Protein AF-0000000078754217 (afdb_homodimer)

Solvent-accessible surface area (backbone atoms only — not comparable to full-atom values): 27088 Å² total; per-residue (Å²): 75,75,27,37,52,60,50,45,14,41,52,68,60,45,55,40,67,54,54,50,45,40,29,70,75,58,61,50,43,74,56,43,72,44,98,85,67,47,57,22,30,33,54,64,35,50,27,27,50,48,17,50,51,53,42,44,72,71,65,48,54,65,72,64,57,58,67,56,36,43,68,52,25,46,69,63,8,65,89,66,87,63,50,48,66,53,42,54,50,50,52,45,51,67,67,41,61,58,49,62,55,52,50,51,52,53,57,49,50,74,81,43,50,70,63,52,44,42,64,70,45,50,49,54,49,51,50,49,47,49,50,34,32,74,66,56,55,39,46,69,44,47,44,38,26,54,51,50,48,52,51,11,52,44,54,55,55,27,50,76,39,63,65,52,94,71,70,38,29,38,30,22,12,30,61,86,35,83,56,34,64,64,20,49,55,52,42,31,50,32,10,71,72,26,57,33,55,36,57,35,36,55,40,50,63,70,52,48,52,50,40,57,63,38,44,78,49,37,31,39,40,32,18,22,63,62,77,40,52,48,64,58,51,49,52,51,51,48,53,46,35,71,76,38,70,79,40,45,79,45,76,38,51,69,3,47,48,66,35,59,75,113,78,75,27,36,52,62,51,47,14,44,53,69,55,45,55,39,68,55,54,51,45,41,28,71,75,61,61,50,42,75,55,44,72,44,96,84,66,49,56,22,29,34,52,63,39,49,28,27,50,48,18,50,50,53,41,43,74,72,66,48,55,67,72,63,56,57,68,56,37,44,70,52,25,47,67,63,8,64,92,66,87,62,51,47,66,52,45,55,51,50,50,45,50,67,67,40,59,56,48,63,54,52,50,52,52,55,58,49,51,73,82,43,51,69,61,53,44,41,64,71,45,50,49,55,50,52,50,48,47,50,49,34,32,76,62,58,56,38,45,68,44,45,44,39,24,52,51,52,48,51,51,10,50,44,54,54,56,28,50,75,38,63,66,51,93,72,69,38,28,37,30,22,12,30,61,86,36,81,56,34,63,63,22,50,55,51,42,29,51,32,8,71,71,26,58,34,55,36,58,34,37,55,38,52,63,69,51,48,51,50,40,57,66,38,44,77,48,38,32,40,39,31,18,23,65,64,75,40,52,50,64,58,51,50,50,50,52,49,53,47,35,71,78,36,70,80,40,44,79,45,77,38,51,70,3,46,48,67,36,60,76,115

Sequence (524 aa):
MRLTAKKLSELTGVPAANIRKWRERYSILDPQRGDNGYLYYTSEDYRVVLGINRLLADGKKLAGIMHLGRGKLLEIAPQVNYTTEQMQFLEKVIEGNFSVFSQQYDEYLQTHSVESLVQKKVHPQTVLVGQAWESGFITVATEHAFTRWVMGYLSQLALRFTRKKGGDRLFVAFPGDAHELGAMMHFVLMSAEGLGGKFCGALPFDRLFEELNHGDYEEVHVSATIPKSREEIDKFVSAVHKKFPHIKVKIGGSGAKTAGSKMRLTAKKLSELTGVPAANIRKWRERYSILDPQRGDNGYLYYTSEDYRVVLGINRLLADGKKLAGIMHLGRGKLLEIAPQVNYTTEQMQFLEKVIEGNFSVFSQQYDEYLQTHSVESLVQKKVHPQTVLVGQAWESGFITVATEHAFTRWVMGYLSQLALRFTRKKGGDRLFVAFPGDAHELGAMMHFVLMSAEGLGGKFCGALPFDRLFEELNHGDYEEVHVSATIPKSREEIDKFVSAVHKKFPHIKVKIGGSGAKTAGSK

Secondary structure (DSSP, 8-state):
--B-HHHHHHHHS--HHHHHHIIIII----PEEPTTS-EEB-HHHHHHHHHHHHHHHTT--HHHHHHHHHHHHHHHS------HHHHHHHHHHHHT-THHHHHHHHHHHTTS-HHHHIIIIIHHHHHHHHHHHHTTSS-HHHHHHHHHHHHHHHHHHHTTSPPPSS-EEEEEEPTT----HHHHHHHHHHHHTT---EEEEE--HHHHHHHHHHS-EEEEEEE--S---HHHHHHHHHHHHHH-TT-EEEEESHHHHHHH--/--B-HHHHHHHHS--HHHHHHIIIII-----EE-TTS-EEB-HHHHHHHHHHHHHHHTT--HHHHHHHHHHHHHHHS------HHHHHHHHHHHHT-THHHHHHHHHHHTTS-HHHHIIIIIHHHHHHHHHHHHTTSS-HHHHHHHHHHHHHHHHHHHTTSPPPSS-EEEEEEPTT----HHHHHHHHHHHHTT---EEEEE--HHHHHHHHHHS-EEEEEEE--S---HHHHHHHHHHHHHH-TT-EEEEESHHHHTTT--

Nearest PDB structures (foldseek):
  5c8e-assembly2_F  TM=6.226E-01  e=1.445E-11  Thermus thermophilus HB27
  5c8d-assembly2_G  TM=6.371E-01  e=6.208E-11  Thermus thermophilus HB27
  5c8d-assembly1_C  TM=7.495E-01  e=3.373E-08  Thermus thermophilus HB27
  8c34-assembly1_A  TM=8.417E-01  e=2.676E-06  Thermus thermophilus HB27
  5c8d-assembly1_A  TM=7.591E-01  e=5.228E-07  Thermus thermophilus HB27

Organism: Turneriella parva (strain ATCC BAA-1111 / DSM 21527 / NCTC 11395 / H) (NCBI:txid869212)

InterPro domains:
  IPR000551 MerR-type HTH domain [PF13411] (4-68)
  IPR000551 MerR-type HTH domain [PS50937] (1-71)
  IPR000551 MerR-type HTH domain [SM00422] (3-72)
  IPR003759 Cobalamin (vitamin B12)-binding module, cap domain [PF02607] (88-156)
  IPR009061 Putative DNA-binding domain superfamily [SSF46955] (4-94)
  IPR036594 Methionine synthase domain [G3DSA:1.10.1240.10] (86-158)
  IPR036724 Cobalamin-binding domain superfamily [SSF52242] (165-255)

Radius of gyration: 26.74 Å; Cα contacts (8 Å, |Δi|>4): 838; chains: 2; bounding box: 61×87×65 Å

Foldseek 3Di:
DFAALVRLCVQLVPHSVVLVCLCVVLVLFDFDQDPVRGTGGDVLNSQLSQLLVVVVVVVDDNVVSSVCGNVVSNVSGDPDDDDPVLVVLVSVLQVLPCVVVLVVLVVCVVPDPLVCCCVPPVVVNLVSLVVCCVSVRDDVVSNVSVLVVSLVSLVVLLVVAAADPDFAEEFEEDAVDQDFSQSSSVQSVCSSVNNHHDYDYYDHPVVVVVVVVVDRGQEYEYEYAAADALVRVVVSQVVCCVVPVRYHYHYYYPNVVVRPPD/DFAALVRLCVQLVPHSVVLVCLCVPLVLFDFDQDPVRGTGGDVLNSQLSQLLVVVVVVVDDNVVSSVCGNVVSSVSGDPDDADPVLVVLVSVLQVLPCVVVLVVLVVCVVVDPLVCCCVPPVVVNLVSLVVCCVSVRDDVVSNVSVLVVSLVSLVVLLVVAAADPDFAEEFEEDAVDQDFSQSSSVQSVCSSVNNHHDYDYYDHPVVVVVVVVVDRGQEYEYEYAAADAPVRVVVSQVVCCVVPVRYHYHYYYPNDVVHPPD

pLDDT: mean 87.47, std 10.37, range [26.06, 98.62]

Structure (mmCIF, N/CA/C/O backbone):
data_AF-0000000078754217-model_v1
#
loop_
_entity.id
_entity.type
_entity.pdbx_description
1 polymer 'Regulatory protein MerR'
#
loop_
_atom_site.group_PDB
_atom_site.id
_atom_site.type_symbol
_atom_site.label_atom_id
_atom_site.label_alt_id
_atom_site.label_comp_id
_atom_site.label_asym_id
_atom_site.label_entity_id
_atom_site.label_seq_id
_atom_site.pdbx_PDB_ins_code
_atom_site.Cartn_x
_atom_site.Cartn_y
_atom_site.Cartn_z
_atom_site.occupancy
_atom_site.B_iso_or_equiv
_atom_site.auth_seq_id
_atom_site.auth_comp_id
_atom_site.auth_asym_id
_atom_site.auth_atom_id
_atom_site.pdbx_PDB_model_num
ATOM 1 N N . MET A 1 1 ? 3.139 31.578 5.258 1 47.12 1 MET A N 1
ATOM 2 C CA . MET A 1 1 ? 2.066 30.594 5.375 1 47.12 1 MET A CA 1
ATOM 3 C C . MET A 1 1 ? 0.897 31.156 6.176 1 47.12 1 MET A C 1
ATOM 5 O O . MET A 1 1 ? 1.101 31.844 7.184 1 47.12 1 MET A O 1
ATOM 9 N N . ARG A 1 2 ? -0.179 31.5 5.543 1 62.72 2 ARG A N 1
ATOM 10 C CA . ARG A 1 2 ? -1.294 32.188 6.195 1 62.72 2 ARG A CA 1
ATOM 11 C C . ARG A 1 2 ? -2.377 31.188 6.605 1 62.72 2 ARG A C 1
ATOM 13 O O . ARG A 1 2 ? -3 30.562 5.754 1 62.72 2 ARG A O 1
ATOM 20 N N . LEU A 1 3 ? -2.223 30.75 7.891 1 75.31 3 LEU A N 1
ATOM 21 C CA . LEU A 1 3 ? -3.23 29.859 8.461 1 75.31 3 LEU A CA 1
ATOM 22 C C . LEU A 1 3 ? -4.312 30.656 9.18 1 75.31 3 LEU A C 1
ATOM 24 O O . LEU A 1 3 ? -4.008 31.578 9.938 1 75.31 3 LEU A O 1
ATOM 28 N N . THR A 1 4 ? -5.504 30.359 8.828 1 79.75 4 THR A N 1
ATOM 29 C CA . THR A 1 4 ? -6.562 30.906 9.672 1 79.75 4 THR A CA 1
ATOM 30 C C . THR A 1 4 ? -6.57 30.234 11.039 1 79.75 4 THR A C 1
ATOM 32 O O . THR A 1 4 ? -5.879 29.234 11.25 1 79.75 4 THR A O 1
ATOM 35 N N . ALA A 1 5 ? -7.234 30.953 11.914 1 83.25 5 ALA A N 1
ATOM 36 C CA . ALA A 1 5 ? -7.371 30.344 13.242 1 83.25 5 ALA A CA 1
ATOM 37 C C . ALA A 1 5 ? -7.973 28.953 13.141 1 83.25 5 ALA A C 1
ATOM 39 O O . ALA A 1 5 ? -7.559 28.031 13.859 1 83.25 5 ALA A O 1
ATOM 40 N N . LYS A 1 6 ? -8.828 28.844 12.211 1 79.5 6 LYS A N 1
ATOM 41 C CA . LYS A 1 6 ? -9.469 27.547 12 1 79.5 6 LYS A CA 1
ATOM 42 C C . LYS A 1 6 ? -8.461 26.516 11.523 1 79.5 6 LYS A C 1
ATOM 44 O O . LYS A 1 6 ? -8.422 25.391 12.047 1 79.5 6 LYS A O 1
ATOM 49 N N . LYS A 1 7 ? -7.742 26.953 10.617 1 76.69 7 LYS A N 1
ATOM 50 C CA . LYS A 1 7 ? -6.758 26.016 10.078 1 76.69 7 LYS A CA 1
ATOM 51 C C . LYS A 1 7 ? -5.684 25.688 11.109 1 76.69 7 LYS A C 1
ATOM 53 O O . LYS A 1 7 ? -5.254 24.547 11.219 1 76.69 7 LYS A O 1
ATOM 58 N N . LEU A 1 8 ? -5.227 26.75 11.75 1 81.19 8 LEU A N 1
ATOM 59 C CA . LEU A 1 8 ? -4.254 26.516 12.812 1 81.19 8 LEU A CA 1
ATOM 60 C C . LEU A 1 8 ? -4.805 25.562 13.867 1 81.19 8 LEU A C 1
ATOM 62 O O . LEU A 1 8 ? -4.078 24.719 14.375 1 81.19 8 LEU A O 1
ATOM 66 N N . SER A 1 9 ? -6.078 25.75 14.133 1 82.38 9 SER A N 1
ATOM 67 C CA . SER A 1 9 ? -6.77 24.859 15.062 1 82.38 9 SER A CA 1
ATOM 68 C C . SER A 1 9 ? -6.754 23.422 14.562 1 82.38 9 SER A C 1
ATOM 70 O O . SER A 1 9 ? -6.41 22.5 15.312 1 82.38 9 SER A O 1
ATOM 72 N N . GLU A 1 10 ? -7.047 23.328 13.359 1 72.25 10 GLU A N 1
ATOM 73 C CA . GLU A 1 10 ? -7.098 22 12.75 1 72.25 10 GLU A CA 1
ATOM 74 C C . GLU A 1 10 ? -5.73 21.312 12.789 1 72.25 10 GLU A C 1
ATOM 76 O O . GLU A 1 10 ? -5.633 20.125 13.062 1 72.25 10 GLU A O 1
ATOM 81 N N . LEU A 1 11 ? -4.812 22.094 12.633 1 72.19 11 LEU A N 1
ATOM 82 C CA . LEU A 1 11 ? -3.461 21.562 12.516 1 72.19 11 LEU A CA 1
ATOM 83 C C . LEU A 1 11 ? -2.881 21.234 13.883 1 72.19 11 LEU A C 1
ATOM 85 O O . LEU A 1 11 ? -2.131 20.266 14.031 1 72.19 11 LEU A O 1
ATOM 89 N N . THR A 1 12 ? -3.238 21.938 14.883 1 76.12 12 THR A N 1
ATOM 90 C CA . THR A 1 12 ? -2.557 21.844 16.172 1 76.12 12 THR A CA 1
ATOM 91 C C . THR A 1 12 ? -3.418 21.094 17.172 1 76.12 12 THR A C 1
ATOM 93 O O . THR A 1 12 ? -2.93 20.672 18.234 1 76.12 12 THR A O 1
ATOM 96 N N . GLY A 1 13 ? -4.703 20.984 16.828 1 74.44 13 GLY A N 1
ATOM 97 C CA . GLY A 1 13 ? -5.637 20.406 17.766 1 74.44 13 GLY A CA 1
ATOM 98 C C . GLY A 1 13 ? -6.109 21.375 18.828 1 74.44 13 GLY A C 1
ATOM 99 O O . GLY A 1 13 ? -6.891 21.016 19.719 1 74.44 13 GLY A O 1
ATOM 100 N N . VAL A 1 14 ? -5.652 22.594 18.828 1 84.12 14 VAL A N 1
ATOM 101 C CA . VAL A 1 14 ? -6.074 23.625 19.766 1 84.12 14 VAL A CA 1
ATOM 102 C C . VAL A 1 14 ? -7.309 24.344 19.234 1 84.12 14 VAL A C 1
ATOM 104 O O . VAL A 1 14 ? -7.324 24.781 18.078 1 84.12 14 VAL A O 1
ATOM 107 N N . PRO A 1 15 ? -8.367 24.359 20.031 1 85.94 15 PRO A N 1
ATOM 108 C CA . PRO A 1 15 ? -9.562 25.062 19.562 1 85.94 15 PRO A CA 1
ATOM 109 C C . PRO A 1 15 ? -9.258 26.484 19.094 1 85.94 15 PRO A C 1
ATOM 111 O O . PRO A 1 15 ? -8.453 27.188 19.719 1 85.94 15 PRO A O 1
ATOM 114 N N . ALA A 1 16 ? -9.977 26.875 18.047 1 88.38 16 ALA A N 1
ATOM 115 C CA . ALA A 1 16 ? -9.773 28.203 17.469 1 88.38 16 ALA A CA 1
ATOM 116 C C . ALA A 1 16 ? -10 29.297 18.5 1 88.38 16 ALA A C 1
ATOM 118 O O . ALA A 1 16 ? -9.32 30.312 18.5 1 88.38 16 ALA A O 1
ATOM 119 N N . ALA A 1 17 ? -10.945 28.984 19.359 1 89.5 17 ALA A N 1
ATOM 120 C CA . ALA A 1 17 ? -11.25 29.953 20.406 1 89.5 17 ALA A CA 1
ATOM 121 C C . ALA A 1 17 ? -10.047 30.188 21.328 1 89.5 17 ALA A C 1
ATOM 123 O O . ALA A 1 17 ? -9.766 31.312 21.719 1 89.5 17 ALA A O 1
ATOM 124 N N . ASN A 1 18 ? -9.383 29.125 21.656 1 90.56 18 ASN A N 1
ATOM 125 C CA . ASN A 1 18 ? -8.188 29.234 22.484 1 90.56 18 ASN A CA 1
ATOM 126 C C . ASN A 1 18 ? -7.074 29.984 21.766 1 90.56 18 ASN A C 1
ATOM 128 O O . ASN A 1 18 ? -6.387 30.812 22.359 1 90.56 18 ASN A O 1
ATOM 132 N N . ILE A 1 19 ? -6.957 29.656 20.516 1 91 19 ILE A N 1
ATOM 133 C CA . ILE A 1 19 ? -5.945 30.328 19.703 1 91 19 ILE A CA 1
ATOM 134 C C . ILE A 1 19 ? -6.172 31.828 19.719 1 91 19 ILE A C 1
ATOM 136 O O . ILE A 1 19 ? -5.23 32.594 19.938 1 91 19 ILE A O 1
ATOM 140 N N . ARG A 1 20 ? -7.391 32.188 19.562 1 89.31 20 ARG A N 1
ATOM 141 C CA . ARG A 1 20 ? -7.738 33.625 19.578 1 89.31 20 ARG A CA 1
ATOM 142 C C . ARG A 1 20 ? -7.473 34.219 20.938 1 89.31 20 ARG A C 1
ATOM 144 O O . ARG A 1 20 ? -6.934 35.344 21.047 1 89.31 20 ARG A O 1
ATOM 151 N N . LYS A 1 21 ? -7.852 33.469 21.938 1 90.56 21 LYS A N 1
ATOM 152 C CA . LYS A 1 21 ? -7.641 33.938 23.297 1 90.56 21 LYS A CA 1
ATOM 153 C C . LYS A 1 21 ? -6.156 34.125 23.594 1 90.56 21 LYS A C 1
ATOM 155 O O . LYS A 1 21 ? -5.762 35.125 24.219 1 90.56 21 LYS A O 1
ATOM 160 N N . TRP A 1 22 ? -5.387 33.156 23.172 1 91.44 22 TRP A N 1
ATOM 161 C CA . TRP A 1 22 ? -3.949 33.219 23.406 1 91.44 22 TRP A CA 1
ATOM 162 C C . TRP A 1 22 ? -3.338 34.438 22.688 1 91.44 22 TRP A C 1
ATOM 164 O O . TRP A 1 22 ? -2.445 35.094 23.219 1 91.44 22 TRP A O 1
ATOM 174 N N . ARG A 1 23 ? -3.807 34.625 21.5 1 89.31 23 ARG A N 1
ATOM 175 C CA . ARG A 1 23 ? -3.355 35.781 20.734 1 89.31 23 ARG A CA 1
ATOM 176 C C . ARG A 1 23 ? -3.707 37.062 21.453 1 89.31 23 ARG A C 1
ATOM 178 O O . ARG A 1 23 ? -2.848 37.938 21.625 1 89.31 23 ARG A O 1
ATOM 185 N N . GLU A 1 24 ? -4.91 37.156 21.891 1 88.69 24 GLU A N 1
ATOM 186 C CA . GLU A 1 24 ? -5.43 38.406 22.469 1 88.69 24 GLU A CA 1
ATOM 187 C C . GLU A 1 24 ? -4.879 38.656 23.875 1 88.69 24 GLU A C 1
ATOM 189 O O . GLU A 1 24 ? -4.492 39.75 24.219 1 88.69 24 GLU A O 1
ATOM 194 N N . ARG A 1 25 ? -4.867 37.656 24.656 1 89.88 25 ARG A N 1
ATOM 195 C CA . ARG A 1 25 ? -4.574 37.781 26.078 1 89.88 25 ARG A CA 1
ATOM 196 C C . ARG A 1 25 ? -3.07 37.75 26.328 1 89.88 25 ARG A C 1
ATOM 198 O O . ARG A 1 25 ? -2.576 38.438 27.234 1 89.88 25 ARG A O 1
ATOM 205 N N . TYR A 1 26 ? -2.402 36.969 25.547 1 88.25 26 TYR A N 1
ATOM 206 C CA . TYR A 1 26 ? -1.006 36.75 25.891 1 88.25 26 TYR A CA 1
ATOM 207 C C . TYR A 1 26 ? -0.074 37.25 24.797 1 88.25 26 TYR A C 1
ATOM 209 O O . TYR A 1 26 ? 1.147 37.25 24.969 1 88.25 26 TYR A O 1
ATOM 217 N N . SER A 1 27 ? -0.554 37.656 23.75 1 86.62 27 SER A N 1
ATOM 218 C CA . SER A 1 27 ? 0.199 38.188 22.625 1 86.62 27 SER A CA 1
ATOM 219 C C . SER A 1 27 ? 1.35 37.281 22.219 1 86.62 27 SER A C 1
ATOM 221 O O . SER A 1 27 ? 2.453 37.75 21.938 1 86.62 27 SER A O 1
ATOM 223 N N . ILE A 1 28 ? 1.127 35.969 22.312 1 89.88 28 ILE A N 1
ATOM 224 C CA . ILE A 1 28 ? 2.178 35 22 1 89.88 28 ILE A CA 1
ATOM 225 C C . ILE A 1 28 ? 2.062 34.594 20.531 1 89.88 28 ILE A C 1
ATOM 227 O O . ILE A 1 28 ? 2.965 33.938 20 1 89.88 28 ILE A O 1
ATOM 231 N N . LEU A 1 29 ? 0.935 34.875 19.953 1 90.94 29 LEU A N 1
ATOM 232 C CA . LEU A 1 29 ? 0.722 34.656 18.531 1 90.94 29 LEU A CA 1
ATOM 233 C C . LEU A 1 29 ? 0.676 35.969 17.766 1 90.94 29 LEU A C 1
ATOM 235 O O . LEU A 1 29 ? 0.209 36.969 18.297 1 90.94 29 LEU A O 1
ATOM 239 N N . ASP A 1 30 ? 1.317 35.906 16.625 1 86.81 30 ASP A N 1
ATOM 240 C CA . ASP A 1 30 ? 1.448 37.156 15.867 1 86.81 30 ASP A CA 1
ATOM 241 C C . ASP A 1 30 ? 0.916 37 14.445 1 86.81 30 ASP A C 1
ATOM 243 O O . ASP A 1 30 ? 1.667 37.125 13.477 1 86.81 30 ASP A O 1
ATOM 247 N N . PRO A 1 31 ? -0.411 36.75 14.398 1 87.94 31 PRO A N 1
ATOM 248 C CA . PRO A 1 31 ? -0.972 36.625 13.047 1 87.94 31 PRO A CA 1
ATOM 249 C C . PRO A 1 31 ? -0.972 37.969 12.289 1 87.94 31 PRO A C 1
ATOM 251 O O . PRO A 1 31 ? -0.855 39.031 12.906 1 87.94 31 PRO A O 1
ATOM 254 N N . GLN A 1 32 ? -0.912 37.844 10.938 1 83.94 32 GLN A N 1
ATOM 255 C CA . GLN A 1 32 ? -0.958 39 10.078 1 83.94 32 GLN A CA 1
ATOM 256 C C . GLN A 1 32 ? -2.328 39.156 9.422 1 83.94 32 GLN A C 1
ATOM 258 O O . GLN A 1 32 ? -2.959 38.156 9.055 1 83.94 32 GLN A O 1
ATOM 263 N N . ARG A 1 33 ? -2.771 40.438 9.328 1 83.38 33 ARG A N 1
ATOM 264 C CA . ARG A 1 33 ? -4.059 40.656 8.688 1 83.38 33 ARG A CA 1
ATOM 265 C C . ARG A 1 33 ? -3.926 40.656 7.168 1 83.38 33 ARG A C 1
ATOM 267 O O . ARG A 1 33 ? -3.033 41.281 6.605 1 83.38 33 ARG A O 1
ATOM 274 N N . GLY A 1 34 ? -4.715 39.812 6.609 1 77.56 34 GLY A N 1
ATOM 275 C CA . GLY A 1 34 ? -4.738 39.719 5.156 1 77.56 34 GLY A CA 1
ATOM 276 C C . GLY A 1 34 ? -5.527 40.844 4.52 1 77.56 34 GLY A C 1
ATOM 277 O O . GLY A 1 34 ? -6.156 41.656 5.219 1 77.56 34 GLY A O 1
ATOM 278 N N . ASP A 1 35 ? -5.469 40.938 3.219 1 76.38 35 ASP A N 1
ATOM 279 C CA . ASP A 1 35 ? -6.184 41.938 2.449 1 76.38 35 ASP A CA 1
ATOM 280 C C . ASP A 1 35 ? -7.691 41.812 2.656 1 76.38 35 ASP A C 1
ATOM 282 O O . ASP A 1 35 ? -8.414 42.812 2.58 1 76.38 35 ASP A O 1
ATOM 286 N N . ASN A 1 36 ? -8.039 40.594 2.971 1 77.56 36 ASN A N 1
ATOM 287 C CA . ASN A 1 36 ? -9.461 40.344 3.158 1 77.56 36 ASN A CA 1
ATOM 288 C C . ASN A 1 36 ? -9.906 40.625 4.59 1 77.56 36 ASN A C 1
ATOM 290 O O . ASN A 1 36 ? -11.07 40.438 4.934 1 77.56 36 ASN A O 1
ATOM 294 N N . GLY A 1 37 ? -8.977 41.094 5.418 1 78.31 37 GLY A N 1
ATOM 295 C CA . GLY A 1 37 ? -9.305 41.469 6.781 1 78.31 37 GLY A CA 1
ATOM 296 C C . GLY A 1 37 ? -9.141 40.312 7.77 1 78.31 37 GLY A C 1
ATOM 297 O O . GLY A 1 37 ? -9.203 40.531 8.984 1 78.31 37 GLY A O 1
ATOM 298 N N . TYR A 1 38 ? -8.977 39.125 7.285 1 79.38 38 TYR A N 1
ATOM 299 C CA . TYR A 1 38 ? -8.852 37.969 8.18 1 79.38 38 TYR A CA 1
ATOM 300 C C . TYR A 1 38 ? -7.434 37.875 8.727 1 79.38 38 TYR A C 1
ATOM 302 O O . TYR A 1 38 ? -6.484 38.375 8.109 1 79.38 38 TYR A O 1
ATOM 310 N N . LEU A 1 39 ? -7.363 37.312 9.953 1 85.5 39 LEU A N 1
ATOM 311 C CA . LEU A 1 39 ? -6.055 37.094 10.555 1 85.5 39 LEU A CA 1
ATOM 312 C C . LEU A 1 39 ? -5.461 35.781 10.094 1 85.5 39 LEU A C 1
ATOM 314 O O . LEU A 1 39 ? -6.145 34.75 10.109 1 85.5 39 LEU A O 1
ATOM 318 N N . TYR A 1 40 ? -4.188 35.875 9.602 1 86.06 40 TYR A N 1
ATOM 319 C CA . TYR A 1 40 ? -3.488 34.688 9.156 1 86.06 40 TYR A CA 1
ATOM 320 C C . TYR A 1 40 ? -2.273 34.406 10.031 1 86.06 40 TYR A C 1
ATOM 322 O O . TYR A 1 40 ? -1.407 35.281 10.195 1 86.06 40 TYR A O 1
ATOM 330 N N . TYR A 1 41 ? -2.297 33.156 10.539 1 85.56 41 TYR A N 1
ATOM 331 C CA . TYR A 1 41 ? -1.195 32.719 11.383 1 85.56 41 TYR A CA 1
ATOM 332 C C . TYR A 1 41 ? -0.067 32.125 10.539 1 85.56 41 TYR A C 1
ATOM 334 O O . TYR A 1 41 ? -0.314 31.516 9.492 1 85.56 41 TYR A O 1
ATOM 342 N N . THR A 1 42 ? 1.191 32.438 11 1 75.81 42 THR A N 1
ATOM 343 C CA . THR A 1 42 ? 2.377 32 10.266 1 75.81 42 THR A CA 1
ATOM 344 C C . THR A 1 42 ? 2.855 30.641 10.766 1 75.81 42 THR A C 1
ATOM 346 O O . THR A 1 42 ? 2.291 30.094 11.711 1 75.81 42 THR A O 1
ATOM 349 N N . SER A 1 43 ? 3.912 30.094 10.055 1 72.88 43 SER A N 1
ATOM 350 C CA . SER A 1 43 ? 4.543 28.859 10.484 1 72.88 43 SER A CA 1
ATOM 351 C C . SER A 1 43 ? 5.137 29 11.883 1 72.88 43 SER A C 1
ATOM 353 O O . SER A 1 43 ? 5.141 28.031 12.656 1 72.88 43 SER A O 1
ATOM 355 N N . GLU A 1 44 ? 5.547 30.156 12.109 1 77.62 44 GLU A N 1
ATOM 356 C CA . GLU A 1 44 ? 6.074 30.391 13.453 1 77.62 44 GLU A CA 1
ATOM 357 C C . GLU A 1 44 ? 4.969 30.297 14.5 1 77.62 44 GLU A C 1
ATOM 359 O O . GLU A 1 44 ? 5.18 29.766 15.594 1 77.62 44 GLU A O 1
ATOM 364 N N . ASP A 1 45 ? 3.787 30.906 14.109 1 84 45 ASP A N 1
ATOM 365 C CA . ASP A 1 45 ? 2.652 30.766 15.016 1 84 45 ASP A CA 1
ATOM 366 C C . ASP A 1 45 ? 2.324 29.297 15.273 1 84 45 ASP A C 1
ATOM 368 O O . ASP A 1 45 ? 2.047 28.906 16.406 1 84 45 ASP A O 1
ATOM 372 N N . TYR A 1 46 ? 2.42 28.688 14.219 1 81.31 46 TYR A N 1
ATOM 373 C CA . TYR A 1 46 ? 2.189 27.25 14.32 1 81.31 46 TYR A CA 1
ATOM 374 C C . TYR A 1 46 ? 3.17 26.609 15.297 1 81.31 46 TYR A C 1
ATOM 376 O O . TYR A 1 46 ? 2.773 25.828 16.156 1 81.31 46 TYR A O 1
ATOM 384 N N . ARG A 1 47 ? 4.375 26.906 15.156 1 79.81 47 ARG A N 1
ATOM 385 C CA . ARG A 1 47 ? 5.41 26.359 16.031 1 79.81 47 ARG A CA 1
ATOM 386 C C . ARG A 1 47 ? 5.176 26.766 17.484 1 79.81 47 ARG A C 1
ATOM 388 O O . ARG A 1 47 ? 5.395 25.984 18.391 1 79.81 47 ARG A O 1
ATOM 395 N N . VAL A 1 48 ? 4.773 27.969 17.641 1 85.75 48 VAL A N 1
ATOM 396 C CA . VAL A 1 48 ? 4.48 28.438 18.984 1 85.75 48 VAL A CA 1
ATOM 397 C C . VAL A 1 48 ? 3.395 27.578 19.609 1 85.75 48 VAL A C 1
ATOM 399 O O . VAL A 1 48 ? 3.527 27.141 20.766 1 85.75 48 VAL A O 1
ATOM 402 N N . VAL A 1 49 ? 2.422 27.359 18.781 1 86.88 49 VAL A N 1
ATOM 403 C CA . VAL A 1 49 ? 1.312 26.562 19.297 1 86.88 49 VAL A CA 1
ATOM 404 C C . VAL A 1 49 ? 1.788 25.141 19.594 1 86.88 49 VAL A C 1
ATOM 406 O O . VAL A 1 49 ? 1.399 24.562 20.609 1 86.88 49 VAL A O 1
ATOM 409 N N . LEU A 1 50 ? 2.625 24.656 18.766 1 81.62 50 LEU A N 1
ATOM 410 C CA . LEU A 1 50 ? 3.182 23.344 19.016 1 81.62 50 LEU A CA 1
ATOM 411 C C . LEU A 1 50 ? 3.998 23.312 20.297 1 81.62 50 LEU A C 1
ATOM 413 O O . LEU A 1 50 ? 3.959 22.344 21.047 1 81.62 50 LEU A O 1
ATOM 417 N N . GLY A 1 51 ? 4.758 24.344 20.5 1 82.5 51 GLY A N 1
ATOM 418 C CA . GLY A 1 51 ? 5.492 24.484 21.75 1 82.5 51 GLY A CA 1
ATOM 419 C C . GLY A 1 51 ? 4.594 24.469 22.984 1 82.5 51 GLY A C 1
ATOM 420 O O . GLY A 1 51 ? 4.898 23.812 23.984 1 82.5 51 GLY A O 1
ATOM 421 N N . ILE A 1 52 ? 3.512 25.188 22.812 1 88.94 52 ILE A N 1
ATOM 422 C CA . ILE A 1 52 ? 2.537 25.234 23.891 1 88.94 52 ILE A CA 1
ATOM 423 C C . ILE A 1 52 ? 2.006 23.828 24.172 1 88.94 52 ILE A C 1
ATOM 425 O O . ILE A 1 52 ? 1.993 23.391 25.328 1 88.94 52 ILE A O 1
ATOM 429 N N . ASN A 1 53 ? 1.651 23.156 23.109 1 83.44 53 ASN A N 1
ATOM 430 C CA . ASN A 1 53 ? 1.114 21.812 23.234 1 83.44 53 ASN A CA 1
ATOM 431 C C . ASN A 1 53 ? 2.109 20.875 23.906 1 83.44 53 ASN A C 1
ATOM 433 O O . ASN A 1 53 ? 1.726 20.031 24.719 1 83.44 53 ASN A O 1
ATOM 437 N N . ARG A 1 54 ? 3.295 20.938 23.5 1 81 54 ARG A N 1
ATOM 438 C CA . ARG A 1 54 ? 4.336 20.094 24.078 1 81 54 ARG A CA 1
ATOM 439 C C . ARG A 1 54 ? 4.465 20.312 25.578 1 81 54 ARG A C 1
ATOM 441 O O . ARG A 1 54 ? 4.555 19.359 26.359 1 81 54 ARG A O 1
ATOM 448 N N . LEU A 1 55 ? 4.484 21.5 25.969 1 86.69 55 LEU A N 1
ATOM 449 C CA . LEU A 1 55 ? 4.637 21.844 27.375 1 86.69 55 LEU A CA 1
ATOM 450 C C . LEU A 1 55 ? 3.396 21.438 28.172 1 86.69 55 LEU A C 1
ATOM 452 O O . LEU A 1 55 ? 3.502 21 29.312 1 86.69 55 LEU A O 1
ATOM 456 N N . LEU A 1 56 ? 2.264 21.562 27.594 1 86.5 56 LEU A N 1
ATOM 457 C CA . LEU A 1 56 ? 1.034 21.109 28.234 1 86.5 56 LEU A CA 1
ATOM 458 C C . LEU A 1 56 ? 1.074 19.594 28.453 1 86.5 56 LEU A C 1
ATOM 460 O O . LEU A 1 56 ? 0.691 19.109 29.516 1 86.5 56 LEU A O 1
ATOM 464 N N . ALA A 1 57 ? 1.59 18.938 27.406 1 79.75 57 ALA A N 1
ATOM 465 C CA . ALA A 1 57 ? 1.707 17.484 27.484 1 79.75 57 ALA A CA 1
ATOM 466 C C . ALA A 1 57 ? 2.68 17.078 28.578 1 79.75 57 ALA A C 1
ATOM 468 O O . ALA A 1 57 ? 2.523 16.016 29.188 1 79.75 57 ALA A O 1
ATOM 469 N N . ASP A 1 58 ? 3.58 17.922 28.812 1 82.31 58 ASP A N 1
ATOM 470 C CA . ASP A 1 58 ? 4.57 17.688 29.859 1 82.31 58 ASP A CA 1
ATOM 471 C C . ASP A 1 58 ? 4.008 18.031 31.234 1 82.31 58 ASP A C 1
ATOM 473 O O . ASP A 1 58 ? 4.719 17.969 32.25 1 82.31 58 ASP A O 1
ATOM 477 N N . GLY A 1 59 ? 2.783 18.453 31.188 1 87.62 59 GLY A N 1
ATOM 478 C CA . GLY A 1 59 ? 2.115 18.688 32.469 1 87.62 59 GLY A CA 1
ATOM 479 C C . GLY A 1 59 ? 2.242 20.109 32.969 1 87.62 59 GLY A C 1
ATOM 480 O O . GLY A 1 59 ? 1.872 20.422 34.094 1 87.62 59 GLY A O 1
ATOM 481 N N . LYS A 1 60 ? 2.777 20.969 32.25 1 89.94 60 LYS A N 1
ATOM 482 C CA . LYS A 1 60 ? 2.908 22.359 32.656 1 89.94 60 LYS A CA 1
ATOM 483 C C . LYS A 1 60 ? 1.566 23.094 32.594 1 89.94 60 LYS A C 1
ATOM 485 O O . LYS A 1 60 ? 0.719 22.75 31.766 1 89.94 60 LYS A O 1
ATOM 490 N N . LYS A 1 61 ? 1.363 24 33.469 1 91.81 61 LYS A N 1
ATOM 491 C CA . LYS A 1 61 ? 0.126 24.781 33.5 1 91.81 61 LYS A CA 1
ATOM 492 C C . LYS A 1 61 ? 0.14 25.859 32.406 1 91.81 61 LYS A C 1
ATOM 494 O O . LYS A 1 61 ? 1.178 26.484 32.156 1 91.81 61 LYS A O 1
ATOM 499 N N . LEU A 1 62 ? -1.025 26.125 31.875 1 90.94 62 LEU A N 1
ATOM 500 C CA . LEU A 1 62 ? -1.174 27.047 30.75 1 90.94 62 LEU A CA 1
ATOM 501 C C . LEU A 1 62 ? -0.629 28.422 31.094 1 90.94 62 LEU A C 1
ATOM 503 O O . LEU A 1 62 ? 0.102 29.031 30.312 1 90.94 62 LEU A O 1
ATOM 507 N N . ALA A 1 63 ? -1.01 28.875 32.312 1 87.94 63 ALA A N 1
ATOM 508 C CA . ALA A 1 63 ? -0.574 30.203 32.719 1 87.94 63 ALA A CA 1
ATOM 509 C C . ALA A 1 63 ? 0.949 30.297 32.75 1 87.94 63 ALA A C 1
ATOM 511 O O . ALA A 1 63 ? 1.521 31.297 32.312 1 87.94 63 ALA A O 1
ATOM 512 N N . GLY A 1 64 ? 1.551 29.312 33.25 1 91.19 64 GLY A N 1
ATOM 513 C CA . GLY A 1 64 ? 3.004 29.266 33.281 1 91.19 64 GLY A CA 1
ATOM 514 C C . GLY A 1 64 ? 3.621 29.203 31.891 1 91.19 64 GLY A C 1
ATOM 515 O O . GLY A 1 64 ? 4.66 29.828 31.656 1 91.19 64 GLY A O 1
ATOM 516 N N . ILE A 1 65 ? 3.029 28.5 30.969 1 93.12 65 ILE A N 1
ATOM 517 C CA . ILE A 1 65 ? 3.514 28.359 29.594 1 93.12 65 ILE A CA 1
ATOM 518 C C . ILE A 1 65 ? 3.445 29.719 28.891 1 93.12 65 ILE A C 1
ATOM 520 O O . ILE A 1 65 ? 4.398 30.125 28.219 1 93.12 65 ILE A O 1
ATOM 524 N N . MET A 1 66 ? 2.326 30.391 29.141 1 90.44 66 MET A N 1
ATOM 525 C CA . MET A 1 66 ? 2.121 31.672 28.453 1 90.44 66 MET A CA 1
ATOM 526 C C . MET A 1 66 ? 3.146 32.688 28.906 1 90.44 66 MET A C 1
ATOM 528 O O . MET A 1 66 ? 3.566 33.562 28.125 1 90.44 66 MET A O 1
ATOM 532 N N . HIS A 1 67 ? 3.594 32.5 30.125 1 89.81 67 HIS A N 1
ATOM 533 C CA . HIS A 1 67 ? 4.535 33.469 30.688 1 89.81 67 HIS A CA 1
ATOM 534 C C . HIS A 1 67 ? 5.934 33.281 30.109 1 89.81 67 HIS A C 1
ATOM 536 O O . HIS A 1 67 ? 6.773 34.188 30.188 1 89.81 67 HIS A O 1
ATOM 542 N N . LEU A 1 68 ? 6.168 32.156 29.516 1 90.69 68 LEU A N 1
ATOM 543 C CA . LEU A 1 68 ? 7.465 31.922 28.891 1 90.69 68 LEU A CA 1
ATOM 544 C C . LEU A 1 68 ? 7.691 32.875 27.719 1 90.69 68 LEU A C 1
ATOM 546 O O . LEU A 1 68 ? 8.828 33.219 27.406 1 90.69 68 LEU A O 1
ATOM 550 N N . GLY A 1 69 ? 6.613 33.281 27.141 1 89.19 69 GLY A N 1
ATOM 551 C CA . GLY A 1 69 ? 6.695 34.188 26 1 89.19 69 GLY A CA 1
ATOM 552 C C . GLY A 1 69 ? 6.918 33.469 24.688 1 89.19 69 GLY A C 1
ATOM 553 O O . GLY A 1 69 ? 7.301 32.281 24.672 1 89.19 69 GLY A O 1
ATOM 554 N N . ARG A 1 70 ? 6.719 34.188 23.578 1 89.81 70 ARG A N 1
ATOM 555 C CA . ARG A 1 70 ? 6.797 33.656 22.219 1 89.81 70 ARG A CA 1
ATOM 556 C C . ARG A 1 70 ? 8.188 33.094 21.922 1 89.81 70 ARG A C 1
ATOM 558 O O . ARG A 1 70 ? 8.32 32 21.359 1 89.81 70 ARG A O 1
ATOM 565 N N . GLY A 1 71 ? 9.227 33.812 22.266 1 86.88 71 GLY A N 1
ATOM 566 C CA . GLY A 1 71 ? 10.594 33.406 21.984 1 86.88 71 GLY A CA 1
ATOM 567 C C . GLY A 1 71 ? 10.953 32.062 22.578 1 86.88 71 GLY A C 1
ATOM 568 O O . GLY A 1 71 ? 11.492 31.203 21.875 1 86.88 71 GLY A O 1
ATOM 569 N N . LYS A 1 72 ? 10.648 31.891 23.812 1 88.38 72 LYS A N 1
ATOM 570 C CA . LYS A 1 72 ? 10.961 30.625 24.5 1 88.38 72 LYS A CA 1
ATOM 571 C C . LYS A 1 72 ? 10.133 29.484 23.922 1 88.38 72 LYS A C 1
ATOM 573 O O . LYS A 1 72 ? 10.625 28.359 23.797 1 88.38 72 LYS A O 1
ATOM 578 N N . LEU A 1 73 ? 8.945 29.812 23.594 1 88.81 73 LEU A N 1
ATOM 579 C CA . LEU A 1 73 ? 8.078 28.797 23.031 1 88.81 73 LEU A CA 1
ATOM 580 C C . LEU A 1 73 ? 8.586 28.328 21.672 1 88.81 73 LEU A C 1
ATOM 582 O O . LEU A 1 73 ? 8.5 27.141 21.344 1 88.81 73 LEU A O 1
ATOM 586 N N . LEU A 1 74 ? 9.109 29.25 20.938 1 82.81 74 LEU A N 1
ATOM 587 C CA . LEU A 1 74 ? 9.688 28.906 19.641 1 82.81 74 LEU A CA 1
ATOM 588 C C . LEU A 1 74 ? 10.93 28.047 19.812 1 82.81 74 LEU A C 1
ATOM 590 O O . LEU A 1 74 ? 11.203 27.188 18.984 1 82.81 74 LEU A O 1
ATOM 594 N N . GLU A 1 75 ? 11.664 28.312 20.875 1 80.38 75 GLU A N 1
ATOM 595 C CA . GLU A 1 75 ? 12.844 27.5 21.188 1 80.38 75 GLU A CA 1
ATOM 596 C C . GLU A 1 75 ? 12.453 26.078 21.531 1 80.38 75 GLU A C 1
ATOM 598 O O . GLU A 1 75 ? 13.164 25.125 21.188 1 80.38 75 GLU A O 1
ATOM 603 N N . ILE A 1 76 ? 11.344 26.031 22.156 1 77.81 76 ILE A N 1
ATOM 604 C CA . ILE A 1 76 ? 10.883 24.734 22.641 1 77.81 76 ILE A CA 1
ATOM 605 C C . ILE A 1 76 ? 10.18 23.984 21.516 1 77.81 76 ILE A C 1
ATOM 607 O O . ILE A 1 76 ? 10.172 22.75 21.484 1 77.81 76 ILE A O 1
ATOM 611 N N . ALA A 1 77 ? 9.648 24.828 20.641 1 74.75 77 ALA A N 1
ATOM 612 C CA . ALA A 1 77 ? 8.898 24.234 19.531 1 74.75 77 ALA A CA 1
ATOM 613 C C . ALA A 1 77 ? 9.781 23.312 18.703 1 74.75 77 ALA A C 1
ATOM 615 O O . ALA A 1 77 ? 10.992 23.547 18.578 1 74.75 77 ALA A O 1
ATOM 616 N N . PRO A 1 78 ? 9.188 22.188 18.266 1 65.06 78 PRO A N 1
ATOM 617 C CA . PRO A 1 78 ? 9.977 21.391 17.328 1 65.06 78 PRO A CA 1
ATOM 618 C C . PRO A 1 78 ? 10.516 22.219 16.156 1 65.06 78 PRO A C 1
ATOM 620 O O . PRO A 1 78 ? 9.859 23.156 15.703 1 65.06 78 PRO A O 1
ATOM 623 N N . GLN A 1 79 ? 11.812 22.234 15.953 1 61.09 79 GLN A N 1
ATOM 624 C CA . GLN A 1 79 ? 12.5 22.984 14.914 1 61.09 79 GLN A CA 1
ATOM 625 C C . GLN A 1 79 ? 11.922 22.672 13.531 1 61.09 79 GLN A C 1
ATOM 627 O O . GLN A 1 79 ? 12.438 21.797 12.82 1 61.09 79 GLN A O 1
ATOM 632 N N . VAL A 1 80 ? 10.68 22.953 13.375 1 62.44 80 VAL A N 1
ATOM 633 C CA . VAL A 1 80 ? 10.203 22.75 12.008 1 62.44 80 VAL A CA 1
ATOM 634 C C . VAL A 1 80 ? 10.078 24.094 11.289 1 62.44 80 VAL A C 1
ATOM 636 O O . VAL A 1 80 ? 9.32 24.969 11.727 1 62.44 80 VAL A O 1
ATOM 639 N N . ASN A 1 81 ? 11.102 24.531 10.531 1 67.94 81 ASN A N 1
ATOM 640 C CA . ASN A 1 81 ? 11.078 25.75 9.727 1 67.94 81 ASN A CA 1
ATOM 641 C C . ASN A 1 81 ? 10.586 25.469 8.312 1 67.94 81 ASN A C 1
ATOM 643 O O . ASN A 1 81 ? 11.391 25.312 7.391 1 67.94 81 ASN A O 1
ATOM 647 N N . TYR A 1 82 ? 9.211 25.422 8.195 1 75.94 82 TYR A N 1
ATOM 648 C CA . TYR A 1 82 ? 8.664 25.188 6.863 1 75.94 82 TYR A CA 1
ATOM 649 C C . TYR A 1 82 ? 8.547 26.5 6.082 1 75.94 82 TYR A C 1
ATOM 651 O O . TYR A 1 82 ? 8.125 27.516 6.629 1 75.94 82 TYR A O 1
ATOM 659 N N . THR A 1 83 ? 9 26.5 4.871 1 77.81 83 THR A N 1
ATOM 660 C CA . THR A 1 83 ? 8.758 27.625 3.973 1 77.81 83 THR A CA 1
ATOM 661 C C . THR A 1 83 ? 7.266 27.75 3.668 1 77.81 83 THR A C 1
ATOM 663 O O . THR A 1 83 ? 6.48 26.859 3.99 1 77.81 83 THR A O 1
ATOM 666 N N . THR A 1 84 ? 6.863 28.859 3.025 1 75.69 84 THR A N 1
ATOM 667 C CA . THR A 1 84 ? 5.477 29.078 2.633 1 75.69 84 THR A CA 1
ATOM 668 C C . THR A 1 84 ? 5.012 27.984 1.666 1 75.69 84 THR A C 1
ATOM 670 O O . THR A 1 84 ? 3.906 27.453 1.8 1 75.69 84 THR A O 1
ATOM 673 N N . GLU A 1 85 ? 5.859 27.656 0.818 1 83.81 85 GLU A N 1
ATOM 674 C CA . GLU A 1 85 ? 5.539 26.609 -0.162 1 83.81 85 GLU A CA 1
ATOM 675 C C . GLU A 1 85 ? 5.344 25.266 0.511 1 83.81 85 GLU A C 1
ATOM 677 O O . GLU A 1 85 ? 4.426 24.516 0.159 1 83.81 85 GLU A O 1
ATOM 682 N N . GLN A 1 86 ? 6.191 24.969 1.396 1 86.62 86 GLN A N 1
ATOM 683 C CA . GLN A 1 86 ? 6.09 23.719 2.131 1 86.62 86 GLN A CA 1
ATOM 684 C C . GLN A 1 86 ? 4.805 23.656 2.953 1 86.62 86 GLN A C 1
ATOM 686 O O . GLN A 1 86 ? 4.141 22.625 3.012 1 86.62 86 GLN A O 1
ATOM 691 N N . MET A 1 87 ? 4.449 24.703 3.479 1 81.38 87 MET A N 1
ATOM 692 C CA . MET A 1 87 ? 3.227 24.781 4.27 1 81.38 87 MET A CA 1
ATOM 693 C C . MET A 1 87 ? 1.996 24.594 3.391 1 81.38 87 MET A C 1
ATOM 695 O O . MET A 1 87 ? 1.05 23.906 3.777 1 81.38 87 MET A O 1
ATOM 699 N N . GLN A 1 88 ? 2.031 25.281 2.307 1 82.88 88 GLN A N 1
ATOM 700 C CA . GLN A 1 88 ? 0.926 25.125 1.367 1 82.88 88 GLN A CA 1
ATOM 701 C C . GLN A 1 88 ? 0.785 23.672 0.92 1 82.88 88 GLN A C 1
ATOM 703 O O . GLN A 1 88 ? -0.33 23.156 0.805 1 82.88 88 GLN A O 1
ATOM 708 N N . PHE A 1 89 ? 1.895 23.094 0.687 1 91.75 89 PHE A N 1
ATOM 709 C CA . PHE A 1 89 ? 1.914 21.672 0.323 1 91.75 89 PHE A CA 1
ATOM 710 C C . PHE A 1 89 ? 1.323 20.812 1.438 1 91.75 89 PHE A C 1
ATOM 712 O O . PHE A 1 89 ? 0.454 19.984 1.189 1 91.75 89 PHE A O 1
ATOM 719 N N . LEU A 1 90 ? 1.745 21.031 2.635 1 88.5 90 LEU A N 1
ATOM 720 C CA . LEU A 1 90 ? 1.299 20.234 3.773 1 88.5 90 LEU A CA 1
ATOM 721 C C . LEU A 1 90 ? -0.191 20.438 4.027 1 88.5 90 LEU A C 1
ATOM 723 O O . LEU A 1 90 ? -0.887 19.5 4.445 1 88.5 90 LEU A O 1
ATOM 727 N N . GLU A 1 91 ? -0.64 21.625 3.771 1 83.06 91 GLU A N 1
ATOM 728 C CA . GLU A 1 91 ? -2.068 21.891 3.9 1 83.06 91 GLU A CA 1
ATOM 729 C C . GLU A 1 91 ? -2.883 21.031 2.943 1 83.06 91 GLU A C 1
ATOM 731 O O . GLU A 1 91 ? -3.932 20.5 3.314 1 83.06 91 GLU A O 1
ATOM 736 N N . LYS A 1 92 ? -2.383 20.922 1.783 1 88.06 92 LYS A N 1
ATOM 737 C CA . LYS A 1 92 ? -3.061 20.094 0.791 1 88.06 92 LYS A CA 1
ATOM 738 C C . LYS A 1 92 ? -3.008 18.625 1.179 1 88.06 92 LYS A C 1
ATOM 740 O O . LYS A 1 92 ? -3.961 17.875 0.938 1 88.06 92 LYS A O 1
ATOM 745 N N . VAL A 1 93 ? -1.908 18.219 1.756 1 92 93 VAL A N 1
ATOM 746 C CA . VAL A 1 93 ? -1.764 16.844 2.23 1 92 93 VAL A CA 1
ATOM 747 C C . VAL A 1 93 ? -2.793 16.562 3.324 1 92 93 VAL A C 1
ATOM 749 O O . VAL A 1 93 ? -3.436 15.516 3.326 1 92 93 VAL A O 1
ATOM 752 N N . ILE A 1 94 ? -2.967 17.484 4.16 1 85 94 ILE A N 1
ATOM 753 C CA . ILE A 1 94 ? -3.9 17.344 5.27 1 85 94 ILE A CA 1
ATOM 754 C C . ILE A 1 94 ? -5.328 17.234 4.738 1 85 94 ILE A C 1
ATOM 756 O O . ILE A 1 94 ? -6.129 16.453 5.25 1 85 94 ILE A O 1
ATOM 760 N N . GLU A 1 95 ? -5.598 17.922 3.701 1 81.06 95 GLU A N 1
ATOM 761 C CA . GLU A 1 95 ? -6.934 17.906 3.107 1 81.06 95 GLU A CA 1
ATOM 762 C C . GLU A 1 95 ? -7.23 16.562 2.449 1 81.06 95 GLU A C 1
ATOM 764 O O . GLU A 1 95 ? -8.391 16.188 2.293 1 81.06 95 GLU A O 1
ATOM 769 N N . GLY A 1 96 ? -6.254 15.859 2.016 1 83.94 96 GLY A N 1
ATOM 770 C CA . GLY A 1 96 ? -6.418 14.516 1.471 1 83.94 96 GLY A CA 1
ATOM 771 C C . GLY A 1 96 ? -6.895 14.516 0.03 1 83.94 96 GLY A C 1
ATOM 772 O O . GLY A 1 96 ? -7.332 13.477 -0.481 1 83.94 96 GLY A O 1
ATOM 773 N N . ASN A 1 97 ? -7.027 15.578 -0.564 1 80.75 97 ASN A N 1
ATOM 774 C CA . ASN A 1 97 ? -7.375 15.648 -1.979 1 80.75 97 ASN A CA 1
ATOM 775 C C . ASN A 1 97 ? -6.141 15.539 -2.865 1 80.75 97 ASN A C 1
ATOM 777 O O . ASN A 1 97 ? -5.59 16.562 -3.299 1 80.75 97 ASN A O 1
ATOM 781 N N . PHE A 1 98 ? -5.848 14.367 -3.221 1 91.5 98 PHE A N 1
ATOM 782 C CA . PHE A 1 98 ? -4.559 14.109 -3.848 1 91.5 98 PHE A CA 1
ATOM 783 C C . PHE A 1 98 ? -4.66 14.219 -5.363 1 91.5 98 PHE A C 1
ATOM 785 O O . PHE A 1 98 ? -3.658 14.086 -6.07 1 91.5 98 PHE A O 1
ATOM 792 N N . SER A 1 99 ? -5.859 14.516 -5.914 1 91.06 99 SER A N 1
ATOM 793 C CA . SER A 1 99 ? -6.027 14.688 -7.355 1 91.06 99 SER A CA 1
ATOM 794 C C . SER A 1 99 ? -5.168 15.844 -7.871 1 91.06 99 SER A C 1
ATOM 796 O O . SER A 1 99 ? -4.633 15.773 -8.977 1 91.06 99 SER A O 1
ATOM 798 N N . VAL A 1 100 ? -5.031 16.844 -7.062 1 90.25 100 VAL A N 1
ATOM 799 C CA . VAL A 1 100 ? -4.23 18.016 -7.449 1 90.25 100 VAL A CA 1
ATOM 800 C C . VAL A 1 100 ? -2.77 17.594 -7.602 1 90.25 100 VAL A C 1
ATOM 802 O O . VAL A 1 100 ? -2.086 18.047 -8.523 1 90.25 100 VAL A O 1
ATOM 805 N N . PHE A 1 101 ? -2.312 16.75 -6.738 1 94.56 101 PHE A N 1
ATOM 806 C CA . PHE A 1 101 ? -0.93 16.297 -6.801 1 94.56 101 PHE A CA 1
ATOM 807 C C . PHE A 1 101 ? -0.709 15.398 -8.016 1 94.56 101 PHE A C 1
ATOM 809 O O . PHE A 1 101 ? 0.322 15.5 -8.688 1 94.56 101 PHE A O 1
ATOM 816 N N . SER A 1 102 ? -1.65 14.523 -8.258 1 95.5 102 SER A N 1
ATOM 817 C CA . SER A 1 102 ? -1.553 13.68 -9.445 1 95.5 102 SER A CA 1
ATOM 818 C C . SER A 1 102 ? -1.435 14.523 -10.711 1 95.5 102 SER A C 1
ATOM 820 O O . SER A 1 102 ? -0.613 14.234 -11.586 1 95.5 102 SER A O 1
ATOM 822 N N . GLN A 1 103 ? -2.262 15.547 -10.781 1 94.81 103 GLN A N 1
ATOM 823 C CA . GLN A 1 103 ? -2.23 16.438 -11.938 1 94.81 103 GLN A CA 1
ATOM 824 C C . GLN A 1 103 ? -0.882 17.141 -12.055 1 94.81 103 GLN A C 1
ATOM 826 O O . GLN A 1 103 ? -0.33 17.266 -13.148 1 94.81 103 GLN A O 1
ATOM 831 N N . GLN A 1 104 ? -0.408 17.609 -10.961 1 96.19 104 GLN A N 1
ATOM 832 C CA . GLN A 1 104 ? 0.889 18.281 -10.945 1 96.19 104 GLN A CA 1
ATOM 833 C C . GLN A 1 104 ? 1.997 17.344 -11.422 1 96.19 104 GLN A C 1
ATOM 835 O O . GLN A 1 104 ? 2.869 17.734 -12.188 1 96.19 104 GLN A O 1
ATOM 840 N N . TYR A 1 105 ? 1.981 16.094 -10.953 1 97.88 105 TYR A N 1
ATOM 841 C CA . TYR A 1 105 ? 2.977 15.102 -11.359 1 97.88 105 TYR A CA 1
ATOM 842 C C . TYR A 1 105 ? 2.867 14.797 -12.852 1 97.88 105 TYR A C 1
ATOM 844 O O . TYR A 1 105 ? 3.877 14.734 -13.555 1 97.88 105 TYR A O 1
ATOM 852 N N . ASP A 1 106 ? 1.649 14.664 -13.297 1 97.06 106 ASP A N 1
ATOM 853 C CA . ASP A 1 106 ? 1.435 14.391 -14.711 1 97.06 106 ASP A CA 1
ATOM 854 C C . ASP A 1 106 ? 1.946 15.539 -15.586 1 97.06 106 ASP A C 1
ATOM 856 O O . ASP A 1 106 ? 2.574 15.305 -16.625 1 97.06 106 ASP A O 1
ATOM 860 N N . GLU A 1 107 ? 1.617 16.719 -15.203 1 97.5 107 GLU A N 1
ATOM 861 C CA . GLU A 1 107 ? 2.09 17.891 -15.938 1 97.5 107 GLU A CA 1
ATOM 862 C C . GLU A 1 107 ? 3.615 17.953 -15.945 1 97.5 107 GLU A C 1
ATOM 864 O O . GLU A 1 107 ? 4.223 18.266 -16.969 1 97.5 107 GLU A O 1
ATOM 869 N N . TYR A 1 108 ? 4.207 17.688 -14.82 1 97.75 108 TYR A N 1
ATOM 870 C CA . TYR A 1 108 ? 5.664 17.672 -14.703 1 97.75 108 TYR A CA 1
ATOM 871 C C . TYR A 1 108 ? 6.277 16.672 -15.664 1 97.75 108 TYR A C 1
ATOM 873 O O . TYR A 1 108 ? 7.301 16.938 -16.297 1 97.75 108 TYR A O 1
ATOM 881 N N . LEU A 1 109 ? 5.684 15.57 -15.836 1 97.81 109 LEU A N 1
ATOM 882 C CA . LEU A 1 109 ? 6.199 14.477 -16.656 1 97.81 109 LEU A CA 1
ATOM 883 C C . LEU A 1 109 ? 6.09 14.805 -18.141 1 97.81 109 LEU A C 1
ATOM 885 O O . LEU A 1 109 ? 6.688 14.117 -18.969 1 97.81 109 LEU A O 1
ATOM 889 N N . GLN A 1 110 ? 5.324 15.844 -18.484 1 97.38 110 GLN A N 1
ATOM 890 C CA . GLN A 1 110 ? 5.219 16.25 -19.875 1 97.38 110 GLN A CA 1
ATOM 891 C C . GLN A 1 110 ? 6.535 16.828 -20.391 1 97.38 110 GLN A C 1
ATOM 893 O O . GLN A 1 110 ? 6.824 16.781 -21.578 1 97.38 110 GLN A O 1
ATOM 898 N N . THR A 1 111 ? 7.312 17.391 -19.484 1 97.56 111 THR A N 1
ATOM 899 C CA . THR A 1 111 ? 8.516 18.078 -19.922 1 97.56 111 THR A CA 1
ATOM 900 C C . THR A 1 111 ? 9.742 17.562 -19.188 1 97.56 111 THR A C 1
ATOM 902 O O . THR A 1 111 ? 10.859 18.031 -19.422 1 97.56 111 THR A O 1
ATOM 905 N N . HIS A 1 112 ? 9.586 16.703 -18.25 1 98 112 HIS A N 1
ATOM 906 C CA . HIS A 1 112 ? 10.703 16.172 -17.469 1 98 112 HIS A CA 1
ATOM 907 C C . HIS A 1 112 ? 10.68 14.641 -17.438 1 98 112 HIS A C 1
ATOM 909 O O . HIS A 1 112 ? 9.664 14.031 -17.766 1 98 112 HIS A O 1
ATOM 915 N N . SER A 1 113 ? 11.75 14.086 -17 1 97.56 113 SER A N 1
ATOM 916 C CA . SER A 1 113 ? 11.883 12.633 -16.922 1 97.56 113 SER A CA 1
ATOM 917 C C . SER A 1 113 ? 11.281 12.094 -15.633 1 97.56 113 SER A C 1
ATOM 919 O O . SER A 1 113 ? 11.039 12.844 -14.695 1 97.56 113 SER A O 1
ATOM 921 N N . VAL A 1 114 ? 11.07 10.773 -15.586 1 98.19 114 VAL A N 1
ATOM 922 C CA . VAL A 1 114 ? 10.609 10.094 -14.375 1 98.19 114 VAL A CA 1
ATOM 923 C C . VAL A 1 114 ? 11.641 10.266 -13.266 1 98.19 114 VAL A C 1
ATOM 925 O O . VAL A 1 114 ? 11.281 10.5 -12.109 1 98.19 114 VAL A O 1
ATOM 928 N N . GLU A 1 115 ? 12.906 10.172 -13.617 1 97.75 115 GLU A N 1
ATOM 929 C CA . GLU A 1 115 ? 13.984 10.367 -12.648 1 97.75 115 GLU A CA 1
ATOM 930 C C . GLU A 1 115 ? 13.891 11.742 -11.992 1 97.75 115 GLU A C 1
ATOM 932 O O . GLU A 1 115 ? 14.031 11.867 -10.773 1 97.75 115 GLU A O 1
ATOM 937 N N . SER A 1 116 ? 13.664 12.711 -12.805 1 98.25 116 SER A N 1
ATOM 938 C CA . SER A 1 116 ? 13.523 14.07 -12.289 1 98.25 116 SER A CA 1
ATOM 939 C C . SER A 1 116 ? 12.32 14.195 -11.367 1 98.25 116 SER A C 1
ATOM 941 O O . SER A 1 116 ? 12.398 14.82 -10.305 1 98.25 116 SER A O 1
ATOM 943 N N . LEU A 1 117 ? 11.211 13.609 -11.773 1 98.62 117 LEU A N 1
ATOM 944 C CA . LEU A 1 117 ? 10.023 13.633 -10.938 1 98.62 117 LEU A CA 1
ATOM 945 C C . LEU A 1 117 ? 10.312 13.023 -9.562 1 98.62 117 LEU A C 1
ATOM 947 O O . LEU A 1 117 ? 9.977 13.625 -8.539 1 98.62 117 LEU A O 1
ATOM 951 N N . VAL A 1 118 ? 10.961 11.867 -9.555 1 98.25 118 VAL A N 1
ATOM 952 C CA . VAL A 1 118 ? 11.219 11.141 -8.312 1 98.25 118 VAL A CA 1
ATOM 953 C C . VAL A 1 118 ? 12.195 11.93 -7.449 1 98.25 118 VAL A C 1
ATOM 955 O O . VAL A 1 118 ? 11.961 12.125 -6.254 1 98.25 118 VAL A O 1
ATOM 958 N N . GLN A 1 119 ? 13.188 12.484 -8.023 1 96.94 119 GLN A N 1
ATOM 959 C CA . GLN A 1 119 ? 14.266 13.125 -7.281 1 96.94 119 GLN A CA 1
ATOM 960 C C . GLN A 1 119 ? 13.859 14.523 -6.816 1 96.94 119 GLN A C 1
ATOM 962 O O . GLN A 1 119 ? 14.227 14.945 -5.715 1 96.94 119 GLN A O 1
ATOM 967 N N . LYS A 1 120 ? 13.078 15.188 -7.59 1 97.19 120 LYS A N 1
ATOM 968 C CA . LYS A 1 120 ? 12.867 16.609 -7.328 1 97.19 120 LYS A CA 1
ATOM 969 C C . LYS A 1 120 ? 11.492 16.859 -6.719 1 97.19 120 LYS A C 1
ATOM 971 O O . LYS A 1 120 ? 11.25 17.906 -6.121 1 97.19 120 LYS A O 1
ATOM 976 N N . LYS A 1 121 ? 10.594 15.914 -6.895 1 97.5 121 LYS A N 1
ATOM 977 C CA . LYS A 1 121 ? 9.25 16.141 -6.383 1 97.5 121 LYS A CA 1
ATOM 978 C C . LYS A 1 121 ? 8.867 15.062 -5.359 1 97.5 121 LYS A C 1
ATOM 980 O O . LYS A 1 121 ? 8.727 15.359 -4.172 1 97.5 121 LYS A O 1
ATOM 985 N N . VAL A 1 122 ? 8.922 13.828 -5.77 1 98.06 122 VAL A N 1
ATOM 986 C CA . VAL A 1 122 ? 8.375 12.75 -4.949 1 98.06 122 VAL A CA 1
ATOM 987 C C . VAL A 1 122 ? 9.219 12.586 -3.686 1 98.06 122 VAL A C 1
ATOM 989 O O . VAL A 1 122 ? 8.688 12.641 -2.57 1 98.06 122 VAL A O 1
ATOM 992 N N . HIS A 1 123 ? 10.5 12.445 -3.855 1 96.62 123 HIS A N 1
ATOM 993 C CA . HIS A 1 123 ? 11.383 12.164 -2.727 1 96.62 123 HIS A CA 1
ATOM 994 C C . HIS A 1 123 ? 11.375 13.312 -1.725 1 96.62 123 HIS A C 1
ATOM 996 O O . HIS A 1 123 ? 11.094 13.109 -0.541 1 96.62 123 HIS A O 1
ATOM 1002 N N . PRO A 1 124 ? 11.594 14.555 -2.119 1 95.5 124 PRO A N 1
ATOM 1003 C CA . PRO A 1 124 ? 11.578 15.648 -1.147 1 95.5 124 PRO A CA 1
ATOM 1004 C C . PRO A 1 124 ? 10.227 15.805 -0.455 1 95.5 124 PRO A C 1
ATOM 1006 O O . PRO A 1 124 ? 10.172 16.125 0.733 1 95.5 124 PRO A O 1
ATOM 1009 N N . GLN A 1 125 ? 9.172 15.586 -1.188 1 96.56 125 GLN A N 1
ATOM 1010 C CA . GLN A 1 125 ? 7.84 15.719 -0.611 1 96.56 125 GLN A CA 1
ATOM 1011 C C . GLN A 1 125 ? 7.57 14.617 0.416 1 96.56 125 GLN A C 1
ATOM 1013 O O . GLN A 1 125 ? 6.98 14.875 1.466 1 96.56 125 GLN A O 1
ATOM 1018 N N . THR A 1 126 ? 8 13.398 0.131 1 96.31 126 THR A N 1
ATOM 1019 C CA . THR A 1 126 ? 7.828 12.297 1.075 1 96.31 126 THR A CA 1
ATOM 1020 C C . THR A 1 126 ? 8.648 12.539 2.338 1 96.31 126 THR A C 1
ATOM 1022 O O . THR A 1 126 ? 8.195 12.25 3.447 1 96.31 126 THR A O 1
ATOM 1025 N N . VAL A 1 127 ? 9.805 13.047 2.193 1 92.88 127 VAL A N 1
ATOM 1026 C CA . VAL A 1 127 ? 10.656 13.391 3.332 1 92.88 127 VAL A CA 1
ATOM 1027 C C . VAL A 1 127 ? 9.984 14.477 4.168 1 92.88 127 VAL A C 1
ATOM 1029 O O . VAL A 1 127 ? 9.914 14.367 5.395 1 92.88 127 VAL A O 1
ATOM 1032 N N . LEU A 1 128 ? 9.492 15.445 3.484 1 92.81 128 LEU A N 1
ATOM 1033 C CA . LEU A 1 128 ? 8.82 16.547 4.172 1 92.81 128 LEU A CA 1
ATOM 1034 C C . LEU A 1 128 ? 7.629 16.031 4.973 1 92.81 128 LEU A C 1
ATOM 1036 O O . LEU A 1 128 ? 7.445 16.406 6.133 1 92.81 128 LEU A O 1
ATOM 1040 N N . VAL A 1 129 ? 6.816 15.203 4.375 1 94.81 129 VAL A N 1
ATOM 1041 C CA . VAL A 1 129 ? 5.645 14.648 5.047 1 94.81 129 VAL A CA 1
ATOM 1042 C C . VAL A 1 129 ? 6.082 13.797 6.234 1 94.81 129 VAL A C 1
ATOM 1044 O O . VAL A 1 129 ? 5.465 13.844 7.301 1 94.81 129 VAL A O 1
ATOM 1047 N N . GLY A 1 130 ? 7.133 13.039 6.012 1 92.38 130 GLY A N 1
ATOM 1048 C CA . GLY A 1 130 ? 7.695 12.273 7.113 1 92.38 130 GLY A CA 1
ATOM 1049 C C . GLY A 1 130 ? 8.148 13.141 8.273 1 92.38 130 GLY A C 1
ATOM 1050 O O . GLY A 1 130 ? 7.863 12.828 9.43 1 92.38 130 GLY A O 1
ATOM 1051 N N . GLN A 1 131 ? 8.812 14.18 7.969 1 87.88 131 GLN A N 1
ATOM 1052 C CA . GLN A 1 131 ? 9.273 15.117 8.992 1 87.88 131 GLN A CA 1
ATOM 1053 C C . GLN A 1 131 ? 8.094 15.766 9.711 1 87.88 131 GLN A C 1
ATOM 1055 O O . GLN A 1 131 ? 8.125 15.945 10.93 1 87.88 131 GLN A O 1
ATOM 1060 N N . ALA A 1 132 ? 7.141 16.125 8.93 1 87.06 132 ALA A N 1
ATOM 1061 C CA . ALA A 1 132 ? 5.945 16.75 9.508 1 87.06 132 ALA A CA 1
ATOM 1062 C C . ALA A 1 132 ? 5.246 15.797 10.477 1 87.06 132 ALA A C 1
ATOM 1064 O O . ALA A 1 132 ? 4.73 16.219 11.508 1 87.06 132 ALA A O 1
ATOM 1065 N N . TRP A 1 133 ? 5.215 14.539 10.141 1 88.81 133 TRP A N 1
ATOM 1066 C CA . TRP A 1 133 ? 4.633 13.539 11.031 1 88.81 133 TRP A CA 1
ATOM 1067 C C . TRP A 1 133 ? 5.473 13.375 12.289 1 88.81 133 TRP A C 1
ATOM 1069 O O . TRP A 1 133 ? 4.945 13.398 13.406 1 88.81 133 TRP A O 1
ATOM 1079 N N . GLU A 1 134 ? 6.801 13.25 12.125 1 83.5 134 GLU A N 1
ATOM 1080 C CA . GLU A 1 134 ? 7.707 13.055 13.25 1 83.5 134 GLU A CA 1
ATOM 1081 C C . GLU A 1 134 ? 7.625 14.227 14.234 1 83.5 134 GLU A C 1
ATOM 1083 O O . GLU A 1 134 ? 7.734 14.031 15.445 1 83.5 134 GLU A O 1
ATOM 1088 N N . SER A 1 135 ? 7.438 15.406 13.703 1 75.75 135 SER A N 1
ATOM 1089 C CA . SER A 1 135 ? 7.379 16.609 14.531 1 75.75 135 SER A CA 1
ATOM 1090 C C . SER A 1 135 ? 5.996 16.781 15.156 1 75.75 135 SER A C 1
ATOM 1092 O O . SER A 1 135 ? 5.785 17.672 15.969 1 75.75 135 SER A O 1
ATOM 1094 N N . GLY A 1 136 ? 5.039 15.93 14.664 1 75.69 136 GLY A N 1
ATOM 1095 C CA . GLY A 1 136 ? 3.691 16.016 15.211 1 75.69 136 GLY A CA 1
ATOM 1096 C C . GLY A 1 136 ? 2.807 16.984 14.469 1 75.69 136 GLY A C 1
ATOM 1097 O O . GLY A 1 136 ? 1.667 17.234 14.867 1 75.69 136 GLY A O 1
ATOM 1098 N N . PHE A 1 137 ? 3.346 17.5 13.406 1 76.5 137 PHE A N 1
ATOM 1099 C CA . PHE A 1 137 ? 2.592 18.469 12.625 1 76.5 137 PHE A CA 1
ATOM 1100 C C . PHE A 1 137 ? 1.403 17.812 11.938 1 76.5 137 PHE A C 1
ATOM 1102 O O . PHE A 1 137 ? 0.349 18.438 11.781 1 76.5 137 PHE A O 1
ATOM 1109 N N . ILE A 1 138 ? 1.562 16.719 11.539 1 83.62 138 ILE A N 1
ATOM 1110 C CA . ILE A 1 138 ? 0.452 15.961 10.961 1 83.62 138 ILE A CA 1
ATOM 1111 C C . ILE A 1 138 ? 0.314 14.617 11.68 1 83.62 138 ILE A C 1
ATOM 1113 O O . ILE A 1 138 ? 1.238 14.18 12.367 1 83.62 138 ILE A O 1
ATOM 1117 N N . THR A 1 139 ? -0.872 14.055 11.523 1 85.94 139 THR A N 1
ATOM 1118 C CA . THR A 1 139 ? -1.125 12.766 12.164 1 85.94 139 THR A CA 1
ATOM 1119 C C . THR A 1 139 ? -0.526 11.625 11.344 1 85.94 139 THR A C 1
ATOM 1121 O O . THR A 1 139 ? -0.2 11.805 10.164 1 85.94 139 THR A O 1
ATOM 1124 N N . VAL A 1 140 ? -0.397 10.5 11.992 1 91.25 140 VAL A N 1
ATOM 1125 C CA . VAL A 1 140 ? 0.104 9.32 11.289 1 91.25 140 VAL A CA 1
ATOM 1126 C C . VAL A 1 140 ? -0.874 8.93 10.18 1 91.25 140 VAL A C 1
ATOM 1128 O O . VAL A 1 140 ? -0.462 8.461 9.117 1 91.25 140 VAL A O 1
ATOM 1131 N N . ALA A 1 141 ? -2.158 9.109 10.43 1 92.06 141 ALA A N 1
ATOM 1132 C CA . ALA A 1 141 ? -3.178 8.812 9.422 1 92.06 141 ALA A CA 1
ATOM 1133 C C . ALA A 1 141 ? -2.969 9.648 8.164 1 92.06 141 ALA A C 1
ATOM 1135 O O . ALA A 1 141 ? -3.049 9.125 7.047 1 92.06 141 ALA A O 1
ATOM 1136 N N . THR A 1 142 ? -2.697 10.898 8.375 1 91.56 142 THR A N 1
ATOM 1137 C CA . THR A 1 142 ? -2.438 11.797 7.258 1 91.56 142 THR A CA 1
ATOM 1138 C C . THR A 1 142 ? -1.181 11.375 6.504 1 91.56 142 THR A C 1
ATOM 1140 O O . THR A 1 142 ? -1.16 11.375 5.273 1 91.56 142 THR A O 1
ATOM 1143 N N . GLU A 1 143 ? -0.178 11.031 7.254 1 93.62 143 GLU A N 1
ATOM 1144 C CA . GLU A 1 143 ? 1.038 10.516 6.633 1 93.62 143 GLU A CA 1
ATOM 1145 C C . GLU A 1 143 ? 0.754 9.25 5.824 1 93.62 143 GLU A C 1
ATOM 1147 O O . GLU A 1 143 ? 1.21 9.117 4.688 1 93.62 143 GLU A O 1
ATOM 1152 N N . HIS A 1 144 ? 0.037 8.344 6.352 1 94.19 144 HIS A N 1
ATOM 1153 C CA . HIS A 1 144 ? -0.332 7.113 5.664 1 94.19 144 HIS A CA 1
ATOM 1154 C C . HIS A 1 144 ? -1.097 7.402 4.379 1 94.19 144 HIS A C 1
ATOM 1156 O O . HIS A 1 144 ? -0.842 6.781 3.344 1 94.19 144 HIS A O 1
ATOM 1162 N N . ALA A 1 145 ? -2.039 8.289 4.504 1 94.88 145 ALA A N 1
ATOM 1163 C CA . ALA A 1 145 ? -2.848 8.625 3.336 1 94.88 145 ALA A CA 1
ATOM 1164 C C . ALA A 1 145 ? -1.971 9.102 2.18 1 94.88 145 ALA A C 1
ATOM 1166 O O . ALA A 1 145 ? -2.127 8.641 1.046 1 94.88 145 ALA A O 1
ATOM 1167 N N . PHE A 1 146 ? -1.092 10.039 2.475 1 96.69 146 PHE A N 1
ATOM 1168 C CA . PHE A 1 146 ? -0.196 10.57 1.452 1 96.69 146 PHE A CA 1
ATOM 1169 C C . PHE A 1 146 ? 0.686 9.461 0.884 1 96.69 146 PHE A C 1
ATOM 1171 O O . PHE A 1 146 ? 0.836 9.344 -0.334 1 96.69 146 PHE A O 1
ATOM 1178 N N . THR A 1 147 ? 1.284 8.648 1.753 1 95.38 147 THR A N 1
ATOM 1179 C CA . THR A 1 147 ? 2.191 7.578 1.345 1 95.38 147 THR A CA 1
ATOM 1180 C C . THR A 1 147 ? 1.47 6.559 0.469 1 95.38 147 THR A C 1
ATOM 1182 O O . THR A 1 147 ? 2.002 6.125 -0.553 1 95.38 147 THR A O 1
ATOM 1185 N N . ARG A 1 148 ? 0.289 6.191 0.853 1 93.81 148 ARG A N 1
ATOM 1186 C CA . ARG A 1 148 ? -0.489 5.242 0.065 1 93.81 148 ARG A CA 1
ATOM 1187 C C . ARG A 1 148 ? -0.815 5.812 -1.312 1 93.81 148 ARG A C 1
ATOM 1189 O O . ARG A 1 148 ? -0.778 5.09 -2.312 1 93.81 148 ARG A O 1
ATOM 1196 N N . TRP A 1 149 ? -1.163 7.035 -1.311 1 95.88 149 TRP A N 1
ATOM 1197 C CA . TRP A 1 149 ? -1.424 7.668 -2.6 1 95.88 149 TRP A CA 1
ATOM 1198 C C . TRP A 1 149 ? -0.181 7.633 -3.484 1 95.88 149 TRP A C 1
ATOM 1200 O O . TRP A 1 149 ? -0.261 7.285 -4.664 1 95.88 149 TRP A O 1
ATOM 1210 N N . VAL A 1 150 ? 0.957 8.086 -2.936 1 97.69 150 VAL A N 1
ATOM 1211 C CA . VAL A 1 150 ? 2.203 8.117 -3.693 1 97.69 150 VAL A CA 1
ATOM 1212 C C . VAL A 1 150 ? 2.51 6.727 -4.238 1 97.69 150 VAL A C 1
ATOM 1214 O O . VAL A 1 150 ? 2.881 6.578 -5.406 1 97.69 150 VAL A O 1
ATOM 1217 N N . MET A 1 151 ? 2.352 5.734 -3.373 1 96 151 MET A N 1
ATOM 1218 C CA . MET A 1 151 ? 2.582 4.352 -3.783 1 96 151 MET A CA 1
ATOM 1219 C C . MET A 1 151 ? 1.7 3.982 -4.973 1 96 151 MET A C 1
ATOM 1221 O O . MET A 1 151 ? 2.174 3.383 -5.938 1 96 151 MET A O 1
ATOM 1225 N N . GLY A 1 152 ? 0.456 4.324 -4.875 1 95.81 152 GLY A N 1
ATOM 1226 C CA . GLY A 1 152 ? -0.468 4.055 -5.965 1 95.81 152 GLY A CA 1
ATOM 1227 C C . GLY A 1 152 ? -0.091 4.754 -7.258 1 95.81 152 GLY A C 1
ATOM 1228 O O . GLY A 1 152 ? -0.119 4.145 -8.328 1 95.81 152 GLY A O 1
ATOM 1229 N N . TYR A 1 153 ? 0.23 6 -7.145 1 97.38 153 TYR A N 1
ATOM 1230 C CA . TYR A 1 153 ? 0.608 6.777 -8.32 1 97.38 153 TYR A CA 1
ATOM 1231 C C . TYR A 1 153 ? 1.822 6.168 -9.008 1 97.38 153 TYR A C 1
ATOM 1233 O O . TYR A 1 153 ? 1.817 5.965 -10.227 1 97.38 153 TYR A O 1
ATOM 1241 N N . LEU A 1 154 ? 2.848 5.867 -8.227 1 97.62 154 LEU A N 1
ATOM 1242 C CA . LEU A 1 154 ? 4.086 5.336 -8.789 1 97.62 154 LEU A CA 1
ATOM 1243 C C . LEU A 1 154 ? 3.861 3.945 -9.375 1 97.62 154 LEU A C 1
ATOM 1245 O O . LEU A 1 154 ? 4.449 3.602 -10.406 1 97.62 154 LEU A O 1
ATOM 1249 N N . SER A 1 155 ? 3.105 3.164 -8.68 1 95.5 155 SER A N 1
ATOM 1250 C CA . SER A 1 155 ? 2.789 1.835 -9.188 1 95.5 155 SER A CA 1
ATOM 1251 C C . SER A 1 155 ? 2.156 1.911 -10.578 1 95.5 155 SER A C 1
ATOM 1253 O O . SER A 1 155 ? 2.541 1.17 -11.484 1 95.5 155 SER A O 1
ATOM 1255 N N . GLN A 1 156 ? 1.21 2.789 -10.75 1 94.81 156 GLN A N 1
ATOM 1256 C CA . GLN A 1 156 ? 0.555 2.945 -12.039 1 94.81 156 GLN A CA 1
ATOM 1257 C C . GLN A 1 156 ? 1.507 3.547 -13.07 1 94.81 156 GLN A C 1
ATOM 1259 O O . GLN A 1 156 ? 1.469 3.182 -14.25 1 94.81 156 GLN A O 1
ATOM 1264 N N . LEU A 1 157 ? 2.311 4.484 -12.633 1 96.25 157 LEU A N 1
ATOM 1265 C CA . LEU A 1 157 ? 3.291 5.094 -13.523 1 96.25 157 LEU A CA 1
ATOM 1266 C C . LEU A 1 157 ? 4.227 4.035 -14.102 1 96.25 157 LEU A C 1
ATOM 1268 O O . LEU A 1 157 ? 4.531 4.055 -15.297 1 96.25 157 LEU A O 1
ATOM 1272 N N . ALA A 1 158 ? 4.66 3.09 -13.305 1 95.12 158 ALA A N 1
ATOM 1273 C CA . ALA A 1 158 ? 5.586 2.041 -13.727 1 95.12 158 ALA A CA 1
ATOM 1274 C C . ALA A 1 158 ? 4.996 1.214 -14.867 1 95.12 158 ALA A C 1
ATOM 1276 O O . ALA A 1 158 ? 5.727 0.715 -15.727 1 95.12 158 ALA A O 1
ATOM 1277 N N . LEU A 1 159 ? 3.684 1.092 -14.914 1 92.12 159 LEU A N 1
ATOM 1278 C CA . LEU A 1 159 ? 3.018 0.221 -15.875 1 92.12 159 LEU A CA 1
ATOM 1279 C C . LEU A 1 159 ? 2.977 0.87 -17.25 1 92.12 159 LEU A C 1
ATOM 1281 O O . LEU A 1 159 ? 2.646 0.213 -18.25 1 92.12 159 LEU A O 1
ATOM 1285 N N . ARG A 1 160 ? 3.283 2.107 -17.312 1 91.75 160 ARG A N 1
ATOM 1286 C CA . ARG A 1 160 ? 3.291 2.811 -18.594 1 91.75 160 ARG A CA 1
ATOM 1287 C C . ARG A 1 160 ? 4.496 2.406 -19.422 1 91.75 160 ARG A C 1
ATOM 1289 O O . ARG A 1 160 ? 4.559 2.713 -20.625 1 91.75 160 ARG A O 1
ATOM 1296 N N . PHE A 1 161 ? 5.41 1.748 -18.828 1 91.81 161 PHE A N 1
ATOM 1297 C CA . PHE A 1 161 ? 6.645 1.384 -19.516 1 91.81 161 PHE A CA 1
ATOM 1298 C C . PHE A 1 161 ? 6.676 -0.11 -19.812 1 91.81 161 PHE A C 1
ATOM 1300 O O . PHE A 1 161 ? 6.23 -0.923 -19 1 91.81 161 PHE A O 1
ATOM 1307 N N . THR A 1 162 ? 7.129 -0.424 -20.969 1 83.31 162 THR A N 1
ATOM 1308 C CA . THR A 1 162 ? 7.242 -1.812 -21.391 1 83.31 162 THR A CA 1
ATOM 1309 C C . THR A 1 162 ? 8.562 -2.418 -20.938 1 83.31 162 THR A C 1
ATOM 1311 O O . THR A 1 162 ? 9.609 -1.76 -20.984 1 83.31 162 THR A O 1
ATOM 1314 N N . ARG A 1 163 ? 8.375 -3.541 -20.469 1 83.5 163 ARG A N 1
ATOM 1315 C CA . ARG A 1 163 ? 9.57 -4.266 -20.031 1 83.5 163 ARG A CA 1
ATOM 1316 C C . ARG A 1 163 ? 10.352 -4.797 -21.234 1 83.5 163 ARG A C 1
ATOM 1318 O O . ARG A 1 163 ? 9.766 -5.375 -22.156 1 83.5 163 ARG A O 1
ATOM 1325 N N . LYS A 1 164 ? 11.656 -4.48 -21.203 1 77.5 164 LYS A N 1
ATOM 1326 C CA . LYS A 1 164 ? 12.531 -5.051 -22.219 1 77.5 164 LYS A CA 1
ATOM 1327 C C . LYS A 1 164 ? 12.727 -6.551 -22.016 1 77.5 164 LYS A C 1
ATOM 1329 O O . LYS A 1 164 ? 12.562 -7.047 -20.891 1 77.5 164 LYS A O 1
ATOM 1334 N N . LYS A 1 165 ? 12.953 -7.191 -23.266 1 66 165 LYS A N 1
ATOM 1335 C CA . LYS A 1 165 ? 13.25 -8.617 -23.203 1 66 165 LYS A CA 1
ATOM 1336 C C . LYS A 1 165 ? 14.453 -8.891 -22.297 1 66 165 LYS A C 1
ATOM 1338 O O . LYS A 1 165 ? 15.422 -8.133 -22.312 1 66 165 LYS A O 1
ATOM 1343 N N . GLY A 1 166 ? 14.414 -9.75 -21.297 1 59.62 166 GLY A N 1
ATOM 1344 C CA . GLY A 1 166 ? 15.5 -10.117 -20.422 1 59.62 166 GLY A CA 1
ATOM 1345 C C . GLY A 1 166 ? 15.031 -10.625 -19.062 1 59.62 166 GLY A C 1
ATOM 1346 O O . GLY A 1 166 ? 13.836 -10.875 -18.875 1 59.62 166 GLY A O 1
ATOM 1347 N N . GLY A 1 167 ? 16.047 -10.734 -18.141 1 63.22 167 GLY A N 1
ATOM 1348 C CA . GLY A 1 167 ? 15.938 -11.406 -16.844 1 63.22 167 GLY A CA 1
ATOM 1349 C C . GLY A 1 167 ? 14.93 -10.758 -15.922 1 63.22 167 GLY A C 1
ATOM 1350 O O . GLY A 1 167 ? 14.664 -9.562 -16.016 1 63.22 167 GLY A O 1
ATOM 1351 N N . ASP A 1 168 ? 14.141 -11.453 -15.234 1 81.44 168 ASP A N 1
ATOM 1352 C CA . ASP A 1 168 ? 13.133 -11.047 -14.258 1 81.44 168 ASP A CA 1
ATOM 1353 C C . ASP A 1 168 ? 13.789 -10.461 -13.008 1 81.44 168 ASP A C 1
ATOM 1355 O O . ASP A 1 168 ? 14.852 -10.914 -12.586 1 81.44 168 ASP A O 1
ATOM 1359 N N . ARG A 1 169 ? 13.406 -9.242 -12.68 1 93.38 169 ARG A N 1
ATOM 1360 C CA . ARG A 1 169 ? 13.891 -8.539 -11.492 1 93.38 169 ARG A CA 1
ATOM 1361 C C . ARG A 1 169 ? 12.82 -8.484 -10.406 1 93.38 169 ARG A C 1
ATOM 1363 O O . ARG A 1 169 ? 11.633 -8.383 -10.711 1 93.38 169 ARG A O 1
ATOM 1370 N N . LEU A 1 170 ? 13.352 -8.688 -9.227 1 94.69 170 LEU A N 1
ATOM 1371 C CA . LEU A 1 170 ? 12.477 -8.578 -8.062 1 94.69 170 LEU A CA 1
ATOM 1372 C C . LEU A 1 170 ? 12.828 -7.34 -7.238 1 94.69 170 LEU A C 1
ATOM 1374 O O . LEU A 1 170 ? 14 -7.074 -6.977 1 94.69 170 LEU A O 1
ATOM 1378 N N . PHE A 1 171 ? 11.844 -6.551 -6.918 1 96 171 PHE A N 1
ATOM 1379 C CA . PHE A 1 171 ? 12.031 -5.348 -6.117 1 96 171 PHE A CA 1
ATOM 1380 C C . PHE A 1 171 ? 11.375 -5.5 -4.746 1 96 171 PHE A C 1
ATOM 1382 O O . PHE A 1 171 ? 10.172 -5.738 -4.652 1 96 171 PHE A O 1
ATOM 1389 N N . VAL A 1 172 ? 12.172 -5.328 -3.648 1 96.69 172 VAL A N 1
ATOM 1390 C CA . VAL A 1 172 ? 11.664 -5.559 -2.299 1 96.69 172 VAL A CA 1
ATOM 1391 C C . VAL A 1 172 ? 12.328 -4.586 -1.326 1 96.69 172 VAL A C 1
ATOM 1393 O O . VAL A 1 172 ? 13.359 -3.99 -1.639 1 96.69 172 VAL A O 1
ATOM 1396 N N . ALA A 1 173 ? 11.648 -4.355 -0.198 1 96.12 173 ALA A N 1
ATOM 1397 C CA . ALA A 1 173 ? 12.312 -3.732 0.944 1 96.12 173 ALA A CA 1
ATOM 1398 C C . ALA A 1 173 ? 13.211 -4.73 1.669 1 96.12 173 ALA A C 1
ATOM 1400 O O . ALA A 1 173 ? 12.977 -5.941 1.609 1 96.12 173 ALA A O 1
ATOM 1401 N N . PHE A 1 174 ? 14.234 -4.219 2.34 1 94.25 174 PHE A N 1
ATOM 1402 C CA . PHE A 1 174 ? 15.102 -5.082 3.129 1 94.25 174 PHE A CA 1
ATOM 1403 C C . PHE A 1 174 ? 14.297 -5.859 4.164 1 94.25 174 PHE A C 1
ATOM 1405 O O . PHE A 1 174 ? 13.438 -5.293 4.84 1 94.25 174 PHE A O 1
ATOM 1412 N N . PRO A 1 175 ? 14.586 -7.145 4.223 1 92 175 PRO A N 1
ATOM 1413 C CA . PRO A 1 175 ? 13.82 -7.93 5.195 1 92 175 PRO A CA 1
ATOM 1414 C C . PRO A 1 175 ? 13.867 -7.336 6.602 1 92 175 PRO A C 1
ATOM 1416 O O . PRO A 1 175 ? 14.953 -7.023 7.109 1 92 175 PRO A O 1
ATOM 1419 N N . GLY A 1 176 ? 12.664 -7.18 7.207 1 86.75 176 GLY A N 1
ATOM 1420 C CA . GLY A 1 176 ? 12.578 -6.551 8.516 1 86.75 176 GLY A CA 1
ATOM 1421 C C . GLY A 1 176 ? 12.305 -5.059 8.445 1 86.75 176 GLY A C 1
ATOM 1422 O O . GLY A 1 176 ? 11.984 -4.434 9.461 1 86.75 176 GLY A O 1
ATOM 1423 N N . ASP A 1 177 ? 12.484 -4.469 7.301 1 89.5 177 ASP A N 1
ATOM 1424 C CA . ASP A 1 177 ? 12.164 -3.062 7.074 1 89.5 177 ASP A CA 1
ATOM 1425 C C . ASP A 1 177 ? 10.742 -2.904 6.539 1 89.5 177 ASP A C 1
ATOM 1427 O O . ASP A 1 177 ? 10.422 -3.396 5.457 1 89.5 177 ASP A O 1
ATOM 1431 N N . ALA A 1 178 ? 9.906 -2.182 7.227 1 84.75 178 ALA A N 1
ATOM 1432 C CA . ALA A 1 178 ? 8.508 -2.014 6.84 1 84.75 178 ALA A CA 1
ATOM 1433 C C . ALA A 1 178 ? 8.352 -0.89 5.82 1 84.75 178 ALA A C 1
ATOM 1435 O O . ALA A 1 178 ? 7.305 -0.761 5.184 1 84.75 178 ALA A O 1
ATOM 1436 N N . HIS A 1 179 ? 9.359 -0.16 5.582 1 89.31 179 HIS A N 1
ATOM 1437 C CA . HIS A 1 179 ? 9.289 0.975 4.668 1 89.31 179 HIS A CA 1
ATOM 1438 C C . HIS A 1 179 ? 9.414 0.521 3.215 1 89.31 179 HIS A C 1
ATOM 1440 O O . HIS A 1 179 ? 10.492 0.142 2.766 1 89.31 179 HIS A O 1
ATOM 1446 N N . GLU A 1 180 ? 8.32 0.716 2.469 1 94.69 180 GLU A N 1
ATOM 1447 C CA . GLU A 1 180 ? 8.266 0.164 1.118 1 94.69 180 GLU A CA 1
ATOM 1448 C C . GLU A 1 180 ? 8.477 1.25 0.068 1 94.69 180 GLU A C 1
ATOM 1450 O O . GLU A 1 180 ? 8.75 0.95 -1.096 1 94.69 180 GLU A O 1
ATOM 1455 N N . LEU A 1 181 ? 8.414 2.439 0.461 1 94.94 181 LEU A N 1
ATOM 1456 C CA . LEU A 1 181 ? 8.391 3.537 -0.5 1 94.94 181 LEU A CA 1
ATOM 1457 C C . LEU A 1 181 ? 9.711 3.621 -1.259 1 94.94 181 LEU A C 1
ATOM 1459 O O . LEU A 1 181 ? 9.727 3.906 -2.459 1 94.94 181 LEU A O 1
ATOM 1463 N N . GLY A 1 182 ? 10.859 3.449 -0.574 1 95 182 GLY A N 1
ATOM 1464 C CA . GLY A 1 182 ? 12.148 3.432 -1.256 1 95 182 GLY A CA 1
ATOM 1465 C C . GLY A 1 182 ? 12.219 2.404 -2.369 1 95 182 GLY A C 1
ATOM 1466 O O . GLY A 1 182 ? 12.688 2.703 -3.469 1 95 182 GLY A O 1
ATOM 1467 N N . ALA A 1 183 ? 11.781 1.236 -2.086 1 96.44 183 ALA A N 1
ATOM 1468 C CA . ALA A 1 183 ? 11.758 0.171 -3.084 1 96.44 183 ALA A CA 1
ATOM 1469 C C . ALA A 1 183 ? 10.852 0.532 -4.254 1 96.44 183 ALA A C 1
ATOM 1471 O O . ALA A 1 183 ? 11.172 0.26 -5.41 1 96.44 183 ALA A O 1
ATOM 1472 N N . MET A 1 184 ? 9.719 1.095 -3.969 1 97 184 MET A N 1
ATOM 1473 C CA . MET A 1 184 ? 8.781 1.518 -5.008 1 97 184 MET A CA 1
ATOM 1474 C C . MET A 1 184 ? 9.414 2.568 -5.914 1 97 184 MET A C 1
ATOM 1476 O O . MET A 1 184 ? 9.289 2.496 -7.137 1 97 184 MET A O 1
ATOM 1480 N N . MET A 1 185 ? 10.047 3.557 -5.355 1 97.06 185 MET A N 1
ATOM 1481 C CA . MET A 1 185 ? 10.719 4.582 -6.152 1 97.06 185 MET A CA 1
ATOM 1482 C C . MET A 1 185 ? 11.781 3.967 -7.055 1 97.06 185 MET A C 1
ATOM 1484 O O . MET A 1 185 ? 11.891 4.324 -8.227 1 97.06 185 MET A O 1
ATOM 1488 N N . HIS A 1 186 ? 12.531 3.061 -6.488 1 96.44 186 HIS A N 1
ATOM 1489 C CA . HIS A 1 186 ? 13.531 2.363 -7.293 1 96.44 186 HIS A CA 1
ATOM 1490 C C . HIS A 1 186 ? 12.875 1.561 -8.414 1 96.44 186 HIS A C 1
ATOM 1492 O O . HIS A 1 186 ? 13.367 1.554 -9.539 1 96.44 186 HIS A O 1
ATOM 1498 N N . PHE A 1 187 ? 11.836 0.909 -8.133 1 96.19 187 PHE A N 1
ATOM 1499 C CA . PHE A 1 187 ? 11.086 0.105 -9.094 1 96.19 187 PHE A CA 1
ATOM 1500 C C . PHE A 1 187 ? 10.641 0.954 -10.281 1 96.19 187 PHE A C 1
ATOM 1502 O O . PHE A 1 187 ? 10.836 0.573 -11.43 1 96.19 187 PHE A O 1
ATOM 1509 N N . VAL A 1 188 ? 10.023 2.078 -10.016 1 97.25 188 VAL A N 1
ATOM 1510 C CA . VAL A 1 188 ? 9.5 2.91 -11.094 1 97.25 188 VAL A CA 1
ATOM 1511 C C . VAL A 1 188 ? 10.656 3.463 -11.922 1 97.25 188 VAL A C 1
ATOM 1513 O O . VAL A 1 188 ? 10.547 3.596 -13.148 1 97.25 188 VAL A O 1
ATOM 1516 N N . LEU A 1 189 ? 11.766 3.838 -11.289 1 97.06 189 LEU A N 1
ATOM 1517 C CA . LEU A 1 189 ? 12.93 4.328 -12.008 1 97.06 189 LEU A CA 1
ATOM 1518 C C . LEU A 1 189 ? 13.469 3.26 -12.961 1 97.06 189 LEU A C 1
ATOM 1520 O O . LEU A 1 189 ? 13.766 3.547 -14.117 1 97.06 189 LEU A O 1
ATOM 1524 N N . MET A 1 190 ? 13.555 2.039 -12.477 1 95.12 190 MET A N 1
ATOM 1525 C CA . MET A 1 190 ? 14.023 0.937 -13.305 1 95.12 190 MET A CA 1
ATOM 1526 C C . MET A 1 190 ? 13.031 0.64 -14.43 1 95.12 190 MET A C 1
ATOM 1528 O O . MET A 1 190 ? 13.43 0.333 -15.555 1 95.12 190 MET A O 1
ATOM 1532 N N . SER A 1 191 ? 11.781 0.7 -14.102 1 94.75 191 SER A N 1
ATOM 1533 C CA . SER A 1 191 ? 10.75 0.48 -15.109 1 94.75 191 SER A CA 1
ATOM 1534 C C . SER A 1 191 ? 10.859 1.502 -16.234 1 94.75 191 SER A C 1
ATOM 1536 O O . SER A 1 191 ? 10.719 1.154 -17.406 1 94.75 191 SER A O 1
ATOM 1538 N N . ALA A 1 192 ? 11.102 2.742 -15.859 1 95.25 192 ALA A N 1
ATOM 1539 C CA . ALA A 1 192 ? 11.234 3.818 -16.844 1 95.25 192 ALA A CA 1
ATOM 1540 C C . ALA A 1 192 ? 12.414 3.561 -17.781 1 95.25 192 ALA A C 1
ATOM 1542 O O . ALA A 1 192 ? 12.438 4.062 -18.906 1 95.25 192 ALA A O 1
ATOM 1543 N N . GLU A 1 193 ? 13.328 2.783 -17.359 1 93.88 193 GLU A N 1
ATOM 1544 C CA . GLU A 1 193 ? 14.484 2.434 -18.172 1 93.88 193 GLU A CA 1
ATOM 1545 C C . GLU A 1 193 ? 14.266 1.113 -18.906 1 93.88 193 GLU A C 1
ATOM 1547 O O . GLU A 1 193 ? 15.195 0.573 -19.516 1 93.88 193 GLU A O 1
ATOM 1552 N N . GLY A 1 194 ? 13.133 0.574 -18.766 1 92.31 194 GLY A N 1
ATOM 1553 C CA . GLY A 1 194 ? 12.812 -0.687 -19.406 1 92.31 194 GLY A CA 1
ATOM 1554 C C . GLY A 1 194 ? 13.289 -1.897 -18.625 1 92.31 194 GLY A C 1
ATOM 1555 O O . GLY A 1 194 ? 13.289 -3.016 -19.141 1 92.31 194 GLY A O 1
ATOM 1556 N N . LEU A 1 195 ? 13.688 -1.713 -17.391 1 92.5 195 LEU A N 1
ATOM 1557 C CA . LEU A 1 195 ? 14.227 -2.771 -16.547 1 92.5 195 LEU A CA 1
ATOM 1558 C C . LEU A 1 195 ? 13.273 -3.088 -15.398 1 92.5 195 LEU A C 1
ATOM 1560 O O . LEU A 1 195 ? 13.711 -3.295 -14.266 1 92.5 195 LEU A O 1
ATOM 1564 N N . GLY A 1 196 ? 12.039 -3.088 -15.711 1 86.94 196 GLY A N 1
ATOM 1565 C CA . GLY A 1 196 ? 11.023 -3.379 -14.703 1 86.94 196 GLY A CA 1
ATOM 1566 C C . GLY A 1 196 ? 11.055 -4.816 -14.227 1 86.94 196 GLY A C 1
ATOM 1567 O O . GLY A 1 196 ? 12.031 -5.531 -14.453 1 86.94 196 GLY A O 1
ATOM 1568 N N . GLY A 1 197 ? 10.086 -5.141 -13.461 1 91.69 197 GLY A N 1
ATOM 1569 C CA . GLY A 1 197 ? 9.953 -6.449 -12.844 1 91.69 197 GLY A CA 1
ATOM 1570 C C . GLY A 1 197 ? 8.773 -6.543 -11.891 1 91.69 197 GLY A C 1
ATOM 1571 O O . GLY A 1 197 ? 7.723 -5.941 -12.133 1 91.69 197 GLY A O 1
ATOM 1572 N N . LYS A 1 198 ? 8.984 -7.367 -10.883 1 92.19 198 LYS A N 1
ATOM 1573 C CA . LYS A 1 198 ? 7.922 -7.578 -9.898 1 92.19 198 LYS A CA 1
ATOM 1574 C C . LYS A 1 198 ? 8.211 -6.828 -8.609 1 92.19 198 LYS A C 1
ATOM 1576 O O . LYS A 1 198 ? 9.297 -6.953 -8.039 1 92.19 198 LYS A O 1
ATOM 1581 N N . PHE A 1 199 ? 7.324 -5.984 -8.203 1 94.88 199 PHE A N 1
ATOM 1582 C CA . PHE A 1 199 ? 7.414 -5.293 -6.922 1 94.88 199 PHE A CA 1
ATOM 1583 C C . PHE A 1 199 ? 6.59 -6.016 -5.863 1 94.88 199 PHE A C 1
ATOM 1585 O O . PHE A 1 199 ? 5.375 -6.168 -6.012 1 94.88 199 PHE A O 1
ATOM 1592 N N . CYS A 1 200 ? 7.207 -6.363 -4.727 1 93.56 200 CYS A N 1
ATOM 1593 C CA . CYS A 1 200 ? 6.492 -7.152 -3.727 1 93.56 200 CYS A CA 1
ATOM 1594 C C . CYS A 1 200 ? 6.496 -6.449 -2.373 1 93.56 200 CYS A C 1
ATOM 1596 O O . CYS A 1 200 ? 5.859 -6.914 -1.427 1 93.56 200 CYS A O 1
ATOM 1598 N N . GLY A 1 201 ? 7.203 -5.395 -2.242 1 93.38 201 GLY A N 1
ATOM 1599 C CA . GLY A 1 201 ? 7.215 -4.656 -0.989 1 93.38 201 GLY A CA 1
ATOM 1600 C C . GLY A 1 201 ? 8.016 -5.34 0.101 1 93.38 201 GLY A C 1
ATOM 1601 O O . GLY A 1 201 ? 9.086 -5.891 -0.161 1 93.38 201 GLY A O 1
ATOM 1602 N N . ALA A 1 202 ? 7.52 -5.23 1.305 1 92.38 202 ALA A N 1
ATOM 1603 C CA . ALA A 1 202 ? 8.219 -5.797 2.457 1 92.38 202 ALA A CA 1
ATOM 1604 C C . ALA A 1 202 ? 7.918 -7.281 2.609 1 92.38 202 ALA A C 1
ATOM 1606 O O . ALA A 1 202 ? 6.754 -7.688 2.617 1 92.38 202 ALA A O 1
ATOM 1607 N N . LEU A 1 203 ? 8.961 -8.055 2.738 1 93.5 203 LEU A N 1
ATOM 1608 C CA . LEU A 1 203 ? 8.867 -9.5 2.939 1 93.5 203 LEU A CA 1
ATOM 1609 C C . LEU A 1 203 ? 9.836 -9.961 4.027 1 93.5 203 LEU A C 1
ATOM 1611 O O . LEU A 1 203 ? 10.961 -9.477 4.105 1 93.5 203 LEU A O 1
ATOM 1615 N N . PRO A 1 204 ? 9.336 -10.883 4.816 1 93.12 204 PRO A N 1
ATOM 1616 C CA . PRO A 1 204 ? 10.336 -11.547 5.652 1 93.12 204 PRO A CA 1
ATOM 1617 C C . PRO A 1 204 ? 11.352 -12.344 4.836 1 93.12 204 PRO A C 1
ATOM 1619 O O . PRO A 1 204 ? 11.102 -12.656 3.67 1 93.12 204 PRO A O 1
ATOM 1622 N N . PHE A 1 205 ? 12.445 -12.664 5.484 1 92.56 205 PHE A N 1
ATOM 1623 C CA . PHE A 1 205 ? 13.562 -13.336 4.832 1 92.56 205 PHE A CA 1
ATOM 1624 C C . PHE A 1 205 ? 13.117 -14.648 4.195 1 92.56 205 PHE A C 1
ATOM 1626 O O . PHE A 1 205 ? 13.406 -14.906 3.027 1 92.56 205 PHE A O 1
ATOM 1633 N N . ASP A 1 206 ? 12.445 -15.438 4.895 1 91.38 206 ASP A N 1
ATOM 1634 C CA . ASP A 1 206 ? 12.055 -16.766 4.418 1 91.38 206 ASP A CA 1
ATOM 1635 C C . ASP A 1 206 ? 11.109 -16.656 3.227 1 91.38 206 ASP A C 1
ATOM 1637 O O . ASP A 1 206 ? 11.18 -17.469 2.295 1 91.38 206 ASP A O 1
ATOM 1641 N N . ARG A 1 207 ? 10.266 -15.656 3.23 1 92.06 207 ARG A N 1
ATOM 1642 C CA . ARG A 1 207 ? 9.312 -15.477 2.139 1 92.06 207 ARG A CA 1
ATOM 1643 C C . ARG A 1 207 ? 10.016 -14.945 0.889 1 92.06 207 ARG A C 1
ATOM 1645 O O . ARG A 1 207 ? 9.625 -15.281 -0.233 1 92.06 207 ARG A O 1
ATOM 1652 N N . LEU A 1 208 ? 10.984 -14.117 1.116 1 94.44 208 LEU A N 1
ATOM 1653 C CA . LEU A 1 208 ? 11.805 -13.664 -0.004 1 94.44 208 LEU A CA 1
ATOM 1654 C C . LEU A 1 208 ? 12.492 -14.844 -0.678 1 94.44 208 LEU A C 1
ATOM 1656 O O . LEU A 1 208 ? 12.453 -14.977 -1.904 1 94.44 208 LEU A O 1
ATOM 1660 N N . PHE A 1 209 ? 13.023 -15.758 0.115 1 90.19 209 PHE A N 1
ATOM 1661 C CA . PHE A 1 209 ? 13.727 -16.922 -0.423 1 90.19 209 PHE A CA 1
ATOM 1662 C C . PHE A 1 209 ? 12.758 -17.844 -1.14 1 90.19 209 PHE A C 1
ATOM 1664 O O . PHE A 1 209 ? 13.102 -18.438 -2.164 1 90.19 209 PHE A O 1
ATOM 1671 N N . GLU A 1 210 ? 11.633 -17.922 -0.574 1 84.88 210 GLU A N 1
ATOM 1672 C CA . GLU A 1 210 ? 10.602 -18.719 -1.233 1 84.88 210 GLU A CA 1
ATOM 1673 C C . GLU A 1 210 ? 10.305 -18.188 -2.631 1 84.88 210 GLU A C 1
ATOM 1675 O O . GLU A 1 210 ? 10.219 -18.953 -3.592 1 84.88 210 GLU A O 1
ATOM 1680 N N . GLU A 1 211 ? 10.195 -16.938 -2.736 1 88.25 211 GLU A N 1
ATOM 1681 C CA . GLU A 1 211 ? 9.914 -16.312 -4.027 1 88.25 211 GLU A CA 1
ATOM 1682 C C . GLU A 1 211 ? 11.07 -16.516 -5 1 88.25 211 GLU A C 1
ATOM 1684 O O . GLU A 1 211 ? 10.859 -16.828 -6.172 1 88.25 211 GLU A O 1
ATOM 1689 N N . LEU A 1 212 ? 12.242 -16.344 -4.508 1 87.94 212 LEU A N 1
ATOM 1690 C CA . LEU A 1 212 ? 13.422 -16.516 -5.355 1 87.94 212 LEU A CA 1
ATOM 1691 C C . LEU A 1 212 ? 13.547 -17.953 -5.832 1 87.94 212 LEU A C 1
ATOM 1693 O O . LEU A 1 212 ? 14.023 -18.203 -6.941 1 87.94 212 LEU A O 1
ATOM 1697 N N . ASN A 1 213 ? 13.102 -18.781 -5.004 1 80.25 213 ASN A N 1
ATOM 1698 C CA . ASN A 1 213 ? 13.133 -20.203 -5.363 1 80.25 213 ASN A CA 1
ATOM 1699 C C . ASN A 1 213 ? 12.117 -20.516 -6.457 1 80.25 213 ASN A C 1
ATOM 1701 O O . ASN A 1 213 ? 12.359 -21.391 -7.301 1 80.25 213 ASN A O 1
ATOM 1705 N N . HIS A 1 214 ? 11.086 -19.812 -6.43 1 74.25 214 HIS A N 1
ATOM 1706 C CA . HIS A 1 214 ? 9.984 -20.094 -7.34 1 74.25 214 HIS A CA 1
ATOM 1707 C C . HIS A 1 214 ? 10.164 -19.359 -8.664 1 74.25 214 HIS A C 1
ATOM 1709 O O . HIS A 1 214 ? 9.695 -19.828 -9.711 1 74.25 214 HIS A O 1
ATOM 1715 N N . GLY A 1 215 ? 10.867 -18.297 -8.594 1 74.69 215 GLY A N 1
ATOM 1716 C CA . GLY A 1 215 ? 10.984 -17.453 -9.781 1 74.69 215 GLY A CA 1
ATOM 1717 C C . GLY A 1 215 ? 12.328 -17.578 -10.469 1 74.69 215 GLY A C 1
ATOM 1718 O O . GLY A 1 215 ? 13.266 -18.156 -9.914 1 74.69 215 GLY A O 1
ATOM 1719 N N . ASP A 1 216 ? 12.266 -17.141 -11.688 1 78.12 216 ASP A N 1
ATOM 1720 C CA . ASP A 1 216 ? 13.5 -17.094 -12.469 1 78.12 216 ASP A CA 1
ATOM 1721 C C . ASP A 1 216 ? 14.055 -15.672 -12.531 1 78.12 216 ASP A C 1
ATOM 1723 O O . ASP A 1 216 ? 14.125 -15.078 -13.609 1 78.12 216 ASP A O 1
ATOM 1727 N N . TYR A 1 217 ? 14.508 -15.258 -11.43 1 88.06 217 TYR A N 1
ATOM 1728 C CA . TYR A 1 217 ? 14.992 -13.883 -11.344 1 88.06 217 TYR A CA 1
ATOM 1729 C C . TYR A 1 217 ? 16.484 -13.812 -11.656 1 88.06 217 TYR A C 1
ATOM 1731 O O . TYR A 1 217 ? 17.25 -14.695 -11.266 1 88.06 217 TYR A O 1
ATOM 1739 N N . GLU A 1 218 ? 16.828 -12.805 -12.297 1 90.44 218 GLU A N 1
ATOM 1740 C CA . GLU A 1 218 ? 18.25 -12.531 -12.539 1 90.44 218 GLU A CA 1
ATOM 1741 C C . GLU A 1 218 ? 18.812 -11.586 -11.477 1 90.44 218 GLU A C 1
ATOM 1743 O O . GLU A 1 218 ? 20 -11.656 -11.148 1 90.44 218 GLU A O 1
ATOM 1748 N N . GLU A 1 219 ? 17.984 -10.719 -11.047 1 94.94 219 GLU A N 1
ATOM 1749 C CA . GLU A 1 219 ? 18.391 -9.719 -10.062 1 94.94 219 GLU A CA 1
ATOM 1750 C C . GLU A 1 219 ? 17.328 -9.539 -8.977 1 94.94 219 GLU A C 1
ATOM 1752 O O . GLU A 1 219 ? 16.141 -9.656 -9.242 1 94.94 219 GLU A O 1
ATOM 1757 N N . VAL A 1 220 ? 17.859 -9.297 -7.781 1 96.12 220 VAL A N 1
ATOM 1758 C CA . VAL A 1 220 ? 16.984 -8.836 -6.699 1 96.12 220 VAL A CA 1
ATOM 1759 C C . VAL A 1 220 ? 17.469 -7.477 -6.195 1 96.12 220 VAL A C 1
ATOM 1761 O O . VAL A 1 220 ? 18.641 -7.312 -5.852 1 96.12 220 VAL A O 1
ATOM 1764 N N . HIS A 1 221 ? 16.578 -6.512 -6.297 1 96.44 221 HIS A N 1
ATOM 1765 C CA . HIS A 1 221 ? 16.828 -5.156 -5.824 1 96.44 221 HIS A CA 1
ATOM 1766 C C . HIS A 1 221 ? 16.203 -4.922 -4.453 1 96.44 221 HIS A C 1
ATOM 1768 O O . HIS A 1 221 ? 14.992 -5.023 -4.293 1 96.44 221 HIS A O 1
ATOM 1774 N N . VAL A 1 222 ? 17.094 -4.559 -3.498 1 96.19 222 VAL A N 1
ATOM 1775 C CA . VAL A 1 222 ? 16.672 -4.441 -2.105 1 96.19 222 VAL A CA 1
ATOM 1776 C C . VAL A 1 222 ? 16.906 -3.016 -1.612 1 96.19 222 VAL A C 1
ATOM 1778 O O . VAL A 1 222 ? 18.016 -2.488 -1.732 1 96.19 222 VAL A O 1
ATOM 1781 N N . SER A 1 223 ? 15.828 -2.412 -1.084 1 95.12 223 SER A N 1
ATOM 1782 C CA . SER A 1 223 ? 15.938 -1.062 -0.543 1 95.12 223 SER A CA 1
ATOM 1783 C C . SER A 1 223 ? 15.891 -1.071 0.981 1 95.12 223 SER A C 1
ATOM 1785 O O . SER A 1 223 ? 14.945 -1.594 1.576 1 95.12 223 SER A O 1
ATOM 1787 N N . ALA A 1 224 ? 16.875 -0.453 1.595 1 93.25 224 ALA A N 1
ATOM 1788 C CA . ALA A 1 224 ? 16.922 -0.319 3.049 1 93.25 224 ALA A CA 1
ATOM 1789 C C . ALA A 1 224 ? 16.719 1.132 3.473 1 93.25 224 ALA A C 1
ATOM 1791 O O . ALA A 1 224 ? 17.422 2.031 3.004 1 93.25 224 ALA A O 1
ATOM 1792 N N . THR A 1 225 ? 15.727 1.349 4.32 1 86.94 225 THR A N 1
ATOM 1793 C CA . THR A 1 225 ? 15.461 2.686 4.84 1 86.94 225 THR A CA 1
ATOM 1794 C C . THR A 1 225 ? 16.016 2.84 6.254 1 86.94 225 THR A C 1
ATOM 1796 O O . THR A 1 225 ? 16.688 3.828 6.559 1 86.94 225 THR A O 1
ATOM 1799 N N . ILE A 1 226 ? 15.688 1.883 7.059 1 87.31 226 ILE A N 1
ATOM 1800 C CA . ILE A 1 226 ? 16.266 1.864 8.398 1 87.31 226 ILE A CA 1
ATOM 1801 C C . ILE A 1 226 ? 17.75 1.509 8.305 1 87.31 226 ILE A C 1
ATOM 1803 O O . ILE A 1 226 ? 18.141 0.598 7.57 1 87.31 226 ILE A O 1
ATOM 1807 N N . PRO A 1 227 ? 18.531 2.182 9.055 1 87.12 227 PRO A N 1
ATOM 1808 C CA . PRO A 1 227 ? 19.969 1.914 9 1 87.12 227 PRO A CA 1
ATOM 1809 C C . PRO A 1 227 ? 20.312 0.447 9.258 1 87.12 227 PRO A C 1
ATOM 1811 O O . PRO A 1 227 ? 19.797 -0.151 10.203 1 87.12 227 PRO A O 1
ATOM 1814 N N . LYS A 1 228 ? 21.125 -0.067 8.406 1 89.19 228 LYS A N 1
ATOM 1815 C CA . LYS A 1 228 ? 21.641 -1.43 8.516 1 89.19 228 LYS A CA 1
ATOM 1816 C C . LYS A 1 228 ? 23.156 -1.435 8.688 1 89.19 228 LYS A C 1
ATOM 1818 O O . LYS A 1 228 ? 23.859 -0.603 8.109 1 89.19 228 LYS A O 1
ATOM 1823 N N . SER A 1 229 ? 23.609 -2.361 9.484 1 88.94 229 SER A N 1
ATOM 1824 C CA . SER A 1 229 ? 25.047 -2.535 9.594 1 88.94 229 SER A CA 1
ATOM 1825 C C . SER A 1 229 ? 25.609 -3.236 8.359 1 88.94 229 SER A C 1
ATOM 1827 O O . SER A 1 229 ? 24.875 -3.906 7.629 1 88.94 229 SER A O 1
ATOM 1829 N N . ARG A 1 230 ? 26.859 -2.992 8.164 1 90.06 230 ARG A N 1
ATOM 1830 C CA . ARG A 1 230 ? 27.531 -3.686 7.074 1 90.06 230 ARG A CA 1
ATOM 1831 C C . ARG A 1 230 ? 27.422 -5.199 7.234 1 90.06 230 ARG A C 1
ATOM 1833 O O . ARG A 1 230 ? 27.25 -5.922 6.25 1 90.06 230 ARG A O 1
ATOM 1840 N N . GLU A 1 231 ? 27.484 -5.617 8.414 1 91.69 231 GLU A N 1
ATOM 1841 C CA . GLU A 1 231 ? 27.406 -7.043 8.703 1 91.69 231 GLU A CA 1
ATOM 1842 C C . GLU A 1 231 ? 26.047 -7.609 8.305 1 91.69 231 GLU A C 1
ATOM 1844 O O . GLU A 1 231 ? 25.969 -8.703 7.734 1 91.69 231 GLU A O 1
ATOM 1849 N N . GLU A 1 232 ? 25.016 -6.887 8.617 1 91.56 232 GLU A N 1
ATOM 1850 C CA . GLU A 1 232 ? 23.656 -7.316 8.266 1 91.56 232 GLU A CA 1
ATOM 1851 C C . GLU A 1 232 ? 23.5 -7.438 6.754 1 91.56 232 GLU A C 1
ATOM 1853 O O . GLU A 1 232 ? 22.906 -8.406 6.266 1 91.56 232 GLU A O 1
ATOM 1858 N N . ILE A 1 233 ? 24.016 -6.488 6.121 1 93.06 233 ILE A N 1
ATOM 1859 C CA . ILE A 1 233 ? 23.922 -6.465 4.664 1 93.06 233 ILE A CA 1
ATOM 1860 C C . ILE A 1 233 ? 24.719 -7.625 4.074 1 93.06 233 ILE A C 1
ATOM 1862 O O . ILE A 1 233 ? 24.234 -8.359 3.217 1 93.06 233 ILE A O 1
ATOM 1866 N N . ASP A 1 234 ? 25.891 -7.793 4.551 1 92.62 234 ASP A N 1
ATOM 1867 C CA . ASP A 1 234 ? 26.766 -8.852 4.047 1 92.62 234 ASP A CA 1
ATOM 1868 C C . ASP A 1 234 ? 26.156 -10.234 4.297 1 92.62 234 ASP A C 1
ATOM 1870 O O . ASP A 1 234 ? 26.234 -11.117 3.439 1 92.62 234 ASP A O 1
ATOM 1874 N N . LYS A 1 235 ? 25.641 -10.367 5.426 1 93.56 235 LYS A N 1
ATOM 1875 C CA . LYS A 1 235 ? 25 -11.641 5.762 1 93.56 235 LYS A CA 1
ATOM 1876 C C . LYS A 1 235 ? 23.844 -11.938 4.809 1 93.56 235 LYS A C 1
ATOM 1878 O O . LYS A 1 235 ? 23.672 -13.07 4.359 1 93.56 235 LYS A O 1
ATOM 1883 N N . PHE A 1 236 ? 23.109 -10.945 4.574 1 94.56 236 PHE A N 1
ATOM 1884 C CA . PHE A 1 236 ? 21.969 -11.094 3.664 1 94.56 236 PHE A CA 1
ATOM 1885 C C . PHE A 1 236 ? 22.453 -11.461 2.264 1 94.56 236 PHE A C 1
ATOM 1887 O O . PHE A 1 236 ? 21.953 -12.414 1.664 1 94.56 236 PHE A O 1
ATOM 1894 N N . VAL A 1 237 ? 23.375 -10.758 1.766 1 94.62 237 VAL A N 1
ATOM 1895 C CA . VAL A 1 237 ? 23.875 -10.969 0.416 1 94.62 237 VAL A CA 1
ATOM 1896 C C . VAL A 1 237 ? 24.5 -12.352 0.31 1 94.62 237 VAL A C 1
ATOM 1898 O O . VAL A 1 237 ? 24.266 -13.078 -0.658 1 94.62 237 VAL A O 1
ATOM 1901 N N . SER A 1 238 ? 25.219 -12.719 1.29 1 95.38 238 SER A N 1
ATOM 1902 C CA . SER A 1 238 ? 25.859 -14.023 1.304 1 95.38 238 SER A CA 1
ATOM 1903 C C . SER A 1 238 ? 24.844 -15.156 1.312 1 95.38 238 SER A C 1
ATOM 1905 O O . SER A 1 238 ? 25.031 -16.172 0.638 1 95.38 238 SER A O 1
ATOM 1907 N N . ALA A 1 239 ? 23.875 -14.922 2.072 1 94.81 239 ALA A N 1
ATOM 1908 C CA . ALA A 1 239 ? 22.828 -15.938 2.158 1 94.81 239 ALA A CA 1
ATOM 1909 C C . ALA A 1 239 ? 22.141 -16.125 0.812 1 94.81 239 ALA A C 1
ATOM 1911 O O . ALA A 1 239 ? 21.875 -17.266 0.394 1 94.81 239 ALA A O 1
ATOM 1912 N N . VAL A 1 240 ? 21.859 -15.055 0.156 1 94.81 240 VAL A N 1
ATOM 1913 C CA . VAL A 1 240 ? 21.219 -15.133 -1.147 1 94.81 240 VAL A CA 1
ATOM 1914 C C . VAL A 1 240 ? 22.141 -15.805 -2.152 1 94.81 240 VAL A C 1
ATOM 1916 O O . VAL A 1 240 ? 21.734 -16.703 -2.881 1 94.81 240 VAL A O 1
ATOM 1919 N N . HIS A 1 241 ? 23.359 -15.477 -2.117 1 94.5 241 HIS A N 1
ATOM 1920 C CA . HIS A 1 241 ? 24.328 -16 -3.074 1 94.5 241 HIS A CA 1
ATOM 1921 C C . HIS A 1 241 ? 24.562 -17.5 -2.848 1 94.5 241 HIS A C 1
ATOM 1923 O O . HIS A 1 241 ? 24.781 -18.25 -3.801 1 94.5 241 HIS A O 1
ATOM 1929 N N . LYS A 1 242 ? 24.609 -17.828 -1.649 1 94.75 242 LYS A N 1
ATOM 1930 C CA . LYS A 1 242 ? 24.812 -19.234 -1.323 1 94.75 242 LYS A CA 1
ATOM 1931 C C . LYS A 1 242 ? 23.703 -20.094 -1.894 1 94.75 242 LYS A C 1
ATOM 1933 O O . LYS A 1 242 ? 23.953 -21.172 -2.461 1 94.75 242 LYS A O 1
ATOM 1938 N N . LYS A 1 243 ? 22.578 -19.641 -1.782 1 91.44 243 LYS A N 1
ATOM 1939 C CA . LYS A 1 243 ? 21.438 -20.438 -2.215 1 91.44 243 LYS A CA 1
ATOM 1940 C C . LYS A 1 243 ? 21.125 -20.203 -3.689 1 91.44 243 LYS A C 1
ATOM 1942 O O . LYS A 1 243 ? 20.656 -21.109 -4.383 1 91.44 243 LYS A O 1
ATOM 1947 N N . PHE A 1 244 ? 21.375 -18.969 -4.109 1 90.38 244 PHE A N 1
ATOM 1948 C CA . PHE A 1 244 ? 21.078 -18.578 -5.48 1 90.38 244 PHE A CA 1
ATOM 1949 C C . PHE A 1 244 ? 22.266 -17.875 -6.117 1 90.38 244 PHE A C 1
ATOM 1951 O O . PHE A 1 244 ? 22.219 -16.672 -6.406 1 90.38 244 PHE A O 1
ATOM 1958 N N . PRO A 1 245 ? 23.234 -18.609 -6.562 1 92.75 245 PRO A N 1
ATOM 1959 C CA . PRO A 1 245 ? 24.5 -18.016 -7.031 1 92.75 245 PRO A CA 1
ATOM 1960 C C . PRO A 1 245 ? 24.328 -17.219 -8.32 1 92.75 245 PRO A C 1
ATOM 1962 O O . PRO A 1 245 ? 25.109 -16.312 -8.609 1 92.75 245 PRO A O 1
ATOM 1965 N N . HIS A 1 246 ? 23.375 -17.469 -9.047 1 91.25 246 HIS A N 1
ATOM 1966 C CA . HIS A 1 246 ? 23.203 -16.828 -10.336 1 91.25 246 HIS A CA 1
ATOM 1967 C C . HIS A 1 246 ? 22.484 -15.484 -10.195 1 91.25 246 HIS A C 1
ATOM 1969 O O . HIS A 1 246 ? 22.484 -14.68 -11.125 1 91.25 246 HIS A O 1
ATOM 1975 N N . ILE A 1 247 ? 21.875 -15.25 -9.062 1 93.5 247 ILE A N 1
ATOM 1976 C CA . ILE A 1 247 ? 21.078 -14.047 -8.859 1 93.5 247 ILE A CA 1
ATOM 1977 C C . ILE A 1 247 ? 21.984 -12.914 -8.375 1 93.5 247 ILE A C 1
ATOM 1979 O O . ILE A 1 247 ? 22.734 -13.078 -7.402 1 93.5 247 ILE A O 1
ATOM 1983 N N . LYS A 1 248 ? 21.953 -11.773 -9.023 1 95.25 248 LYS A N 1
ATOM 1984 C CA . LYS A 1 248 ? 22.672 -10.57 -8.594 1 95.25 248 LYS A CA 1
ATOM 1985 C C . LYS A 1 248 ? 21.859 -9.781 -7.566 1 95.25 248 LYS A C 1
ATOM 1987 O O . LYS A 1 248 ? 20.672 -9.508 -7.785 1 95.25 248 LYS A O 1
ATOM 1992 N N . VAL A 1 249 ? 22.531 -9.43 -6.477 1 96.31 249 VAL A N 1
ATOM 1993 C CA . VAL A 1 249 ? 21.859 -8.68 -5.418 1 96.31 249 VAL A CA 1
ATOM 1994 C C . VAL A 1 249 ? 22.297 -7.219 -5.465 1 96.31 249 VAL A C 1
ATOM 1996 O O . VAL A 1 249 ? 23.484 -6.922 -5.414 1 96.31 249 VAL A O 1
ATOM 1999 N N . LYS A 1 250 ? 21.344 -6.34 -5.613 1 95.12 250 LYS A N 1
ATOM 2000 C CA . LYS A 1 250 ? 21.594 -4.898 -5.559 1 95.12 250 LYS A CA 1
ATOM 2001 C C . LYS A 1 250 ? 20.90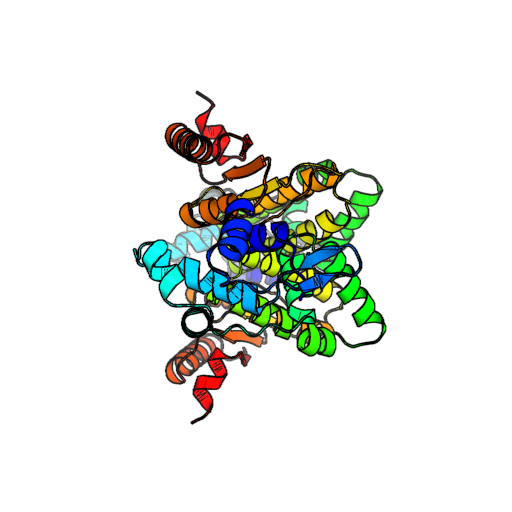6 -4.273 -4.348 1 95.12 250 LYS A C 1
ATOM 2003 O O . LYS A 1 250 ? 19.688 -4.371 -4.195 1 95.12 250 LYS A O 1
ATOM 2008 N N . ILE A 1 251 ? 21.672 -3.686 -3.506 1 94.31 251 ILE A N 1
ATOM 2009 C CA . ILE A 1 251 ? 21.125 -3.088 -2.293 1 94.31 251 ILE A CA 1
ATOM 2010 C C . ILE A 1 251 ? 21.359 -1.577 -2.316 1 94.31 251 ILE A C 1
ATOM 2012 O O . ILE A 1 251 ? 22.438 -1.108 -2.65 1 94.31 251 ILE A O 1
ATOM 2016 N N . GLY A 1 252 ? 20.281 -0.822 -2.002 1 91.25 252 GLY A N 1
ATOM 2017 C CA . GLY A 1 252 ? 20.375 0.626 -1.909 1 91.25 252 GLY A CA 1
ATOM 2018 C C . GLY A 1 252 ? 19.469 1.211 -0.831 1 91.25 252 GLY A C 1
ATOM 2019 O O . GLY A 1 252 ? 18.938 0.478 0.001 1 91.25 252 GLY A O 1
ATOM 2020 N N . GLY A 1 253 ? 19.469 2.594 -0.795 1 87.12 253 GLY A N 1
ATOM 2021 C CA . GLY A 1 253 ? 18.672 3.301 0.194 1 87.12 253 GLY A CA 1
ATOM 2022 C C . GLY A 1 253 ? 19.516 3.947 1.282 1 87.12 253 GLY A C 1
ATOM 2023 O O . GLY A 1 253 ? 20.703 3.645 1.422 1 87.12 253 GLY A O 1
ATOM 2024 N N . SER A 1 254 ? 18.875 4.777 2.018 1 79.94 254 SER A N 1
ATOM 2025 C CA . SER A 1 254 ? 19.578 5.535 3.047 1 79.94 254 SER A CA 1
ATOM 2026 C C . SER A 1 254 ? 20.141 4.613 4.121 1 79.94 254 SER A C 1
ATOM 2028 O O . SER A 1 254 ? 21.234 4.863 4.652 1 79.94 254 SER A O 1
ATOM 2030 N N . GLY A 1 255 ? 19.531 3.51 4.363 1 80.62 255 GLY A N 1
ATOM 2031 C CA . GLY A 1 255 ? 19.969 2.574 5.387 1 80.62 255 GLY A CA 1
ATOM 2032 C C . GLY A 1 255 ? 21.172 1.751 4.965 1 80.62 255 GLY A C 1
ATOM 2033 O O . GLY A 1 255 ? 21.875 1.195 5.812 1 80.62 255 GLY A O 1
ATOM 2034 N N . ALA A 1 256 ? 21.297 1.603 3.738 1 82 256 ALA A N 1
ATOM 2035 C CA . ALA A 1 256 ? 22.422 0.842 3.217 1 82 256 ALA A CA 1
ATOM 2036 C C . ALA A 1 256 ? 23.672 1.709 3.135 1 82 256 ALA A C 1
ATOM 2038 O O . ALA A 1 256 ? 24.797 1.193 3.121 1 82 256 ALA A O 1
ATOM 2039 N N . LYS A 1 257 ? 23.5 3.004 2.986 1 71.38 257 LYS A N 1
ATOM 2040 C CA . LYS A 1 257 ? 24.625 3.928 2.879 1 71.38 257 LYS A CA 1
ATOM 2041 C C . LYS A 1 257 ? 25.375 4.043 4.207 1 71.38 257 LYS A C 1
ATOM 2043 O O . LYS A 1 257 ? 26.594 4.234 4.227 1 71.38 257 LYS A O 1
ATOM 2048 N N . THR A 1 258 ? 24.688 3.938 5.191 1 55.72 258 THR A N 1
ATOM 2049 C CA . THR A 1 258 ? 25.328 4.078 6.492 1 55.72 258 THR A CA 1
ATOM 2050 C C . THR A 1 258 ? 26.297 2.93 6.742 1 55.72 258 THR A C 1
ATOM 2052 O O . THR A 1 258 ? 27.203 3.047 7.57 1 55.72 258 THR A O 1
ATOM 2055 N N . ALA A 1 259 ? 26.188 1.928 6.117 1 56.19 259 ALA A N 1
ATOM 2056 C CA . ALA A 1 259 ? 27.062 0.773 6.27 1 56.19 259 ALA A CA 1
ATOM 2057 C C . ALA A 1 259 ? 28.391 1.003 5.559 1 56.19 259 ALA A C 1
ATOM 2059 O O . ALA A 1 259 ? 29.422 0.408 5.922 1 56.19 259 ALA A O 1
ATOM 2060 N N . GLY A 1 260 ? 28.469 1.702 4.449 1 46.81 260 GLY A N 1
ATOM 2061 C CA . GLY A 1 260 ? 29.703 1.915 3.713 1 46.81 260 GLY A CA 1
ATOM 2062 C C . GLY A 1 260 ? 30.453 3.16 4.152 1 46.81 260 GLY A C 1
ATOM 2063 O O . GLY A 1 260 ? 31.562 3.43 3.666 1 46.81 260 GLY A O 1
ATOM 2064 N N . SER A 1 261 ? 29.922 4.262 4.668 1 35.91 261 SER A N 1
ATOM 2065 C CA . SER A 1 261 ? 30.719 5.469 4.906 1 35.91 261 SER A CA 1
ATOM 2066 C C . SER A 1 261 ? 31.812 5.215 5.93 1 35.91 261 SER A C 1
ATOM 2068 O O . SER A 1 261 ? 32.562 6.133 6.297 1 35.91 261 SER A O 1
ATOM 2070 N N . LYS A 1 262 ? 32.125 4.176 6.383 1 26.3 262 LYS A N 1
ATOM 2071 C CA . LYS A 1 262 ? 33.438 4.207 6.996 1 26.3 262 LYS A CA 1
ATOM 2072 C C . LYS A 1 262 ? 34.531 4.031 5.949 1 26.3 262 LYS A C 1
ATOM 2074 O O . LYS A 1 262 ? 34.438 3.178 5.066 1 26.3 262 LYS A O 1
ATOM 2079 N N . MET B 1 1 ? -6.723 -26.297 -18.406 1 47.59 1 MET B N 1
ATOM 2080 C CA . MET B 1 1 ? -5.551 -25.469 -18.172 1 47.59 1 MET B CA 1
ATOM 2081 C C . MET B 1 1 ? -4.277 -26.156 -18.641 1 47.59 1 MET B C 1
ATOM 2083 O O . MET B 1 1 ? -4.117 -27.359 -18.469 1 47.59 1 MET B O 1
ATOM 2087 N N . ARG B 1 2 ? -3.691 -25.719 -19.719 1 63.34 2 ARG B N 1
ATOM 2088 C CA . ARG B 1 2 ? -2.566 -26.422 -20.328 1 63.34 2 ARG B CA 1
ATOM 2089 C C . ARG B 1 2 ? -1.241 -25.781 -19.922 1 63.34 2 ARG B C 1
ATOM 2091 O O . ARG B 1 2 ? -0.969 -24.625 -20.266 1 63.34 2 ARG B O 1
ATOM 2098 N N . LEU B 1 3 ? -0.672 -26.375 -18.812 1 76.31 3 LEU B N 1
ATOM 2099 C CA . LEU B 1 3 ? 0.639 -25.938 -18.344 1 76.31 3 LEU B CA 1
ATOM 2100 C C . LEU B 1 3 ? 1.747 -26.766 -18.984 1 76.31 3 LEU B C 1
ATOM 2102 O O . LEU B 1 3 ? 1.65 -28 -19.047 1 76.31 3 LEU B O 1
ATOM 2106 N N . THR B 1 4 ? 2.68 -26.062 -19.531 1 80.88 4 THR B N 1
ATOM 2107 C CA . THR B 1 4 ? 3.871 -26.812 -19.922 1 80.88 4 THR B CA 1
ATOM 2108 C C . THR B 1 4 ? 4.645 -27.266 -18.688 1 80.88 4 THR B C 1
ATOM 2110 O O . THR B 1 4 ? 4.34 -26.859 -17.562 1 80.88 4 THR B O 1
ATOM 2113 N N . ALA B 1 5 ? 5.473 -28.25 -18.969 1 84.88 5 ALA B N 1
ATOM 2114 C CA . ALA B 1 5 ? 6.32 -28.688 -17.875 1 84.88 5 ALA B CA 1
ATOM 2115 C C . ALA B 1 5 ? 7.074 -27.516 -17.25 1 84.88 5 ALA B C 1
ATOM 2117 O O . ALA B 1 5 ? 7.227 -27.453 -16.031 1 84.88 5 ALA B O 1
ATOM 2118 N N . LYS B 1 6 ? 7.418 -26.641 -18.094 1 80.88 6 LYS B N 1
ATOM 2119 C CA . LYS B 1 6 ? 8.133 -25.453 -17.625 1 80.88 6 LYS B CA 1
ATOM 2120 C C . LYS B 1 6 ? 7.246 -24.609 -16.719 1 80.88 6 LYS B C 1
ATOM 2122 O O . LYS B 1 6 ? 7.668 -24.188 -15.641 1 80.88 6 LYS B O 1
ATOM 2127 N N . LYS B 1 7 ? 6.109 -24.438 -17.203 1 77.88 7 LYS B N 1
ATOM 2128 C CA . LYS B 1 7 ? 5.191 -23.609 -16.422 1 77.88 7 LYS B CA 1
ATOM 2129 C C . LYS B 1 7 ? 4.801 -24.312 -15.117 1 77.88 7 LYS B C 1
ATOM 2131 O O . LYS B 1 7 ? 4.707 -23.656 -14.07 1 77.88 7 LYS B O 1
ATOM 2136 N N . LEU B 1 8 ? 4.496 -25.578 -15.266 1 81.88 8 LEU B N 1
ATOM 2137 C CA . LEU B 1 8 ? 4.188 -26.344 -14.062 1 81.88 8 LEU B CA 1
ATOM 2138 C C . LEU B 1 8 ? 5.34 -26.266 -13.062 1 81.88 8 LEU B C 1
ATOM 2140 O O . LEU B 1 8 ? 5.117 -26.156 -11.859 1 81.88 8 LEU B O 1
ATOM 2144 N N . SER B 1 9 ? 6.52 -26.312 -13.617 1 83.19 9 SER B N 1
ATOM 2145 C CA . SER B 1 9 ? 7.723 -26.188 -12.805 1 83.19 9 SER B CA 1
ATOM 2146 C C . SER B 1 9 ? 7.758 -24.828 -12.094 1 83.19 9 SER B C 1
ATOM 2148 O O . SER B 1 9 ? 7.984 -24.766 -10.883 1 83.19 9 SER B O 1
ATOM 2150 N N . GLU B 1 10 ? 7.457 -23.891 -12.852 1 73.06 10 GLU B N 1
ATOM 2151 C CA . GLU B 1 10 ? 7.48 -22.531 -12.312 1 73.06 10 GLU B CA 1
ATOM 2152 C C . GLU B 1 10 ? 6.441 -22.359 -11.203 1 73.06 10 GLU B C 1
ATOM 2154 O O . GLU B 1 10 ? 6.715 -21.719 -10.188 1 73.06 10 GLU B O 1
ATOM 2159 N N . LEU B 1 11 ? 5.422 -23 -11.398 1 72.94 11 LEU B N 1
ATOM 2160 C CA . LEU B 1 11 ? 4.297 -22.828 -10.484 1 72.94 11 LEU B CA 1
ATOM 2161 C C . LEU B 1 11 ? 4.492 -23.641 -9.219 1 72.94 11 LEU B C 1
ATOM 2163 O O . LEU B 1 11 ? 4.094 -23.219 -8.133 1 72.94 11 LEU B O 1
ATOM 2167 N N . THR B 1 12 ? 5.129 -24.734 -9.297 1 76.56 12 THR B N 1
ATOM 2168 C CA . THR B 1 12 ? 5.148 -25.688 -8.188 1 76.56 12 THR B CA 1
ATOM 2169 C C . THR B 1 12 ? 6.508 -25.672 -7.492 1 76.56 12 THR B C 1
ATOM 2171 O O . THR B 1 12 ? 6.652 -26.203 -6.387 1 76.56 12 THR B O 1
ATOM 2174 N N . GLY B 1 13 ? 7.496 -25.125 -8.211 1 75.06 13 GLY B N 1
ATOM 2175 C CA . GLY B 1 13 ? 8.859 -25.156 -7.699 1 75.06 13 GLY B CA 1
ATOM 2176 C C . GLY B 1 13 ? 9.57 -26.469 -7.984 1 75.06 13 GLY B C 1
ATOM 2177 O O . GLY B 1 13 ? 10.727 -26.641 -7.602 1 75.06 13 GLY B O 1
ATOM 2178 N N . VAL B 1 14 ? 8.93 -27.406 -8.602 1 84.81 14 VAL B N 1
ATOM 2179 C CA . VAL B 1 14 ? 9.531 -28.688 -8.969 1 84.81 14 VAL B CA 1
ATOM 2180 C C . VAL B 1 14 ? 10.211 -28.562 -10.328 1 84.81 14 VAL B C 1
ATOM 2182 O O . VAL B 1 14 ? 9.602 -28.094 -11.289 1 84.81 14 VAL B O 1
ATOM 2185 N N . PRO B 1 15 ? 11.5 -28.906 -10.367 1 86.19 15 PRO B N 1
ATOM 2186 C CA . PRO B 1 15 ? 12.172 -28.828 -11.672 1 86.19 15 PRO B CA 1
ATOM 2187 C C . PRO B 1 15 ? 11.43 -29.594 -12.766 1 86.19 15 PRO B C 1
ATOM 2189 O O . PRO B 1 15 ? 10.883 -30.672 -12.516 1 86.19 15 PRO B O 1
ATOM 2192 N N . ALA B 1 16 ? 11.469 -29.016 -13.953 1 89 16 ALA B N 1
ATOM 2193 C CA . ALA B 1 16 ? 10.773 -29.594 -15.094 1 89 16 ALA B CA 1
ATOM 2194 C C . ALA B 1 16 ? 11.234 -31.016 -15.359 1 89 16 ALA B C 1
ATOM 2196 O O . ALA B 1 16 ? 10.445 -31.875 -15.758 1 89 16 ALA B O 1
ATOM 2197 N N . ALA B 1 17 ? 12.508 -31.203 -15.094 1 89.88 17 ALA B N 1
ATOM 2198 C CA . ALA B 1 17 ? 13.062 -32.531 -15.312 1 89.88 17 ALA B CA 1
ATOM 2199 C C . ALA B 1 17 ? 12.398 -33.562 -14.391 1 89.88 17 ALA B C 1
ATOM 2201 O O . ALA B 1 17 ? 12.117 -34.688 -14.812 1 89.88 17 ALA B O 1
ATOM 2202 N N . ASN B 1 18 ? 12.195 -33.188 -13.164 1 90.81 18 ASN B N 1
ATOM 2203 C CA . ASN B 1 18 ? 11.523 -34.094 -12.227 1 90.81 18 ASN B CA 1
ATOM 2204 C C . ASN B 1 18 ? 10.078 -34.344 -12.641 1 90.81 18 ASN B C 1
ATOM 2206 O O . ASN B 1 18 ? 9.602 -35.469 -12.555 1 90.81 18 ASN B O 1
ATOM 2210 N N . ILE B 1 19 ? 9.469 -33.281 -13.07 1 91.38 19 ILE B N 1
ATOM 2211 C CA . ILE B 1 19 ? 8.086 -33.406 -13.523 1 91.38 19 ILE B CA 1
ATOM 2212 C C . ILE B 1 19 ? 7.996 -34.438 -14.641 1 91.38 19 ILE B C 1
ATOM 2214 O O . ILE B 1 19 ? 7.129 -35.312 -14.617 1 91.38 19 ILE B O 1
ATOM 2218 N N . ARG B 1 20 ? 8.906 -34.312 -15.547 1 89.88 20 ARG B N 1
ATOM 2219 C CA . ARG B 1 20 ? 8.93 -35.25 -16.672 1 89.88 20 ARG B CA 1
ATOM 2220 C C . ARG B 1 20 ? 9.211 -36.688 -16.188 1 89.88 20 ARG B C 1
ATOM 2222 O O . ARG B 1 20 ? 8.57 -37.625 -16.641 1 89.88 20 ARG B O 1
ATOM 2229 N N . LYS B 1 21 ? 10.148 -36.75 -15.289 1 90.69 21 LYS B N 1
ATOM 2230 C CA . LYS B 1 21 ? 10.5 -38.062 -14.742 1 90.69 21 LYS B CA 1
ATOM 2231 C C . LYS B 1 21 ? 9.312 -38.688 -14.023 1 90.69 21 LYS B C 1
ATOM 2233 O O . LYS B 1 21 ? 9.055 -39.875 -14.164 1 90.69 21 LYS B O 1
ATOM 2238 N N . TRP B 1 22 ? 8.648 -37.875 -13.234 1 91.69 22 TRP B N 1
ATOM 2239 C CA . TRP B 1 22 ? 7.496 -38.375 -12.492 1 91.69 22 TRP B CA 1
ATOM 2240 C C . TRP B 1 22 ? 6.398 -38.844 -13.438 1 91.69 22 TRP B C 1
ATOM 2242 O O . TRP B 1 22 ? 5.738 -39.875 -13.18 1 91.69 22 TRP B O 1
ATOM 2252 N N . ARG B 1 23 ? 6.227 -38.094 -14.453 1 89.56 23 ARG B N 1
ATOM 2253 C CA . ARG B 1 23 ? 5.254 -38.469 -15.477 1 89.56 23 ARG B CA 1
ATOM 2254 C C . ARG B 1 23 ? 5.637 -39.781 -16.125 1 89.56 23 ARG B C 1
ATOM 2256 O O . ARG B 1 23 ? 4.809 -40.688 -16.219 1 89.56 23 ARG B O 1
AT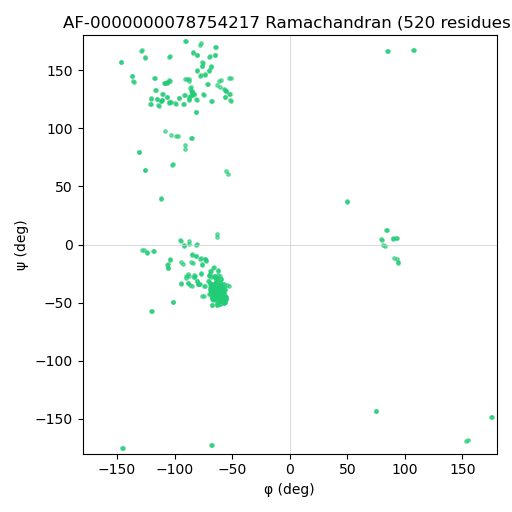OM 2263 N N . GLU B 1 24 ? 6.867 -39.938 -16.484 1 88.81 24 GLU B N 1
ATOM 2264 C CA . GLU B 1 24 ? 7.34 -41.062 -17.25 1 88.81 24 GLU B CA 1
ATOM 2265 C C . GLU B 1 24 ? 7.461 -42.312 -16.375 1 88.81 24 GLU B C 1
ATOM 2267 O O . GLU B 1 24 ? 7.062 -43.406 -16.766 1 88.81 24 GLU B O 1
ATOM 2272 N N . ARG B 1 25 ? 7.992 -42.156 -15.227 1 89.94 25 ARG B N 1
ATOM 2273 C CA . ARG B 1 25 ? 8.359 -43.281 -14.391 1 89.94 25 ARG B CA 1
ATOM 2274 C C . ARG B 1 25 ? 7.18 -43.75 -13.539 1 89.94 25 ARG B C 1
ATOM 2276 O O . ARG B 1 25 ? 7.043 -44.938 -13.25 1 89.94 25 ARG B O 1
ATOM 2283 N N . TYR B 1 26 ? 6.395 -42.812 -13.141 1 88.44 26 TYR B N 1
ATOM 2284 C CA . TYR B 1 26 ? 5.395 -43.188 -12.141 1 88.44 26 TYR B CA 1
ATOM 2285 C C . TYR B 1 26 ? 3.984 -42.969 -12.688 1 88.44 26 TYR B C 1
ATOM 2287 O O . TYR B 1 26 ? 3.004 -43.344 -12.031 1 88.44 26 TYR B O 1
ATOM 2295 N N . SER B 1 27 ? 3.834 -42.438 -13.766 1 86.69 27 SER B N 1
ATOM 2296 C CA . SER B 1 27 ? 2.557 -42.188 -14.438 1 86.69 27 SER B CA 1
ATOM 2297 C C . SER B 1 27 ? 1.561 -41.5 -13.5 1 86.69 27 SER B C 1
ATOM 2299 O O . SER B 1 27 ? 0.379 -41.875 -13.484 1 86.69 27 SER B O 1
ATOM 2301 N N . ILE B 1 28 ? 2.062 -40.594 -12.664 1 90.06 28 ILE B N 1
ATOM 2302 C CA . ILE B 1 28 ? 1.195 -39.938 -11.703 1 90.06 28 ILE B CA 1
ATOM 2303 C C . ILE B 1 28 ? 0.705 -38.594 -12.297 1 90.06 28 ILE B C 1
ATOM 2305 O O . ILE B 1 28 ? -0.203 -37.969 -11.75 1 90.06 28 ILE B O 1
ATOM 2309 N N . LEU B 1 29 ? 1.357 -38.188 -13.328 1 91.12 29 LEU B N 1
ATOM 2310 C CA . LEU B 1 29 ? 0.929 -37 -14.078 1 91.12 29 LEU B CA 1
ATOM 2311 C C . LEU B 1 29 ? 0.361 -37.406 -15.438 1 91.12 29 LEU B C 1
ATOM 2313 O O . LEU B 1 29 ? 0.812 -38.375 -16.031 1 91.12 29 LEU B O 1
ATOM 2317 N N . ASP B 1 30 ? -0.725 -36.719 -15.773 1 87 30 ASP B N 1
ATOM 2318 C CA . ASP B 1 30 ? -1.434 -37.094 -17 1 87 30 ASP B CA 1
ATOM 2319 C C . ASP B 1 30 ? -1.602 -35.906 -17.922 1 87 30 ASP B C 1
ATOM 2321 O O . ASP B 1 30 ? -2.725 -35.469 -18.219 1 87 30 ASP B O 1
ATOM 2325 N N . PRO B 1 31 ? -0.425 -35.406 -18.391 1 88.44 31 PRO B N 1
ATOM 2326 C CA . PRO B 1 31 ? -0.544 -34.281 -19.328 1 88.44 31 PRO B CA 1
ATOM 2327 C C . PRO B 1 31 ? -1.153 -34.719 -20.672 1 88.44 31 PRO B C 1
ATOM 2329 O O . PRO B 1 31 ? -1.177 -35.906 -21 1 88.44 31 PRO B O 1
ATOM 2332 N N . GLN B 1 32 ? -1.795 -33.688 -21.328 1 84.44 32 GLN B N 1
ATOM 2333 C CA . GLN B 1 32 ? -2.385 -33.938 -22.641 1 84.44 32 GLN B CA 1
ATOM 2334 C C . GLN B 1 32 ? -1.527 -33.312 -23.75 1 84.44 32 GLN B C 1
ATOM 2336 O O . GLN B 1 32 ? -0.953 -32.25 -23.562 1 84.44 32 GLN B O 1
ATOM 2341 N N . ARG B 1 33 ? -1.444 -34.062 -24.875 1 84.25 33 ARG B N 1
ATOM 2342 C CA . ARG B 1 33 ? -0.67 -33.531 -25.984 1 84.25 33 ARG B CA 1
ATOM 2343 C C . ARG B 1 33 ? -1.478 -32.5 -26.781 1 84.25 33 ARG B C 1
ATOM 2345 O O . ARG B 1 33 ? -2.633 -32.75 -27.125 1 84.25 33 ARG B O 1
ATOM 2352 N N . GLY B 1 34 ? -0.878 -31.359 -26.875 1 78.81 34 GLY B N 1
ATOM 2353 C CA . GLY B 1 34 ? -1.512 -30.312 -27.672 1 78.81 34 GLY B CA 1
ATOM 2354 C C . GLY B 1 34 ? -1.345 -30.516 -29.156 1 78.81 34 GLY B C 1
ATOM 2355 O O . GLY B 1 34 ? -0.629 -31.422 -29.594 1 78.81 34 GLY B O 1
ATOM 2356 N N . ASP B 1 35 ? -2.008 -29.688 -29.922 1 78.06 35 ASP B N 1
ATOM 2357 C CA . ASP B 1 35 ? -1.94 -29.734 -31.375 1 78.06 35 ASP B CA 1
ATOM 2358 C C . ASP B 1 35 ? -0.517 -29.469 -31.859 1 78.06 35 ASP B C 1
ATOM 2360 O O . ASP B 1 35 ? -0.121 -29.969 -32.906 1 78.06 35 ASP B O 1
ATOM 2364 N N . ASN B 1 36 ? 0.178 -28.766 -31.031 1 79.19 36 ASN B N 1
ATOM 2365 C CA . ASN B 1 36 ? 1.548 -28.422 -31.391 1 79.19 36 ASN B CA 1
ATOM 2366 C C . ASN B 1 36 ? 2.533 -29.5 -30.969 1 79.19 36 ASN B C 1
ATOM 2368 O O . ASN B 1 36 ? 3.74 -29.359 -31.172 1 79.19 36 ASN B O 1
ATOM 2372 N N . GLY B 1 37 ? 2.021 -30.578 -30.359 1 79.75 37 GLY B N 1
ATOM 2373 C CA . GLY B 1 37 ? 2.859 -31.703 -30 1 79.75 37 GLY B CA 1
ATOM 2374 C C . GLY B 1 37 ? 3.4 -31.609 -28.578 1 79.75 37 GLY B C 1
ATOM 2375 O O . GLY B 1 37 ? 3.973 -32.562 -28.062 1 79.75 37 GLY B O 1
ATOM 2376 N N . TYR B 1 38 ? 3.275 -30.469 -27.969 1 80.56 38 TYR B N 1
ATOM 2377 C CA . TYR B 1 38 ? 3.799 -30.297 -26.625 1 80.56 38 TYR B CA 1
ATOM 2378 C C . TYR B 1 38 ? 2.844 -30.875 -25.594 1 80.56 38 TYR B C 1
ATOM 2380 O O . TYR B 1 38 ? 1.645 -31 -25.844 1 80.56 38 TYR B O 1
ATOM 2388 N N . LEU B 1 39 ? 3.447 -31.344 -24.5 1 86.38 39 LEU B N 1
ATOM 2389 C CA . LEU B 1 39 ? 2.635 -31.875 -23.406 1 86.38 39 LEU B CA 1
ATOM 2390 C C . LEU B 1 39 ? 2.17 -30.75 -22.484 1 86.38 39 LEU B C 1
ATOM 2392 O O . LEU B 1 39 ? 2.969 -29.891 -22.094 1 86.38 39 LEU B O 1
ATOM 2396 N N . TYR B 1 40 ? 0.803 -30.75 -22.25 1 86.44 40 TYR B N 1
ATOM 2397 C CA . TYR B 1 40 ? 0.226 -29.75 -21.375 1 86.44 40 TYR B CA 1
ATOM 2398 C C . TYR B 1 40 ? -0.366 -30.391 -20.125 1 86.44 40 TYR B C 1
ATOM 2400 O O . TYR B 1 40 ? -1.21 -31.281 -20.219 1 86.44 40 TYR B O 1
ATOM 2408 N N . TYR B 1 41 ? 0.132 -29.859 -18.984 1 86.06 41 TYR B N 1
ATOM 2409 C CA . TYR B 1 41 ? -0.343 -30.344 -17.703 1 86.06 41 TYR B CA 1
ATOM 2410 C C . TYR B 1 41 ? -1.589 -29.578 -17.25 1 86.06 41 TYR B C 1
ATOM 2412 O O . TYR B 1 41 ? -1.731 -28.391 -17.547 1 86.06 41 TYR B O 1
ATOM 2420 N N . THR B 1 42 ? -2.539 -30.375 -16.641 1 76.06 42 THR B N 1
ATOM 2421 C CA . THR B 1 42 ? -3.814 -29.812 -16.219 1 76.06 42 THR B CA 1
ATOM 2422 C C . THR B 1 42 ? -3.729 -29.297 -14.781 1 76.06 42 THR B C 1
ATOM 2424 O O . THR B 1 42 ? -2.695 -29.438 -14.125 1 76.06 42 THR B O 1
ATOM 2427 N N . SER B 1 43 ? -4.863 -28.641 -14.328 1 73.25 43 SER B N 1
ATOM 2428 C CA . SER B 1 43 ? -4.965 -28.188 -12.938 1 73.25 43 SER B CA 1
ATOM 2429 C C . SER B 1 43 ? -4.863 -29.359 -11.969 1 73.25 43 SER B C 1
ATOM 2431 O O . SER B 1 43 ? -4.316 -29.219 -10.875 1 73.25 43 SER B O 1
ATOM 2433 N N . GLU B 1 44 ? -5.352 -30.422 -12.453 1 77.75 44 GLU B N 1
ATOM 2434 C CA . GLU B 1 44 ? -5.234 -31.594 -11.602 1 77.75 44 GLU B CA 1
ATOM 2435 C C . GLU B 1 44 ? -3.777 -32.031 -11.461 1 77.75 44 GLU B C 1
ATOM 2437 O O . GLU B 1 44 ? -3.354 -32.438 -10.375 1 77.75 44 GLU B O 1
ATOM 2442 N N . ASP B 1 45 ? -3.051 -31.953 -12.625 1 84.06 45 ASP B N 1
ATOM 2443 C CA . ASP B 1 45 ? -1.625 -32.25 -12.531 1 84.06 45 ASP B CA 1
ATOM 2444 C C . ASP B 1 45 ? -0.933 -31.328 -11.539 1 84.06 45 ASP B C 1
ATOM 2446 O O . ASP B 1 45 ? -0.091 -31.766 -10.75 1 84.06 45 ASP B O 1
ATOM 2450 N N . TYR B 1 46 ? -1.384 -30.188 -11.68 1 81.5 46 TYR B N 1
ATOM 2451 C CA . TYR B 1 46 ? -0.854 -29.203 -10.742 1 81.5 46 TYR B CA 1
ATOM 2452 C C . TYR B 1 46 ? -1.127 -29.625 -9.297 1 81.5 46 TYR B C 1
ATOM 2454 O O . TYR B 1 46 ? -0.23 -29.578 -8.453 1 81.5 46 TYR B O 1
ATOM 2462 N N . ARG B 1 47 ? -2.279 -29.984 -9.039 1 80.06 47 ARG B N 1
ATOM 2463 C CA . ARG B 1 47 ? -2.664 -30.406 -7.691 1 80.06 47 ARG B CA 1
ATOM 2464 C C . ARG B 1 47 ? -1.874 -31.641 -7.258 1 80.06 47 ARG B C 1
ATOM 2466 O O . ARG B 1 47 ? -1.481 -31.75 -6.094 1 80.06 47 ARG B O 1
ATOM 2473 N N . VAL B 1 48 ? -1.691 -32.531 -8.172 1 85.88 48 VAL B N 1
ATOM 2474 C CA . VAL B 1 48 ? -0.912 -33.719 -7.867 1 85.88 48 VAL B CA 1
ATOM 2475 C C . VAL B 1 48 ? 0.491 -33.312 -7.414 1 85.88 48 VAL B C 1
ATOM 2477 O O . VAL B 1 48 ? 0.989 -33.812 -6.402 1 85.88 48 VAL B O 1
ATOM 2480 N N . VAL B 1 49 ? 0.984 -32.406 -8.188 1 87.06 49 VAL B N 1
ATOM 2481 C CA . VAL B 1 49 ? 2.34 -31.969 -7.863 1 87.06 49 VAL B CA 1
ATOM 2482 C C . VAL B 1 49 ? 2.348 -31.281 -6.5 1 87.06 49 VAL B C 1
ATOM 2484 O O . VAL B 1 49 ? 3.268 -31.484 -5.703 1 87.06 49 VAL B O 1
ATOM 2487 N N . LEU B 1 50 ? 1.335 -30.547 -6.246 1 81.94 50 LEU B N 1
ATOM 2488 C CA . LEU B 1 50 ? 1.228 -29.891 -4.945 1 81.94 50 LEU B CA 1
ATOM 2489 C C . LEU B 1 50 ? 1.118 -30.922 -3.826 1 81.94 50 LEU B C 1
ATOM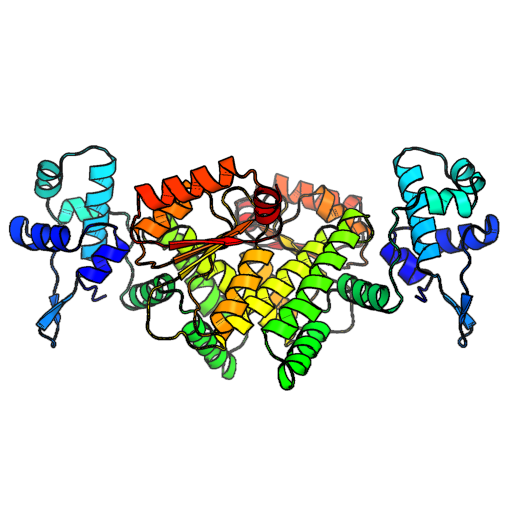 2491 O O . LEU B 1 50 ? 1.691 -30.734 -2.75 1 81.94 50 LEU B O 1
ATOM 2495 N N . GLY B 1 51 ? 0.349 -31.938 -4.07 1 82.81 51 GLY B N 1
ATOM 2496 C CA . GLY B 1 51 ? 0.262 -33.031 -3.117 1 82.81 51 GLY B CA 1
ATOM 2497 C C . GLY B 1 51 ? 1.602 -33.688 -2.832 1 82.81 51 GLY B C 1
ATOM 2498 O O . GLY B 1 51 ? 1.926 -33.969 -1.677 1 82.81 51 GLY B O 1
ATOM 2499 N N . ILE B 1 52 ? 2.332 -33.844 -3.91 1 89.06 52 ILE B N 1
ATOM 2500 C CA . ILE B 1 52 ? 3.666 -34.406 -3.777 1 89.06 52 ILE B CA 1
ATOM 2501 C C . ILE B 1 52 ? 4.531 -33.531 -2.9 1 89.06 52 ILE B C 1
ATOM 2503 O O . ILE B 1 52 ? 5.164 -33.969 -1.949 1 89.06 52 ILE B O 1
ATOM 2507 N N . ASN B 1 53 ? 4.473 -32.25 -3.205 1 83.44 53 ASN B N 1
ATOM 2508 C CA . ASN B 1 53 ? 5.258 -31.266 -2.461 1 83.44 53 ASN B CA 1
ATOM 2509 C C . ASN B 1 53 ? 4.891 -31.266 -0.979 1 83.44 53 ASN B C 1
ATOM 2511 O O . ASN B 1 53 ? 5.766 -31.156 -0.118 1 83.44 53 ASN B O 1
ATOM 2515 N N . ARG B 1 54 ? 3.668 -31.266 -0.708 1 81 54 ARG B N 1
ATOM 2516 C CA . ARG B 1 54 ? 3.197 -31.266 0.674 1 81 54 ARG B CA 1
ATOM 2517 C C . ARG B 1 54 ? 3.73 -32.469 1.432 1 81 54 ARG B C 1
ATOM 2519 O O . ARG B 1 54 ? 4.203 -32.344 2.562 1 81 54 ARG B O 1
ATOM 2526 N N . LEU B 1 55 ? 3.674 -33.594 0.849 1 86.75 55 LEU B N 1
ATOM 2527 C CA . LEU B 1 55 ? 4.129 -34.812 1.495 1 86.75 55 LEU B CA 1
ATOM 2528 C C . LEU B 1 55 ? 5.645 -34.812 1.648 1 86.75 55 LEU B C 1
ATOM 2530 O O . LEU B 1 55 ? 6.172 -35.312 2.65 1 86.75 55 LEU B O 1
ATOM 2534 N N . LEU B 1 56 ? 6.328 -34.281 0.701 1 86.31 56 LEU B N 1
ATOM 2535 C CA . LEU B 1 56 ? 7.777 -34.125 0.814 1 86.31 56 LEU B CA 1
ATOM 2536 C C . LEU B 1 56 ? 8.141 -33.25 1.988 1 86.31 56 LEU B C 1
ATOM 2538 O O . LEU B 1 56 ? 9.062 -33.531 2.748 1 86.31 56 LEU B O 1
ATOM 2542 N N . ALA B 1 57 ? 7.336 -32.156 2.084 1 79.06 57 ALA B N 1
ATOM 2543 C CA . ALA B 1 57 ? 7.555 -31.203 3.172 1 79.06 57 ALA B CA 1
ATOM 2544 C C . ALA B 1 57 ? 7.301 -31.859 4.527 1 79.06 57 ALA B C 1
ATOM 2546 O O . ALA B 1 57 ? 7.922 -31.484 5.527 1 79.06 57 ALA B O 1
ATOM 2547 N N . ASP B 1 58 ? 6.465 -32.812 4.5 1 81.38 58 ASP B N 1
ATOM 2548 C CA . ASP B 1 58 ? 6.137 -33.562 5.711 1 81.38 58 ASP B CA 1
ATOM 2549 C C . ASP B 1 58 ? 7.184 -34.625 5.996 1 81.38 58 ASP B C 1
ATOM 2551 O O . ASP B 1 58 ? 7.047 -35.406 6.949 1 81.38 58 ASP B O 1
ATOM 2555 N N . GLY B 1 59 ? 8.141 -34.656 5.109 1 87 59 GLY B N 1
ATOM 2556 C CA . GLY B 1 59 ? 9.258 -35.531 5.375 1 87 59 GLY B CA 1
ATOM 2557 C C . GLY B 1 59 ? 9.102 -36.906 4.742 1 87 59 GLY B C 1
ATOM 2558 O O . GLY B 1 59 ? 9.883 -37.812 5.012 1 87 59 GLY B O 1
ATOM 2559 N N . LYS B 1 60 ? 8.141 -37.156 3.996 1 89.81 60 LYS B N 1
ATOM 2560 C CA . LYS B 1 60 ? 7.945 -38.438 3.342 1 89.81 60 LYS B CA 1
ATOM 2561 C C . LYS B 1 60 ? 8.922 -38.625 2.186 1 89.81 60 LYS B C 1
ATOM 2563 O O . LYS B 1 60 ? 9.344 -37.656 1.559 1 89.81 60 LYS B O 1
ATOM 2568 N N . LYS B 1 61 ? 9.336 -39.844 1.961 1 92.06 61 LYS B N 1
ATOM 2569 C CA . LYS B 1 61 ? 10.266 -40.156 0.877 1 92.06 61 LYS B CA 1
ATOM 2570 C C . LYS B 1 61 ? 9.547 -40.188 -0.469 1 92.06 61 LYS B C 1
ATOM 2572 O O . LYS B 1 61 ? 8.414 -40.656 -0.561 1 92.06 61 LYS B O 1
ATOM 2577 N N . LEU B 1 62 ? 10.25 -39.75 -1.478 1 90.94 62 LEU B N 1
ATOM 2578 C CA . LEU B 1 62 ? 9.68 -39.625 -2.812 1 90.94 62 LEU B CA 1
ATOM 2579 C C . LEU B 1 62 ? 9.102 -40.938 -3.311 1 90.94 62 LEU B C 1
ATOM 2581 O O . LEU B 1 62 ? 7.984 -40.969 -3.836 1 90.94 62 LEU B O 1
ATOM 2585 N N . ALA B 1 63 ? 9.883 -42 -3.111 1 88 63 ALA B N 1
ATOM 2586 C CA . ALA B 1 63 ? 9.445 -43.312 -3.574 1 88 63 ALA B CA 1
ATOM 2587 C C . ALA B 1 63 ? 8.117 -43.719 -2.932 1 88 63 ALA B C 1
ATOM 2589 O O . ALA B 1 63 ? 7.219 -44.219 -3.607 1 88 63 ALA B O 1
ATOM 2590 N N . GLY B 1 64 ? 8.023 -43.469 -1.691 1 91.31 64 GLY B N 1
ATOM 2591 C CA . GLY B 1 64 ? 6.785 -43.75 -0.973 1 91.31 64 GLY B CA 1
ATOM 2592 C C . GLY B 1 64 ? 5.625 -42.906 -1.444 1 91.31 64 GLY B C 1
ATOM 2593 O O . GLY B 1 64 ? 4.492 -43.375 -1.531 1 91.31 64 GLY B O 1
ATOM 2594 N N . ILE B 1 65 ? 5.852 -41.656 -1.758 1 93.25 65 ILE B N 1
ATOM 2595 C CA . ILE B 1 65 ? 4.828 -40.719 -2.219 1 93.25 65 ILE B CA 1
ATOM 2596 C C . ILE B 1 65 ? 4.297 -41.188 -3.578 1 93.25 65 ILE B C 1
ATOM 2598 O O . ILE B 1 65 ? 3.082 -41.219 -3.799 1 93.25 65 ILE B O 1
ATOM 2602 N N . MET B 1 66 ? 5.262 -41.594 -4.402 1 90.56 66 MET B N 1
ATOM 2603 C CA . MET B 1 66 ? 4.875 -42 -5.754 1 90.56 66 MET B CA 1
ATOM 2604 C C . MET B 1 66 ? 3.994 -43.219 -5.73 1 90.56 66 MET B C 1
ATOM 2606 O O . MET B 1 66 ? 3.1 -43.375 -6.566 1 90.56 66 MET B O 1
ATOM 2610 N N . HIS B 1 67 ? 4.195 -44 -4.715 1 89.88 67 HIS B N 1
ATOM 2611 C CA . HIS B 1 67 ? 3.455 -45.25 -4.617 1 89.88 67 HIS B CA 1
ATOM 2612 C C . HIS B 1 67 ? 2.014 -45 -4.184 1 89.88 67 HIS B C 1
ATOM 2614 O O . HIS B 1 67 ? 1.148 -45.875 -4.371 1 89.88 67 HIS B O 1
ATOM 2620 N N . LEU B 1 68 ? 1.747 -43.875 -3.656 1 90.81 68 LEU B N 1
ATOM 2621 C CA . LEU B 1 68 ? 0.385 -43.562 -3.25 1 90.81 68 LEU B CA 1
ATOM 2622 C C . LEU B 1 68 ? -0.536 -43.469 -4.461 1 90.81 68 LEU B C 1
ATOM 2624 O O . LEU B 1 68 ? -1.732 -43.75 -4.363 1 90.81 68 LEU B O 1
ATOM 2628 N N . GLY B 1 69 ? 0.048 -43.125 -5.566 1 89.31 69 GLY B N 1
ATOM 2629 C CA . GLY B 1 69 ? -0.721 -43 -6.793 1 89.31 69 GLY B CA 1
ATOM 2630 C C . GLY B 1 69 ? -1.382 -41.625 -6.938 1 89.31 69 GLY B C 1
ATOM 2631 O O . GLY B 1 69 ? -1.476 -40.875 -5.969 1 89.31 69 GLY B O 1
ATOM 2632 N N . ARG B 1 70 ? -1.867 -41.344 -8.141 1 89.81 70 ARG B N 1
ATOM 2633 C CA . ARG B 1 70 ? -2.453 -40.062 -8.516 1 89.81 70 ARG B CA 1
ATOM 2634 C C . ARG B 1 70 ? -3.682 -39.75 -7.664 1 89.81 70 ARG B C 1
ATOM 2636 O O . ARG B 1 70 ? -3.84 -38.625 -7.172 1 89.81 70 ARG B O 1
ATOM 2643 N N . GLY B 1 71 ? -4.566 -40.688 -7.504 1 86.88 71 GLY B N 1
ATOM 2644 C CA . GLY B 1 71 ? -5.805 -40.5 -6.762 1 86.88 71 GLY B CA 1
ATOM 2645 C C . GLY B 1 71 ? -5.578 -40.031 -5.34 1 86.88 71 GLY B C 1
ATOM 2646 O O . GLY B 1 71 ? -6.195 -39.062 -4.898 1 86.88 71 GLY B O 1
ATOM 2647 N N . LYS B 1 72 ? -4.711 -40.688 -4.645 1 88.56 72 LYS B N 1
ATOM 2648 C CA . LYS B 1 72 ? -4.422 -40.312 -3.26 1 88.56 72 LYS B CA 1
ATOM 2649 C C . LYS B 1 72 ? -3.742 -38.969 -3.174 1 88.56 72 LYS B C 1
ATOM 2651 O O . LYS B 1 72 ? -4.016 -38.188 -2.258 1 88.56 72 LYS B O 1
ATOM 2656 N N . LEU B 1 73 ? -2.934 -38.75 -4.133 1 88.81 73 LEU B N 1
ATOM 2657 C CA . LEU B 1 73 ? -2.24 -37.438 -4.148 1 88.81 73 LEU B CA 1
ATOM 2658 C C . LEU B 1 73 ? -3.221 -36.312 -4.375 1 88.81 73 LEU B C 1
ATOM 2660 O O . LEU B 1 73 ? -3.066 -35.219 -3.797 1 88.81 73 LEU B O 1
ATOM 2664 N N . LEU B 1 74 ? -4.199 -36.562 -5.191 1 83 74 LEU B N 1
ATOM 2665 C CA . LEU B 1 74 ? -5.227 -35.562 -5.43 1 83 74 LEU B CA 1
ATOM 2666 C C . LEU B 1 74 ? -6.055 -35.312 -4.172 1 83 74 LEU B C 1
ATOM 2668 O O . LEU B 1 74 ? -6.512 -34.188 -3.93 1 83 74 LEU B O 1
ATOM 2672 N N . GLU B 1 75 ? -6.242 -36.375 -3.418 1 80.56 75 GLU B N 1
ATOM 2673 C CA . GLU B 1 75 ? -6.965 -36.25 -2.156 1 80.56 75 GLU B CA 1
ATOM 2674 C C . GLU B 1 75 ? -6.184 -35.406 -1.156 1 80.56 75 GLU B C 1
ATOM 2676 O O . GLU B 1 75 ? -6.77 -34.625 -0.384 1 80.56 75 GLU B O 1
ATOM 2681 N N . ILE B 1 76 ? -4.934 -35.562 -1.276 1 78.19 76 ILE B N 1
ATOM 2682 C CA . ILE B 1 76 ? -4.051 -34.906 -0.329 1 78.19 76 ILE B CA 1
ATOM 2683 C C . ILE B 1 76 ? -3.818 -33.469 -0.779 1 78.19 76 ILE B C 1
ATOM 2685 O O . ILE B 1 76 ? -3.584 -32.562 0.048 1 78.19 76 ILE B O 1
ATOM 2689 N N . ALA B 1 77 ? -3.936 -33.344 -2.104 1 75.12 77 ALA B N 1
ATOM 2690 C CA . ALA B 1 77 ? -3.684 -32.031 -2.67 1 75.12 77 ALA B CA 1
ATOM 2691 C C . ALA B 1 77 ? -4.668 -31 -2.125 1 75.12 77 ALA B C 1
ATOM 2693 O O . ALA B 1 77 ? -5.816 -31.328 -1.821 1 75.12 77 ALA B O 1
ATOM 2694 N N . PRO B 1 78 ? -4.16 -29.781 -1.863 1 65.69 78 PRO B N 1
ATOM 2695 C CA . PRO B 1 78 ? -5.125 -28.75 -1.495 1 65.69 78 PRO B CA 1
ATOM 2696 C C . PRO B 1 78 ? -6.273 -28.641 -2.494 1 65.69 78 PRO B C 1
ATOM 2698 O O . PRO B 1 78 ? -6.074 -28.828 -3.695 1 65.69 78 PRO B O 1
ATOM 2701 N N . GLN B 1 79 ? -7.516 -28.766 -2.059 1 61.59 79 GLN B N 1
ATOM 2702 C CA . GLN B 1 79 ? -8.734 -28.719 -2.863 1 61.59 79 GLN B CA 1
ATOM 2703 C C . GLN B 1 79 ? -8.82 -27.438 -3.666 1 61.59 79 GLN B C 1
ATOM 2705 O O . GLN B 1 79 ? -9.43 -26.453 -3.223 1 61.59 79 GLN B O 1
ATOM 2710 N N . VAL B 1 80 ? -7.883 -27.266 -4.559 1 62.66 80 VAL B N 1
ATOM 2711 C CA . VAL B 1 80 ? -8.07 -26.062 -5.359 1 62.66 80 VAL B CA 1
ATOM 2712 C C . VAL B 1 80 ? -8.484 -26.453 -6.781 1 62.66 80 VAL B C 1
ATOM 2714 O O . VAL B 1 80 ? -7.754 -27.172 -7.473 1 62.66 80 VAL B O 1
ATOM 2717 N N . ASN B 1 81 ? -9.773 -26.438 -7.121 1 68.5 81 ASN B N 1
ATOM 2718 C CA . ASN B 1 81 ? -10.281 -26.672 -8.469 1 68.5 81 ASN B CA 1
ATOM 2719 C C . ASN B 1 81 ? -10.406 -25.375 -9.258 1 68.5 81 ASN B C 1
ATOM 2721 O O . ASN B 1 81 ? -11.469 -24.75 -9.266 1 68.5 81 ASN B O 1
ATOM 2725 N N . TYR B 1 82 ? -9.25 -24.984 -9.898 1 76.44 82 TYR B N 1
ATOM 2726 C CA . TYR B 1 82 ? -9.297 -23.766 -10.695 1 76.44 82 TYR B CA 1
ATOM 2727 C C . TYR B 1 82 ? -9.789 -24.062 -12.109 1 76.44 82 TYR B C 1
ATOM 2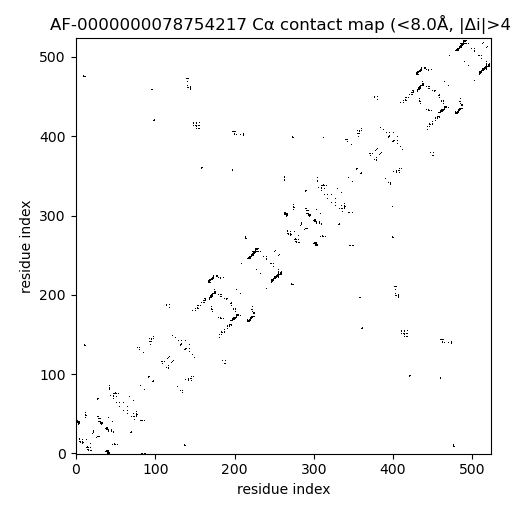729 O O . TYR B 1 82 ? -9.383 -25.062 -12.719 1 76.44 82 TYR B O 1
ATOM 2737 N N . THR B 1 83 ? -10.719 -23.297 -12.594 1 78.88 83 THR B N 1
ATOM 2738 C CA . THR B 1 83 ? -11.102 -23.359 -14 1 78.88 83 THR B CA 1
ATOM 2739 C C . THR B 1 83 ? -9.938 -22.938 -14.898 1 78.88 83 THR B C 1
ATOM 2741 O O . THR B 1 83 ? -8.938 -22.406 -14.414 1 78.88 83 THR B O 1
ATOM 2744 N N . THR B 1 84 ? -10.086 -23.141 -16.219 1 76.19 84 THR B N 1
ATOM 2745 C CA . THR B 1 84 ? -9.07 -22.734 -17.172 1 76.19 84 THR B CA 1
ATOM 2746 C C . THR B 1 84 ? -8.859 -21.219 -17.141 1 76.19 84 THR B C 1
ATOM 2748 O O . THR B 1 84 ? -7.723 -20.75 -17.156 1 76.19 84 THR B O 1
ATOM 2751 N N . GLU B 1 85 ? -9.906 -20.562 -17.016 1 84.5 85 GLU B N 1
ATOM 2752 C CA . GLU B 1 85 ? -9.836 -19.094 -16.953 1 84.5 85 GLU B CA 1
ATOM 2753 C C . GLU B 1 85 ? -9.109 -18.625 -15.695 1 84.5 85 GLU B C 1
ATOM 2755 O O . GLU B 1 85 ? -8.297 -17.703 -15.75 1 84.5 85 GLU B O 1
ATOM 2760 N N . GLN B 1 86 ? -9.43 -19.234 -14.641 1 86.94 86 GLN B N 1
ATOM 2761 C CA . GLN B 1 86 ? -8.781 -18.891 -13.383 1 86.94 86 GLN B CA 1
ATOM 2762 C C . GLN B 1 86 ? -7.289 -19.188 -13.43 1 86.94 86 GLN B C 1
ATOM 2764 O O . GLN B 1 86 ? -6.477 -18.406 -12.938 1 86.94 86 GLN B O 1
ATOM 2769 N N . MET B 1 87 ? -6.945 -20.219 -14.031 1 81.94 87 MET B N 1
ATOM 2770 C CA . MET B 1 87 ? -5.539 -20.594 -14.164 1 81.94 87 MET B CA 1
ATOM 2771 C C . MET B 1 87 ? -4.793 -19.594 -15.039 1 81.94 87 MET B C 1
ATOM 2773 O O . MET B 1 87 ? -3.656 -19.219 -14.734 1 81.94 87 MET B O 1
ATOM 2777 N N . GLN B 1 88 ? -5.422 -19.266 -16.109 1 83.12 88 GLN B N 1
ATOM 2778 C CA . GLN B 1 88 ? -4.816 -18.281 -17 1 83.12 88 GLN B CA 1
ATOM 2779 C C . GLN B 1 88 ? -4.598 -16.953 -16.266 1 83.12 88 GLN B C 1
ATOM 2781 O O . GLN B 1 88 ? -3.559 -16.312 -16.422 1 83.12 88 GLN B O 1
ATOM 2786 N N . PHE B 1 89 ? -5.566 -16.625 -15.508 1 91.94 89 PHE B N 1
ATOM 2787 C CA . PHE B 1 89 ? -5.465 -15.414 -14.688 1 91.94 89 PHE B CA 1
ATOM 2788 C C . PHE B 1 89 ? -4.305 -15.523 -13.703 1 91.94 89 PHE B C 1
ATOM 2790 O O . PHE B 1 89 ? -3.477 -14.617 -13.609 1 91.94 89 PHE B O 1
ATOM 2797 N N . LEU B 1 90 ? -4.211 -16.609 -13.016 1 88.62 90 LEU B N 1
ATOM 2798 C CA . LEU B 1 90 ? -3.178 -16.797 -12 1 88.62 90 LEU B CA 1
ATOM 2799 C C . LEU B 1 90 ? -1.791 -16.828 -12.641 1 88.62 90 LEU B C 1
ATOM 2801 O O . LEU B 1 90 ? -0.818 -16.375 -12.031 1 88.62 90 LEU B O 1
ATOM 2805 N N . GLU B 1 91 ? -1.729 -17.344 -13.805 1 83.31 91 GLU B N 1
ATOM 2806 C CA . GLU B 1 91 ? -0.464 -17.344 -14.531 1 83.31 91 GLU B CA 1
ATOM 2807 C C . GLU B 1 91 ? 0.021 -15.922 -14.789 1 83.31 91 GLU B C 1
ATOM 2809 O O . GLU B 1 91 ? 1.21 -15.633 -14.648 1 83.31 91 GLU B O 1
ATOM 2814 N N . LYS B 1 92 ? -0.89 -15.125 -15.156 1 88.19 92 LYS B N 1
ATOM 2815 C CA . LYS B 1 92 ? -0.545 -13.727 -15.398 1 88.19 92 LYS B CA 1
ATOM 2816 C C . LYS B 1 92 ? -0.141 -13.023 -14.109 1 88.19 92 LYS B C 1
ATOM 2818 O O . LYS B 1 92 ? 0.748 -12.164 -14.109 1 88.19 92 LYS B O 1
ATOM 2823 N N . VAL B 1 93 ? -0.8 -13.383 -13.031 1 92.31 93 VAL B N 1
ATOM 2824 C CA . VAL B 1 93 ? -0.462 -12.828 -11.727 1 92.31 93 VAL B CA 1
ATOM 2825 C C . VAL B 1 93 ? 0.965 -13.227 -11.352 1 92.31 93 VAL B C 1
ATOM 2827 O O . VAL B 1 93 ? 1.74 -12.398 -10.867 1 92.31 93 VAL B O 1
ATOM 2830 N N . ILE B 1 94 ? 1.303 -14.398 -11.609 1 85.56 94 ILE B N 1
ATOM 2831 C CA . ILE B 1 94 ? 2.625 -14.922 -11.289 1 85.56 94 ILE B CA 1
ATOM 2832 C C . ILE B 1 94 ? 3.686 -14.188 -12.109 1 85.56 94 ILE B C 1
ATOM 2834 O O . ILE B 1 94 ? 4.762 -13.875 -11.602 1 85.56 94 ILE B O 1
ATOM 2838 N N . GLU B 1 95 ? 3.344 -13.859 -13.297 1 81.38 95 GLU B N 1
ATOM 2839 C CA . GLU B 1 95 ? 4.277 -13.172 -14.188 1 81.38 95 GLU B CA 1
ATOM 2840 C C . GLU B 1 95 ? 4.523 -11.734 -13.719 1 81.38 95 GLU B C 1
ATOM 2842 O O . GLU B 1 95 ? 5.555 -11.148 -14.039 1 81.38 95 GLU B O 1
ATOM 2847 N N . GLY B 1 96 ? 3.621 -11.148 -13.039 1 84 96 GLY B N 1
ATOM 2848 C CA . GLY B 1 96 ? 3.791 -9.82 -12.461 1 84 96 GLY B CA 1
ATOM 2849 C C . GLY B 1 96 ? 3.594 -8.703 -13.469 1 84 96 GLY B C 1
ATOM 2850 O O . GLY B 1 96 ? 3.971 -7.559 -13.211 1 84 96 GLY B O 1
ATOM 2851 N N . ASN B 1 97 ? 3.236 -8.977 -14.609 1 80.69 97 ASN B N 1
ATOM 2852 C CA . ASN B 1 97 ? 2.924 -7.953 -15.602 1 80.69 97 ASN B CA 1
ATOM 2853 C C . ASN B 1 97 ? 1.479 -7.48 -15.484 1 80.69 97 ASN B C 1
ATOM 2855 O O . ASN B 1 97 ? 0.604 -7.949 -16.219 1 80.69 97 ASN B O 1
ATOM 2859 N N . PHE B 1 98 ? 1.312 -6.484 -14.727 1 91.44 98 PHE B N 1
ATOM 2860 C CA . PHE B 1 98 ? -0.039 -6.102 -14.336 1 91.44 98 PHE B CA 1
ATOM 2861 C C . PHE B 1 98 ? -0.608 -5.07 -15.305 1 91.44 98 PHE B C 1
ATOM 2863 O O . PHE B 1 98 ? -1.764 -4.66 -15.172 1 91.44 98 PHE B O 1
ATOM 2870 N N . SER B 1 99 ? 0.171 -4.637 -16.328 1 91 99 SER B N 1
ATOM 2871 C CA . SER B 1 99 ? -0.322 -3.695 -17.328 1 91 99 SER B CA 1
ATOM 2872 C C . SER B 1 99 ? -1.521 -4.266 -18.078 1 91 99 SER B C 1
ATOM 2874 O O . SER B 1 99 ? -2.451 -3.531 -18.422 1 91 99 SER B O 1
ATOM 2876 N N . VAL B 1 100 ? -1.502 -5.555 -18.281 1 90.31 100 VAL B N 1
ATOM 2877 C CA . VAL B 1 100 ? -2.596 -6.211 -18.984 1 90.31 100 VAL B CA 1
ATOM 2878 C C . VAL B 1 100 ? -3.879 -6.109 -18.172 1 90.31 100 VAL B C 1
ATOM 2880 O O . VAL B 1 100 ? -4.961 -5.887 -18.719 1 90.31 100 VAL B O 1
ATOM 2883 N N . PHE B 1 101 ? -3.75 -6.254 -16.891 1 94.56 101 PHE B N 1
ATOM 2884 C CA . PHE B 1 101 ? -4.91 -6.172 -16.016 1 94.56 101 PHE B CA 1
ATOM 2885 C C . PHE B 1 101 ? -5.449 -4.746 -15.961 1 94.56 101 PHE B C 1
ATOM 2887 O O . PHE B 1 101 ? -6.664 -4.535 -15.969 1 94.56 101 PHE B O 1
ATOM 2894 N N . SER B 1 102 ? -4.547 -3.791 -15.859 1 95.44 102 SER B N 1
ATOM 2895 C CA . SER B 1 102 ? -4.977 -2.396 -15.875 1 95.44 102 SER B CA 1
ATOM 2896 C C . SER B 1 102 ? -5.777 -2.084 -17.141 1 95.44 102 SER B C 1
ATOM 2898 O O . SER B 1 102 ? -6.82 -1.426 -17.062 1 95.44 102 SER B O 1
ATOM 2900 N N . GLN B 1 103 ? -5.277 -2.557 -18.266 1 94.81 103 GLN B N 1
ATOM 2901 C CA . GLN B 1 103 ? -5.965 -2.336 -19.531 1 94.81 103 GLN B CA 1
ATOM 2902 C C . GLN B 1 103 ? -7.344 -2.99 -19.531 1 94.81 103 GLN B C 1
ATOM 2904 O O . GLN B 1 103 ? -8.32 -2.396 -19.984 1 94.81 103 GLN B O 1
ATOM 2909 N N . GLN B 1 104 ? -7.398 -4.176 -19.047 1 96.19 104 GLN B N 1
ATOM 2910 C CA . GLN B 1 104 ? -8.672 -4.891 -18.969 1 96.19 104 GLN B CA 1
ATOM 2911 C C . GLN B 1 104 ? -9.664 -4.141 -18.094 1 96.19 104 GLN B C 1
ATOM 2913 O O . GLN B 1 104 ? -10.844 -4.027 -18.438 1 96.19 104 GLN B O 1
ATOM 2918 N N . TYR B 1 105 ? -9.203 -3.631 -16.953 1 97.88 105 TYR B N 1
ATOM 2919 C CA . TYR B 1 105 ? -10.07 -2.873 -16.047 1 97.88 105 TYR B CA 1
ATOM 2920 C C . TYR B 1 105 ? -10.539 -1.582 -16.703 1 97.88 105 TYR B C 1
ATOM 2922 O O . TYR B 1 105 ? -11.719 -1.235 -16.625 1 97.88 105 TYR B O 1
ATOM 2930 N N . ASP B 1 106 ? -9.633 -0.938 -17.375 1 97.06 106 ASP B N 1
ATOM 2931 C CA . ASP B 1 106 ? -9.984 0.303 -18.062 1 97.06 106 ASP B CA 1
ATOM 2932 C C . ASP B 1 106 ? -11.023 0.054 -19.141 1 97.06 106 ASP B C 1
ATOM 2934 O O . ASP B 1 106 ? -11.977 0.827 -19.297 1 97.06 106 ASP B O 1
ATOM 2938 N N . GLU B 1 107 ? -10.805 -0.944 -19.922 1 97.5 107 GLU B N 1
ATOM 2939 C CA . GLU B 1 107 ? -11.758 -1.304 -20.969 1 97.5 107 GLU B CA 1
ATOM 2940 C C . GLU B 1 107 ? -13.125 -1.637 -20.375 1 97.5 107 GLU B C 1
ATOM 2942 O O . GLU B 1 107 ? -14.156 -1.228 -20.906 1 97.5 107 GLU B O 1
ATOM 2947 N N . TYR B 1 108 ? -13.133 -2.377 -19.297 1 97.75 108 TYR B N 1
ATOM 2948 C CA . TYR B 1 108 ? -14.367 -2.734 -18.625 1 97.75 108 TYR B CA 1
ATOM 2949 C C . TYR B 1 108 ? -15.125 -1.487 -18.172 1 97.75 108 TYR B C 1
ATOM 2951 O O . TYR B 1 108 ? -16.344 -1.423 -18.281 1 97.75 108 TYR B O 1
ATOM 2959 N N . LEU B 1 109 ? -14.453 -0.516 -17.734 1 97.81 109 LEU B N 1
ATOM 2960 C CA . LEU B 1 109 ? -15.039 0.702 -17.188 1 97.81 109 LEU B CA 1
ATOM 2961 C C . LEU B 1 109 ? -15.641 1.563 -18.297 1 97.81 109 LEU B C 1
ATOM 2963 O O . LEU B 1 109 ? -16.391 2.504 -18.031 1 97.81 109 LEU B O 1
ATOM 2967 N N . GLN B 1 110 ? -15.312 1.262 -19.562 1 97.31 110 GLN B N 1
ATOM 2968 C CA . GLN B 1 110 ? -15.891 2.008 -20.672 1 97.31 110 GLN B CA 1
ATOM 2969 C C . GLN B 1 110 ? -17.375 1.717 -20.828 1 97.31 110 GLN B C 1
ATOM 2971 O O . GLN B 1 110 ? -18.125 2.549 -21.328 1 97.31 110 GLN B O 1
ATOM 2976 N N . THR B 1 111 ? -17.797 0.553 -20.375 1 97.56 111 THR B N 1
ATOM 2977 C CA . THR B 1 111 ? -19.172 0.164 -20.609 1 97.56 111 THR B CA 1
ATOM 2978 C C . THR B 1 111 ? -19.859 -0.254 -19.312 1 97.56 111 THR B C 1
ATOM 2980 O O . THR B 1 111 ? -21.031 -0.614 -19.297 1 97.56 111 THR B O 1
ATOM 2983 N N . HIS B 1 112 ? -19.156 -0.309 -18.219 1 98 112 HIS B N 1
ATOM 2984 C CA . HIS B 1 112 ? -19.703 -0.724 -16.938 1 98 112 HIS B CA 1
ATOM 2985 C C . HIS B 1 112 ? -19.375 0.282 -15.844 1 98 112 HIS B C 1
ATOM 2987 O O . HIS B 1 112 ? -18.484 1.128 -16.016 1 98 112 HIS B O 1
ATOM 2993 N N . SER B 1 113 ? -20.031 0.152 -14.758 1 97.56 113 SER B N 1
ATOM 2994 C CA . SER B 1 113 ? -19.844 1.048 -13.625 1 97.56 113 SER B CA 1
ATOM 2995 C C . SER B 1 113 ? -18.656 0.606 -12.773 1 97.56 113 SER B C 1
ATOM 2997 O O . SER B 1 113 ? -18.188 -0.529 -12.883 1 97.56 113 SER B O 1
ATOM 2999 N N . VAL B 1 114 ? -18.172 1.494 -11.891 1 98.19 114 VAL B N 1
ATOM 3000 C CA . VAL B 1 114 ? -17.125 1.175 -10.93 1 98.19 114 VAL B CA 1
ATOM 3001 C C . VAL B 1 114 ? -17.609 0.066 -9.992 1 98.19 114 VAL B C 1
ATOM 3003 O O . VAL B 1 114 ? -16.844 -0.846 -9.664 1 98.19 114 VAL B O 1
ATOM 3006 N N . GLU B 1 115 ? -18.859 0.134 -9.586 1 97.69 115 GLU B N 1
ATOM 3007 C CA . GLU B 1 115 ? -19.438 -0.9 -8.727 1 97.69 115 GLU B CA 1
ATOM 3008 C C . GLU B 1 115 ? -19.344 -2.273 -9.383 1 97.69 115 GLU B C 1
ATOM 3010 O O . GLU B 1 115 ? -18.969 -3.254 -8.734 1 97.69 115 GLU B O 1
ATOM 3015 N N . SER B 1 116 ? -19.688 -2.303 -10.617 1 98.25 116 SER B N 1
ATOM 3016 C CA . SER B 1 116 ? -19.609 -3.559 -11.359 1 98.25 116 SER B CA 1
ATOM 3017 C C . SER B 1 116 ? -18.172 -4.062 -11.445 1 98.25 116 SER B C 1
ATOM 3019 O O . SER B 1 116 ? -17.906 -5.254 -11.273 1 98.25 116 SER B O 1
ATOM 3021 N N . LEU B 1 117 ? -17.25 -3.16 -11.734 1 98.62 117 LEU B N 1
ATOM 3022 C CA . LEU B 1 117 ? -15.844 -3.541 -11.781 1 98.62 117 LEU B CA 1
ATOM 3023 C C . LEU B 1 117 ? -15.398 -4.172 -10.469 1 98.62 117 LEU B C 1
ATOM 3025 O O . LEU B 1 117 ? -14.789 -5.242 -10.461 1 98.62 117 LEU B O 1
ATOM 3029 N N . VAL B 1 118 ? -15.75 -3.529 -9.359 1 98.25 118 VAL B N 1
ATOM 3030 C CA . VAL B 1 118 ? -15.312 -3.98 -8.039 1 98.25 118 VAL B CA 1
ATOM 3031 C C . VAL B 1 118 ? -15.969 -5.32 -7.707 1 98.25 118 VAL B C 1
ATOM 3033 O O . VAL B 1 118 ? -15.289 -6.262 -7.289 1 98.25 118 VAL B O 1
ATOM 3036 N N . GLN B 1 119 ? -17.188 -5.469 -8.008 1 96.94 119 GLN B N 1
ATOM 3037 C CA . GLN B 1 119 ? -17.953 -6.641 -7.594 1 96.94 119 GLN B CA 1
ATOM 3038 C C . GLN B 1 119 ? -17.672 -7.836 -8.5 1 96.94 119 GLN B C 1
ATOM 3040 O O . GLN B 1 119 ? -17.609 -8.977 -8.039 1 96.94 119 GLN B O 1
ATOM 3045 N N . LYS B 1 120 ? -17.438 -7.578 -9.742 1 97.25 120 LYS B N 1
ATOM 3046 C CA . LYS B 1 120 ? -17.422 -8.68 -10.703 1 97.25 120 LYS B CA 1
ATOM 3047 C C . LYS B 1 120 ? -15.992 -9.008 -11.125 1 97.25 120 LYS B C 1
ATOM 3049 O O . LYS B 1 120 ? -15.734 -10.102 -11.641 1 97.25 120 LYS B O 1
ATOM 3054 N N . LYS B 1 121 ? -15.094 -8.078 -10.93 1 97.56 121 LYS B N 1
ATOM 3055 C CA . LYS B 1 121 ? -13.727 -8.328 -11.375 1 97.56 121 LYS B CA 1
ATOM 3056 C C . LYS B 1 121 ? -12.75 -8.273 -10.203 1 97.56 121 LYS B C 1
ATOM 3058 O O . LYS B 1 121 ? -12.18 -9.289 -9.812 1 97.56 121 LYS B O 1
ATOM 3063 N N . VAL B 1 122 ? -12.727 -7.156 -9.516 1 98.06 122 VAL B N 1
ATOM 3064 C CA . VAL B 1 122 ? -11.688 -6.918 -8.523 1 98.06 122 VAL B CA 1
ATOM 3065 C C . VAL B 1 122 ? -11.859 -7.871 -7.344 1 98.06 122 VAL B C 1
ATOM 3067 O O . VAL B 1 122 ? -10.938 -8.602 -6.984 1 98.06 122 VAL B O 1
ATOM 3070 N N . HIS B 1 123 ? -13.039 -7.902 -6.793 1 96.56 123 HIS B N 1
ATOM 3071 C CA . HIS B 1 123 ? -13.289 -8.695 -5.59 1 96.56 123 HIS B CA 1
ATOM 3072 C C . HIS B 1 123 ? -13.078 -10.18 -5.855 1 96.56 123 HIS B C 1
ATOM 3074 O O . HIS B 1 123 ? -12.289 -10.836 -5.172 1 96.56 123 HIS B O 1
ATOM 3080 N N . PRO B 1 124 ? -13.68 -10.766 -6.859 1 95.56 124 PRO B N 1
ATOM 3081 C CA . PRO B 1 124 ? -13.469 -12.195 -7.109 1 95.56 124 PRO B CA 1
ATOM 3082 C C . PRO B 1 124 ? -12.008 -12.531 -7.406 1 95.56 124 PRO B C 1
ATOM 3084 O O . PRO B 1 124 ? -11.516 -13.586 -7 1 95.56 124 PRO B O 1
ATOM 3087 N N . GLN B 1 125 ? -11.344 -11.664 -8.109 1 96.56 125 GLN B N 1
ATOM 3088 C CA . GLN B 1 125 ? -9.945 -11.906 -8.453 1 96.56 125 GLN B CA 1
ATOM 3089 C C . GLN B 1 125 ? -9.062 -11.852 -7.207 1 96.56 125 GLN B C 1
ATOM 3091 O O . GLN B 1 125 ? -8.141 -12.656 -7.055 1 96.56 125 GLN B O 1
ATOM 3096 N N . THR B 1 126 ? -9.328 -10.898 -6.305 1 96.25 126 THR B N 1
ATOM 3097 C CA . THR B 1 126 ? -8.562 -10.797 -5.066 1 96.25 126 THR B CA 1
ATOM 3098 C C . THR B 1 126 ? -8.805 -12.023 -4.188 1 96.25 126 THR B C 1
ATOM 3100 O O . THR B 1 126 ? -7.871 -12.539 -3.561 1 96.25 126 THR B O 1
ATOM 3103 N N . VAL B 1 127 ? -9.977 -12.492 -4.145 1 92.88 127 VAL B N 1
ATOM 3104 C CA . VAL B 1 127 ? -10.312 -13.695 -3.393 1 92.88 127 VAL B CA 1
ATOM 3105 C C . VAL B 1 127 ? -9.578 -14.891 -3.988 1 92.88 127 VAL B C 1
ATOM 3107 O O . VAL B 1 127 ? -8.977 -15.688 -3.258 1 92.88 127 VAL B O 1
ATOM 3110 N N . LEU B 1 128 ? -9.625 -14.961 -5.27 1 93 128 LEU B N 1
ATOM 3111 C CA . LEU B 1 128 ? -8.953 -16.062 -5.957 1 93 128 LEU B CA 1
ATOM 3112 C C . LEU B 1 128 ? -7.457 -16.062 -5.652 1 93 128 LEU B C 1
ATOM 3114 O O . LEU B 1 128 ? -6.879 -17.109 -5.355 1 93 128 LEU B O 1
ATOM 3118 N N . VAL B 1 129 ? -6.832 -14.914 -5.73 1 94.81 129 VAL B N 1
ATOM 3119 C CA . VAL B 1 129 ? -5.402 -14.797 -5.461 1 94.81 129 VAL B CA 1
ATOM 3120 C C . VAL B 1 129 ? -5.121 -15.156 -4.004 1 94.81 129 VAL B C 1
ATOM 3122 O O . VAL B 1 129 ? -4.133 -15.836 -3.705 1 94.81 129 VAL B O 1
ATOM 3125 N N . GLY B 1 130 ? -6 -14.703 -3.146 1 92.25 130 GLY B N 1
ATOM 3126 C CA . GLY B 1 130 ? -5.879 -15.086 -1.748 1 92.25 130 GLY B CA 1
ATOM 3127 C C . GLY B 1 130 ? -5.957 -16.578 -1.529 1 92.25 130 GLY B C 1
ATOM 3128 O O . GLY B 1 130 ? -5.156 -17.156 -0.785 1 92.25 130 GLY B O 1
ATOM 3129 N N . GLN B 1 131 ? -6.875 -17.188 -2.158 1 87.88 131 GLN B N 1
ATOM 3130 C CA . GLN B 1 131 ? -7.031 -18.641 -2.066 1 87.88 131 GLN B CA 1
ATOM 3131 C C . GLN B 1 131 ? -5.812 -19.359 -2.633 1 87.88 131 GLN B C 1
ATOM 3133 O O . GLN B 1 131 ? -5.359 -20.359 -2.068 1 87.88 131 GLN B O 1
ATOM 3138 N N . ALA B 1 132 ? -5.367 -18.875 -3.727 1 87.25 132 ALA B N 1
ATOM 3139 C CA . ALA B 1 132 ? -4.191 -19.469 -4.355 1 87.25 132 ALA B CA 1
ATOM 3140 C C . ALA B 1 132 ? -2.977 -19.375 -3.432 1 87.25 132 ALA B C 1
ATOM 3142 O O . ALA B 1 132 ? -2.164 -20.312 -3.379 1 87.25 132 ALA B O 1
ATOM 3143 N N . TRP B 1 133 ? -2.842 -18.281 -2.734 1 88.62 133 TRP B N 1
ATOM 3144 C CA . TRP B 1 133 ? -1.756 -18.125 -1.772 1 88.62 133 TRP B CA 1
ATOM 3145 C C . TRP B 1 133 ? -1.935 -19.094 -0.6 1 88.62 133 TRP B C 1
ATOM 3147 O O . TRP B 1 133 ? -0.999 -19.797 -0.219 1 88.62 133 TRP B O 1
ATOM 3157 N N . GLU B 1 134 ? -3.162 -19.141 -0.037 1 83.44 134 GLU B N 1
ATOM 3158 C CA . GLU B 1 134 ? -3.451 -20 1.11 1 83.44 134 GLU B CA 1
ATOM 3159 C C . GLU B 1 134 ? -3.188 -21.469 0.787 1 83.44 134 GLU B C 1
ATOM 3161 O O . GLU B 1 134 ? -2.734 -22.234 1.646 1 83.44 134 GLU B O 1
ATOM 3166 N N . SER B 1 135 ? -3.465 -21.844 -0.433 1 76.19 135 SER B N 1
ATOM 3167 C CA . SER B 1 135 ? -3.291 -23.234 -0.856 1 76.19 135 SER B CA 1
ATOM 3168 C C . SER B 1 135 ? -1.837 -23.531 -1.213 1 76.19 135 SER B C 1
ATOM 3170 O O . SER B 1 135 ? -1.477 -24.672 -1.487 1 76.19 135 SER B O 1
ATOM 3172 N N . GLY B 1 136 ? -1.032 -22.422 -1.287 1 76.12 136 GLY B N 1
ATOM 3173 C CA . GLY B 1 136 ? 0.374 -22.609 -1.613 1 76.12 136 GLY B CA 1
ATOM 3174 C C . GLY B 1 136 ? 0.65 -22.562 -3.104 1 76.12 136 GLY B C 1
ATOM 3175 O O . GLY B 1 136 ? 1.781 -22.797 -3.537 1 76.12 136 GLY B O 1
ATOM 3176 N N . PHE B 1 137 ? -0.365 -22.266 -3.83 1 76.88 137 PHE B N 1
ATOM 3177 C CA . PHE B 1 137 ? -0.217 -22.219 -5.281 1 76.88 137 PHE B CA 1
ATOM 3178 C C . PHE B 1 137 ? 0.667 -21.047 -5.699 1 76.88 137 PHE B C 1
ATOM 3180 O O . PHE B 1 137 ? 1.42 -21.156 -6.668 1 76.88 137 PHE B O 1
ATOM 3187 N N . ILE B 1 138 ? 0.568 -20.047 -5.062 1 83.75 138 ILE B N 1
ATOM 3188 C CA . ILE B 1 138 ? 1.452 -18.922 -5.316 1 83.75 138 ILE B CA 1
ATOM 3189 C C . ILE B 1 138 ? 2.141 -18.5 -4.016 1 83.75 138 ILE B C 1
ATOM 3191 O O . ILE B 1 138 ? 1.699 -18.875 -2.928 1 83.75 138 ILE B O 1
ATOM 3195 N N . THR B 1 139 ? 3.229 -17.766 -4.191 1 86.06 139 THR B N 1
ATOM 3196 C CA . THR B 1 139 ? 3.973 -17.312 -3.023 1 86.06 139 THR B CA 1
ATOM 3197 C C . THR B 1 139 ? 3.314 -16.078 -2.41 1 86.06 139 THR B C 1
ATOM 3199 O O . THR B 1 139 ? 2.496 -15.422 -3.055 1 86.06 139 THR B O 1
ATOM 3202 N N . VAL B 1 140 ? 3.689 -15.812 -1.188 1 91.06 140 VAL B N 1
ATOM 3203 C CA . VAL B 1 140 ? 3.176 -14.617 -0.528 1 91.06 140 VAL B CA 1
ATOM 3204 C C . VAL B 1 140 ? 3.65 -13.367 -1.272 1 91.06 140 VAL B C 1
ATOM 3206 O O . VAL B 1 140 ? 2.926 -12.375 -1.354 1 91.06 140 VAL B O 1
ATOM 3209 N N . ALA B 1 141 ? 4.859 -13.414 -1.812 1 92.19 141 ALA B N 1
ATOM 3210 C CA . ALA B 1 141 ? 5.395 -12.297 -2.584 1 92.19 141 ALA B CA 1
ATOM 3211 C C . ALA B 1 141 ? 4.516 -11.992 -3.793 1 92.19 141 ALA B C 1
ATOM 3213 O O . ALA B 1 141 ? 4.219 -10.828 -4.074 1 92.19 141 ALA B O 1
ATOM 3214 N N . THR B 1 142 ? 4.117 -13.047 -4.449 1 91.69 142 THR B N 1
ATOM 3215 C CA . THR B 1 142 ? 3.242 -12.898 -5.605 1 91.69 142 THR B CA 1
ATOM 3216 C C . THR B 1 142 ? 1.893 -12.312 -5.188 1 91.69 142 THR B C 1
ATOM 3218 O O . THR B 1 142 ? 1.354 -11.438 -5.863 1 91.69 142 THR B O 1
ATOM 3221 N N . GLU B 1 143 ? 1.39 -12.805 -4.105 1 93.69 143 GLU B N 1
ATOM 3222 C CA . GLU B 1 143 ? 0.15 -12.25 -3.57 1 93.69 143 GLU B CA 1
ATOM 3223 C C . GLU B 1 143 ? 0.307 -10.773 -3.236 1 93.69 143 GLU B C 1
ATOM 3225 O O . GLU B 1 143 ? -0.551 -9.961 -3.582 1 93.69 143 GLU B O 1
ATOM 3230 N N . HIS B 1 144 ? 1.342 -10.391 -2.596 1 94.12 144 HIS B N 1
ATOM 3231 C CA . HIS B 1 144 ? 1.618 -9.008 -2.25 1 94.12 144 HIS B CA 1
ATOM 3232 C C . HIS B 1 144 ? 1.694 -8.133 -3.498 1 94.12 144 HIS B C 1
ATOM 3234 O O . HIS B 1 144 ? 1.155 -7.023 -3.52 1 94.12 144 HIS B O 1
ATOM 3240 N N . ALA B 1 145 ? 2.402 -8.641 -4.461 1 94.88 145 ALA B N 1
ATOM 3241 C CA . ALA B 1 145 ? 2.559 -7.871 -5.695 1 94.88 145 ALA B CA 1
ATOM 3242 C C . ALA B 1 145 ? 1.202 -7.535 -6.309 1 94.88 145 ALA B C 1
ATOM 3244 O O . ALA B 1 145 ? 0.947 -6.387 -6.676 1 94.88 145 ALA B O 1
ATOM 3245 N N . PHE B 1 146 ? 0.368 -8.547 -6.441 1 96.69 146 PHE B N 1
ATOM 3246 C CA . PHE B 1 146 ? -0.959 -8.344 -7.012 1 96.69 146 PHE B CA 1
ATOM 3247 C C . PHE B 1 146 ? -1.766 -7.367 -6.164 1 96.69 146 PHE B C 1
ATOM 3249 O O . PHE B 1 146 ? -2.391 -6.445 -6.695 1 96.69 146 PHE B O 1
ATOM 3256 N N . THR B 1 147 ? -1.774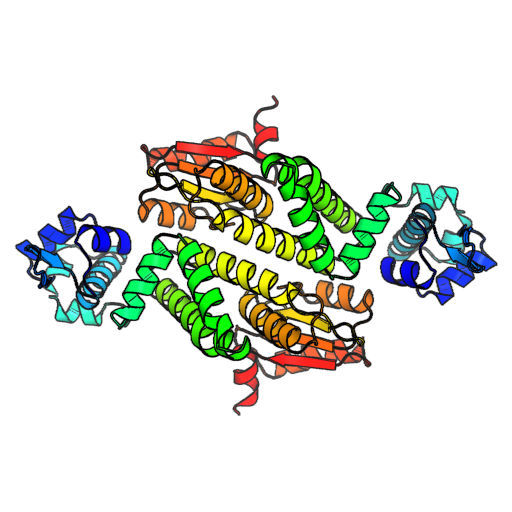 -7.559 -4.848 1 95.38 147 THR B N 1
ATOM 3257 C CA . THR B 1 147 ? -2.543 -6.727 -3.93 1 95.38 147 THR B CA 1
ATOM 3258 C C . THR B 1 147 ? -2.076 -5.277 -3.992 1 95.38 147 THR B C 1
ATOM 3260 O O . THR B 1 147 ? -2.895 -4.355 -4.023 1 95.38 147 THR B O 1
ATOM 3263 N N . ARG B 1 148 ? -0.795 -5.07 -4.012 1 93.88 148 ARG B N 1
ATOM 3264 C CA . ARG B 1 148 ? -0.252 -3.717 -4.102 1 93.88 148 ARG B CA 1
ATOM 3265 C C . ARG B 1 148 ? -0.657 -3.051 -5.41 1 93.88 148 ARG B C 1
ATOM 3267 O O . ARG B 1 148 ? -0.973 -1.858 -5.438 1 93.88 148 ARG B O 1
ATOM 3274 N N . TRP B 1 149 ? -0.593 -3.811 -6.43 1 95.81 149 TRP B N 1
ATOM 3275 C CA . TRP B 1 149 ? -1.029 -3.264 -7.711 1 95.81 149 TRP B CA 1
ATOM 3276 C C . TRP B 1 149 ? -2.496 -2.852 -7.656 1 95.81 149 TRP B C 1
ATOM 3278 O O . TRP B 1 149 ? -2.857 -1.759 -8.102 1 95.81 149 TRP B O 1
ATOM 3288 N N . VAL B 1 150 ? -3.359 -3.768 -7.195 1 97.69 150 VAL B N 1
ATOM 3289 C CA . VAL B 1 150 ? -4.789 -3.49 -7.113 1 97.69 150 VAL B CA 1
ATOM 3290 C C . VAL B 1 150 ? -5.023 -2.225 -6.289 1 97.69 150 VAL B C 1
ATOM 3292 O O . VAL B 1 150 ? -5.82 -1.365 -6.676 1 97.69 150 VAL B O 1
ATOM 3295 N N . MET B 1 151 ? -4.328 -2.148 -5.172 1 96.06 151 MET B N 1
ATOM 3296 C CA . MET B 1 151 ? -4.441 -0.972 -4.316 1 96.06 151 MET B CA 1
ATOM 3297 C C . MET B 1 151 ? -4.09 0.298 -5.086 1 96.06 151 MET B C 1
ATOM 3299 O O . MET B 1 151 ? -4.801 1.301 -4.992 1 96.06 151 MET B O 1
ATOM 3303 N N . GLY B 1 152 ? -3.014 0.237 -5.797 1 95.81 152 GLY B N 1
ATOM 3304 C CA . GLY B 1 152 ? -2.602 1.379 -6.598 1 95.81 152 GLY B CA 1
ATOM 3305 C C . GLY B 1 152 ? -3.615 1.76 -7.66 1 95.81 152 GLY B C 1
ATOM 3306 O O . GLY B 1 152 ? -3.922 2.941 -7.836 1 95.81 152 GLY B O 1
ATOM 3307 N N . TYR B 1 153 ? -4.098 0.779 -8.352 1 97.38 153 TYR B N 1
ATOM 3308 C CA . TYR B 1 153 ? -5.078 1.023 -9.398 1 97.38 153 TYR B CA 1
ATOM 3309 C C . TYR B 1 153 ? -6.328 1.689 -8.836 1 97.38 153 TYR B C 1
ATOM 3311 O O . TYR B 1 153 ? -6.797 2.697 -9.367 1 97.38 153 TYR B O 1
ATOM 3319 N N . LEU B 1 154 ? -6.844 1.139 -7.762 1 97.62 154 LEU B N 1
ATOM 3320 C CA . LEU B 1 154 ? -8.07 1.654 -7.172 1 97.62 154 LEU B CA 1
ATOM 3321 C C . LEU B 1 154 ? -7.855 3.051 -6.598 1 97.62 154 LEU B C 1
ATOM 3323 O O . LEU B 1 154 ? -8.742 3.904 -6.68 1 97.62 154 LEU B O 1
ATOM 3327 N N . SER B 1 155 ? -6.75 3.223 -5.969 1 95.56 155 SER B N 1
ATOM 3328 C CA . SER B 1 155 ? -6.43 4.543 -5.434 1 95.56 155 SER B CA 1
ATOM 3329 C C . SER B 1 155 ? -6.465 5.605 -6.527 1 95.56 155 SER B C 1
ATOM 3331 O O . SER B 1 155 ? -7.047 6.676 -6.34 1 95.56 155 SER B O 1
ATOM 3333 N N . GLN B 1 156 ? -5.867 5.316 -7.652 1 94.88 156 GLN B N 1
ATOM 3334 C CA . GLN B 1 156 ? -5.859 6.266 -8.766 1 94.88 156 GLN B CA 1
ATOM 3335 C C . GLN B 1 156 ? -7.254 6.414 -9.367 1 94.88 156 GLN B C 1
ATOM 3337 O O . GLN B 1 156 ? -7.645 7.512 -9.773 1 94.88 156 GLN B O 1
ATOM 3342 N N . LEU B 1 157 ? -7.965 5.32 -9.445 1 96.25 157 LEU B N 1
ATOM 3343 C CA . LEU B 1 157 ? -9.328 5.363 -9.969 1 96.25 157 LEU B CA 1
ATOM 3344 C C . LEU B 1 157 ? -10.195 6.301 -9.141 1 96.25 157 LEU B C 1
ATOM 3346 O O . LEU B 1 157 ? -10.969 7.086 -9.688 1 96.25 157 LEU B O 1
ATOM 3350 N N . ALA B 1 158 ? -10.062 6.281 -7.836 1 95.19 158 ALA B N 1
ATOM 3351 C CA . ALA B 1 158 ? -10.859 7.109 -6.93 1 95.19 158 ALA B CA 1
ATOM 3352 C C . ALA B 1 158 ? -10.656 8.594 -7.223 1 95.19 158 ALA B C 1
ATOM 3354 O O . ALA B 1 158 ? -11.57 9.398 -7.031 1 95.19 158 ALA B O 1
ATOM 3355 N N . LEU B 1 159 ? -9.484 8.961 -7.715 1 92.19 159 LEU B N 1
ATOM 3356 C CA . LEU B 1 159 ? -9.141 10.367 -7.914 1 92.19 159 LEU B CA 1
ATOM 3357 C C . LEU B 1 159 ? -9.812 10.922 -9.164 1 92.19 159 LEU B C 1
ATOM 3359 O O . LEU B 1 159 ? -9.82 12.133 -9.383 1 92.19 159 LEU B O 1
ATOM 3363 N N . ARG B 1 160 ? -10.344 10.07 -9.945 1 91.81 160 ARG B N 1
ATOM 3364 C CA . ARG B 1 160 ? -11.031 10.508 -11.156 1 91.81 160 ARG B CA 1
ATOM 3365 C C . ARG B 1 160 ? -12.375 11.141 -10.828 1 91.81 160 ARG B C 1
ATOM 3367 O O . ARG B 1 160 ? -12.992 11.773 -11.68 1 91.81 160 ARG B O 1
ATOM 3374 N N . PHE B 1 161 ? -12.797 10.969 -9.641 1 91.81 161 PHE B N 1
ATOM 3375 C CA . PHE B 1 161 ? -14.109 11.461 -9.234 1 91.81 161 PHE B CA 1
ATOM 3376 C C . PHE B 1 161 ? -13.977 12.68 -8.328 1 91.81 161 PHE B C 1
ATOM 3378 O O . PHE B 1 161 ? -13.086 12.734 -7.48 1 91.81 161 PHE B O 1
ATOM 3385 N N . THR B 1 162 ? -14.82 13.617 -8.547 1 83.38 162 THR B N 1
ATOM 3386 C CA . THR B 1 162 ? -14.836 14.844 -7.746 1 83.38 162 THR B CA 1
ATOM 3387 C C . THR B 1 162 ? -15.695 14.656 -6.496 1 83.38 162 THR B C 1
ATOM 3389 O O . THR B 1 162 ? -16.766 14.055 -6.559 1 83.38 162 THR B O 1
ATOM 3392 N N . ARG B 1 163 ? -15.109 15.109 -5.512 1 83.56 163 ARG B N 1
ATOM 3393 C CA . ARG B 1 163 ? -15.836 15.055 -4.25 1 83.56 163 ARG B CA 1
ATOM 3394 C C . ARG B 1 163 ? -16.938 16.109 -4.203 1 83.56 163 ARG B C 1
ATOM 3396 O O . ARG B 1 163 ? -16.703 17.266 -4.555 1 83.56 163 ARG B O 1
ATOM 3403 N N . LYS B 1 164 ? -18.141 15.633 -3.865 1 77.56 164 LYS B N 1
ATOM 3404 C CA . LYS B 1 164 ? -19.234 16.562 -3.648 1 77.56 164 LYS B CA 1
ATOM 3405 C C . LYS B 1 164 ? -19.031 17.375 -2.373 1 77.56 164 LYS B C 1
ATOM 3407 O O . LYS B 1 164 ? -18.312 16.938 -1.462 1 77.56 164 LYS B O 1
ATOM 3412 N N . LYS B 1 165 ? -19.625 18.656 -2.527 1 66.38 165 LYS B N 1
ATOM 3413 C CA . LYS B 1 165 ? -19.578 19.516 -1.344 1 66.38 165 LYS B CA 1
ATOM 3414 C C . LYS B 1 165 ? -20.219 18.812 -0.14 1 66.38 165 LYS B C 1
ATOM 3416 O O . LYS B 1 165 ? -21.234 18.125 -0.275 1 66.38 165 LYS B O 1
ATOM 3421 N N . GLY B 1 166 ? -19.594 18.688 1.004 1 59.66 166 GLY B N 1
ATOM 3422 C CA . GLY B 1 166 ? -20.109 18.109 2.229 1 59.66 166 GLY B CA 1
ATOM 3423 C C . GLY B 1 166 ? -19.016 17.531 3.119 1 59.66 166 GLY B C 1
ATOM 3424 O O . GLY B 1 166 ? -17.828 17.75 2.871 1 59.66 166 GLY B O 1
ATOM 3425 N N . GLY B 1 167 ? -19.484 16.766 4.156 1 62.94 167 GLY B N 1
ATOM 3426 C CA . GLY B 1 167 ? -18.734 16.297 5.312 1 62.94 167 GLY B CA 1
ATOM 3427 C C . GLY B 1 167 ? -17.562 15.406 4.941 1 62.94 167 GLY B C 1
ATOM 3428 O O . GLY B 1 167 ? -17.578 14.75 3.9 1 62.94 167 GLY B O 1
ATOM 3429 N N . ASP B 1 168 ? -16.453 15.555 5.484 1 81.19 168 ASP B N 1
ATOM 3430 C CA . ASP B 1 168 ? -15.219 14.789 5.32 1 81.19 168 ASP B CA 1
ATOM 3431 C C . ASP B 1 168 ? -15.375 13.375 5.875 1 81.19 168 ASP B C 1
ATOM 3433 O O . ASP B 1 168 ? -16.047 13.172 6.891 1 81.19 168 ASP B O 1
ATOM 3437 N N . ARG B 1 169 ? -15.125 12.406 5.027 1 93.38 169 ARG B N 1
ATOM 3438 C CA . ARG B 1 169 ? -15.188 10.992 5.391 1 93.38 169 ARG B CA 1
ATOM 3439 C C . ARG B 1 169 ? -13.797 10.391 5.504 1 93.38 169 ARG B C 1
ATOM 3441 O O . ARG B 1 169 ? -12.891 10.766 4.754 1 93.38 169 ARG B O 1
ATOM 3448 N N . LEU B 1 170 ? -13.727 9.578 6.523 1 94.56 170 LEU B N 1
ATOM 3449 C CA . LEU B 1 170 ? -12.484 8.844 6.727 1 94.56 170 LEU B CA 1
ATOM 3450 C C . LEU B 1 170 ? -12.688 7.355 6.449 1 94.56 170 LEU B C 1
ATOM 3452 O O . LEU B 1 170 ? -13.672 6.762 6.902 1 94.56 170 LEU B O 1
ATOM 3456 N N . PHE B 1 171 ? -11.836 6.793 5.652 1 96 171 PHE B N 1
ATOM 3457 C CA . PHE B 1 171 ? -11.898 5.375 5.316 1 96 171 PHE B CA 1
ATOM 3458 C C . PHE B 1 171 ? -10.711 4.625 5.914 1 96 171 PHE B C 1
ATOM 3460 O O . PHE B 1 171 ? -9.555 4.953 5.625 1 96 171 PHE B O 1
ATOM 3467 N N . VAL B 1 172 ? -10.977 3.572 6.73 1 96.69 172 VAL B N 1
ATOM 3468 C CA . VAL B 1 172 ? -9.914 2.859 7.43 1 96.69 172 VAL B CA 1
ATOM 3469 C C . VAL B 1 172 ? -10.273 1.382 7.559 1 96.69 172 VAL B C 1
ATOM 3471 O O . VAL B 1 172 ? -11.438 1.008 7.402 1 96.69 172 VAL B O 1
ATOM 3474 N N . ALA B 1 173 ? -9.242 0.553 7.734 1 96.12 173 ALA B N 1
ATOM 3475 C CA . ALA B 1 173 ? -9.469 -0.811 8.211 1 96.12 173 ALA B CA 1
ATOM 3476 C C . ALA B 1 173 ? -9.758 -0.831 9.703 1 96.12 173 ALA B C 1
ATOM 3478 O O . ALA B 1 173 ? -9.352 0.072 10.438 1 96.12 173 ALA B O 1
ATOM 3479 N N . PHE B 1 174 ? -10.484 -1.854 10.141 1 94.25 174 PHE B N 1
ATOM 3480 C CA . PHE B 1 174 ? -10.75 -2.008 11.57 1 94.25 174 PHE B CA 1
ATOM 3481 C C . PHE B 1 174 ? -9.445 -2.068 12.359 1 94.25 174 PHE B C 1
ATOM 3483 O O . PHE B 1 174 ? -8.508 -2.762 11.961 1 94.25 174 PHE B O 1
ATOM 3490 N N . PRO B 1 175 ? -9.422 -1.293 13.43 1 91.94 175 PRO B N 1
ATOM 3491 C CA . PRO B 1 175 ? -8.18 -1.311 14.211 1 91.94 175 PRO B CA 1
ATOM 3492 C C . PRO B 1 175 ? -7.742 -2.723 14.586 1 91.94 175 PRO B C 1
ATOM 3494 O O . PRO B 1 175 ? -8.547 -3.504 15.102 1 91.94 175 PRO B O 1
ATOM 3497 N N . GLY B 1 176 ? -6.449 -3.027 14.305 1 86.75 176 GLY B N 1
ATOM 3498 C CA . GLY B 1 176 ? -5.941 -4.367 14.547 1 86.75 176 GLY B CA 1
ATOM 3499 C C . GLY B 1 176 ? -6.02 -5.266 13.328 1 86.75 176 GLY B C 1
ATOM 3500 O O . GLY B 1 176 ? -5.434 -6.352 13.312 1 86.75 176 GLY B O 1
ATOM 3501 N N . ASP B 1 177 ? -6.781 -4.891 12.344 1 89.5 177 ASP B N 1
ATOM 3502 C CA . ASP B 1 177 ? -6.871 -5.609 11.078 1 89.5 177 ASP B CA 1
ATOM 3503 C C . ASP B 1 177 ? -5.871 -5.059 10.062 1 89.5 177 ASP B C 1
ATOM 3505 O O . ASP B 1 177 ? -5.957 -3.893 9.664 1 89.5 177 ASP B O 1
ATOM 3509 N N . ALA B 1 178 ? -4.98 -5.875 9.578 1 84.75 178 ALA B N 1
ATOM 3510 C CA . ALA B 1 178 ? -3.943 -5.438 8.648 1 84.75 178 ALA B CA 1
ATOM 3511 C C . ALA B 1 178 ? -4.457 -5.441 7.207 1 84.75 178 ALA B C 1
ATOM 3513 O O . ALA B 1 178 ? -3.824 -4.871 6.316 1 84.75 178 ALA B O 1
ATOM 3514 N N . HIS B 1 179 ? -5.586 -5.949 6.984 1 89.31 179 HIS B N 1
ATOM 3515 C CA . HIS B 1 179 ? -6.137 -6.047 5.637 1 89.31 179 HIS B CA 1
ATOM 3516 C C . HIS B 1 179 ? -6.77 -4.73 5.203 1 89.31 179 HIS B C 1
ATOM 3518 O O . HIS B 1 179 ? -7.848 -4.367 5.68 1 89.31 179 HIS B O 1
ATOM 3524 N N . GLU B 1 180 ? -6.164 -4.117 4.191 1 94.75 180 GLU B N 1
ATOM 3525 C CA . GLU B 1 180 ? -6.578 -2.77 3.811 1 94.75 180 GLU B CA 1
ATOM 3526 C C . GLU B 1 180 ? -7.422 -2.791 2.539 1 94.75 180 GLU B C 1
ATOM 3528 O O . GLU B 1 180 ? -8.102 -1.811 2.221 1 94.75 180 GLU B O 1
ATOM 3533 N N . LEU B 1 181 ? -7.43 -3.859 1.88 1 94.94 181 LEU B N 1
ATOM 3534 C CA . LEU B 1 181 ? -8.031 -3.906 0.551 1 94.94 181 LEU B CA 1
ATOM 3535 C C . LEU B 1 181 ? -9.539 -3.676 0.628 1 94.94 181 LEU B C 1
ATOM 3537 O O . LEU B 1 181 ? -10.117 -3.012 -0.237 1 94.94 181 LEU B O 1
ATOM 3541 N N . GLY B 1 182 ? -10.227 -4.266 1.622 1 95 182 GLY B N 1
ATOM 3542 C CA . GLY B 1 182 ? -11.648 -4.016 1.8 1 95 182 GLY B CA 1
ATOM 3543 C C . GLY B 1 182 ? -11.984 -2.545 1.944 1 95 182 GLY B C 1
ATOM 3544 O O . GLY B 1 182 ? -12.922 -2.051 1.314 1 95 182 GLY B O 1
ATOM 3545 N N . ALA B 1 183 ? -11.25 -1.885 2.748 1 96.5 183 ALA B N 1
ATOM 3546 C CA . ALA B 1 183 ? -11.445 -0.451 2.945 1 96.5 183 ALA B CA 1
ATOM 3547 C C . ALA B 1 183 ? -11.203 0.319 1.649 1 96.5 183 ALA B C 1
ATOM 3549 O O . ALA B 1 183 ? -11.93 1.268 1.34 1 96.5 183 ALA B O 1
ATOM 3550 N N . MET B 1 184 ? -10.195 -0.044 0.925 1 97 184 MET B N 1
ATOM 3551 C CA . MET B 1 184 ? -9.891 0.596 -0.352 1 97 184 MET B CA 1
ATOM 3552 C C . MET B 1 184 ? -11.039 0.414 -1.34 1 97 184 MET B C 1
ATOM 3554 O O . MET B 1 184 ? -11.43 1.36 -2.023 1 97 184 MET B O 1
ATOM 3558 N N . MET B 1 185 ? -11.547 -0.772 -1.465 1 97.12 185 MET B N 1
ATOM 3559 C CA . MET B 1 185 ? -12.672 -1.021 -2.359 1 97.12 185 MET B CA 1
ATOM 3560 C C . MET B 1 185 ? -13.883 -0.17 -1.97 1 97.12 185 MET B C 1
ATOM 3562 O O . MET B 1 185 ? -14.539 0.408 -2.832 1 97.12 185 MET B O 1
ATOM 3566 N N . HIS B 1 186 ? -14.133 -0.113 -0.695 1 96.5 186 HIS B N 1
ATOM 3567 C CA . HIS B 1 186 ? -15.219 0.734 -0.219 1 96.5 186 HIS B CA 1
ATOM 3568 C C . HIS B 1 186 ? -14.961 2.201 -0.545 1 96.5 186 HIS B C 1
ATOM 3570 O O . HIS B 1 186 ? -15.867 2.918 -0.965 1 96.5 186 HIS B O 1
ATOM 3576 N N . PHE B 1 187 ? -13.789 2.646 -0.367 1 96.25 187 PHE B N 1
ATOM 3577 C CA . PHE B 1 187 ? -13.375 4.02 -0.644 1 96.25 187 PHE B CA 1
ATOM 3578 C C . PHE B 1 187 ? -13.648 4.379 -2.1 1 96.25 187 PHE B C 1
ATOM 3580 O O . PHE B 1 187 ? -14.242 5.422 -2.385 1 96.25 187 PHE B O 1
ATOM 3587 N N . VAL B 1 188 ? -13.219 3.553 -3.012 1 97.31 188 VAL B N 1
ATOM 3588 C CA . VAL B 1 188 ? -13.375 3.869 -4.426 1 97.31 188 VAL B CA 1
ATOM 3589 C C . VAL B 1 188 ? -14.859 3.863 -4.797 1 97.31 188 VAL B C 1
ATOM 3591 O O . VAL B 1 188 ? -15.297 4.668 -5.617 1 97.31 188 VAL B O 1
ATOM 3594 N N . LEU B 1 189 ? -15.633 2.939 -4.242 1 97.06 189 LEU B N 1
ATOM 3595 C CA . LEU B 1 189 ? -17.062 2.9 -4.5 1 97.06 189 LEU B CA 1
ATOM 3596 C C . LEU B 1 189 ? -17.734 4.191 -4.035 1 97.06 189 LEU B C 1
ATOM 3598 O O . LEU B 1 189 ? -18.547 4.766 -4.762 1 97.06 189 LEU B O 1
ATOM 3602 N N . MET B 1 190 ? -17.375 4.652 -2.861 1 95.19 190 MET B N 1
ATOM 3603 C CA . MET B 1 190 ? -17.922 5.898 -2.34 1 95.19 190 MET B CA 1
ATOM 3604 C C . MET B 1 190 ? -17.469 7.09 -3.172 1 95.19 190 MET B C 1
ATOM 3606 O O . MET B 1 190 ? -18.234 8.023 -3.41 1 95.19 190 MET B O 1
ATOM 3610 N N . SER B 1 191 ? -16.234 7.055 -3.562 1 94.81 191 SER B N 1
ATOM 3611 C CA . SER B 1 191 ? -15.703 8.125 -4.406 1 94.81 191 SER B CA 1
ATOM 3612 C C . SER B 1 191 ? -16.469 8.227 -5.715 1 94.81 191 SER B C 1
ATOM 3614 O O . SER B 1 191 ? -16.781 9.328 -6.18 1 94.81 191 SER B O 1
ATOM 3616 N N . ALA B 1 192 ? -16.781 7.07 -6.285 1 95.38 192 ALA B N 1
ATOM 3617 C CA . ALA B 1 192 ? -17.516 7.02 -7.543 1 95.38 192 ALA B CA 1
ATOM 3618 C C . ALA B 1 192 ? -18.906 7.637 -7.383 1 95.38 192 ALA B C 1
ATOM 3620 O O . ALA B 1 192 ? -19.5 8.102 -8.352 1 95.38 192 ALA B O 1
ATOM 3621 N N . GLU B 1 193 ? -19.391 7.672 -6.203 1 93.94 193 GLU B N 1
ATOM 3622 C CA . GLU B 1 193 ? -20.688 8.258 -5.914 1 93.94 193 GLU B CA 1
ATOM 3623 C C . GLU B 1 193 ? -20.547 9.719 -5.473 1 93.94 193 GLU B C 1
ATOM 3625 O O . GLU B 1 193 ? -21.531 10.328 -5.035 1 93.94 193 GLU B O 1
ATOM 3630 N N . GLY B 1 194 ? -19.391 10.195 -5.488 1 92.31 194 GLY B N 1
ATOM 3631 C CA . GLY B 1 194 ? -19.141 11.57 -5.086 1 92.31 194 GLY B CA 1
ATOM 3632 C C . GLY B 1 194 ? -18.984 11.734 -3.586 1 92.31 194 GLY B C 1
ATOM 3633 O O . GLY B 1 194 ? -19 12.859 -3.076 1 92.31 194 GLY B O 1
ATOM 3634 N N . LEU B 1 195 ? -18.844 10.656 -2.863 1 92.62 195 LEU B N 1
ATOM 3635 C CA . LEU B 1 195 ? -18.766 10.656 -1.407 1 92.62 195 LEU B CA 1
ATOM 3636 C C . LEU B 1 195 ? -17.375 10.242 -0.943 1 92.62 195 LEU B C 1
ATOM 3638 O O . LEU B 1 195 ? -17.234 9.492 0.027 1 92.62 195 LEU B O 1
ATOM 3642 N N . GLY B 1 196 ? -16.406 10.695 -1.648 1 87.19 196 GLY B N 1
ATOM 3643 C CA . GLY B 1 196 ? -15.031 10.375 -1.313 1 87.19 196 GLY B CA 1
ATOM 3644 C C . GLY B 1 196 ? -14.578 10.992 -0.006 1 87.19 196 GLY B C 1
ATOM 3645 O O . GLY B 1 196 ? -15.398 11.453 0.792 1 87.19 196 GLY B O 1
ATOM 3646 N N . GLY B 1 197 ? -13.32 10.859 0.239 1 91.75 197 GLY B N 1
ATOM 3647 C CA . GLY B 1 197 ? -12.688 11.32 1.464 1 91.75 197 GLY B CA 1
ATOM 3648 C C . GLY B 1 197 ? -11.219 10.93 1.562 1 91.75 197 GLY B C 1
ATOM 3649 O O . GLY B 1 197 ? -10.516 10.898 0.553 1 91.75 197 GLY B O 1
ATOM 3650 N N . LYS B 1 198 ? -10.82 10.727 2.803 1 92.12 198 LYS B N 1
ATOM 3651 C CA . LYS B 1 198 ? -9.43 10.375 3.055 1 92.12 198 LYS B CA 1
ATOM 3652 C C . LYS B 1 198 ? -9.281 8.883 3.359 1 92.12 198 LYS B C 1
ATOM 3654 O O . LYS B 1 198 ? -9.977 8.352 4.227 1 92.12 198 LYS B O 1
ATOM 3659 N N . PHE B 1 199 ? -8.492 8.211 2.605 1 94.94 199 PHE B N 1
ATOM 3660 C CA . PHE B 1 199 ? -8.164 6.812 2.867 1 94.94 199 PHE B CA 1
ATOM 3661 C C . PHE B 1 199 ? -6.844 6.699 3.623 1 94.94 199 PHE B C 1
ATOM 3663 O O . PHE B 1 199 ? -5.805 7.148 3.139 1 94.94 199 PHE B O 1
ATOM 3670 N N . CYS B 1 200 ? -6.836 6.004 4.77 1 93.62 200 CYS B N 1
ATOM 3671 C CA . CYS B 1 200 ? -5.629 5.961 5.586 1 93.62 200 CYS B CA 1
ATOM 3672 C C . CYS B 1 200 ? -5.195 4.523 5.844 1 93.62 200 CYS B C 1
ATOM 3674 O O . CYS B 1 200 ? -4.145 4.285 6.438 1 93.62 200 CYS B O 1
ATOM 3676 N N . GLY B 1 201 ? -5.973 3.58 5.457 1 93.44 201 GLY B N 1
ATOM 3677 C CA . GLY B 1 201 ? -5.594 2.188 5.629 1 93.44 201 GLY B CA 1
ATOM 3678 C C . GLY B 1 201 ? -5.711 1.713 7.066 1 93.44 201 GLY B C 1
ATOM 3679 O O . GLY B 1 201 ? -6.668 2.059 7.762 1 93.44 201 GLY B O 1
ATOM 3680 N N . ALA B 1 202 ? -4.781 0.88 7.461 1 92.5 202 ALA B N 1
ATOM 3681 C CA . ALA B 1 202 ? -4.809 0.298 8.797 1 92.5 202 ALA B CA 1
ATOM 3682 C C . ALA B 1 202 ? -4.188 1.246 9.82 1 92.5 202 ALA B C 1
ATOM 3684 O O . ALA B 1 202 ? -3.076 1.738 9.625 1 92.5 202 ALA B O 1
ATOM 3685 N N . LEU B 1 203 ? -4.906 1.472 10.883 1 93.56 203 LEU B N 1
ATOM 3686 C CA . LEU B 1 203 ? -4.461 2.316 11.984 1 93.56 203 LEU B CA 1
ATOM 3687 C C . LEU B 1 203 ? -4.766 1.661 13.328 1 93.56 203 LEU B C 1
ATOM 3689 O O . LEU B 1 203 ? -5.828 1.058 13.5 1 93.56 203 LEU B O 1
ATOM 3693 N N . PRO B 1 204 ? -3.803 1.814 14.219 1 93.12 204 PRO B N 1
ATOM 3694 C CA . PRO B 1 204 ? -4.207 1.468 15.586 1 93.12 204 PRO B CA 1
ATOM 3695 C C . PRO B 1 204 ? -5.293 2.391 16.125 1 93.12 204 PRO B C 1
ATOM 3697 O O . PRO B 1 204 ? -5.508 3.484 15.594 1 93.12 204 PRO B O 1
ATOM 3700 N N . PHE B 1 205 ? -5.926 1.928 17.172 1 92.56 205 PHE B N 1
ATOM 3701 C CA . PHE B 1 205 ? -7.062 2.625 17.766 1 92.56 205 PHE B CA 1
ATOM 3702 C C . PHE B 1 205 ? -6.68 4.047 18.156 1 92.56 205 PHE B C 1
ATOM 3704 O O . PHE B 1 205 ? -7.383 5 17.812 1 92.56 205 PHE B O 1
ATOM 3711 N N . ASP B 1 206 ? -5.637 4.207 18.828 1 91.31 206 ASP B N 1
ATOM 3712 C CA . ASP B 1 206 ? -5.234 5.512 19.344 1 91.31 206 ASP B CA 1
ATOM 3713 C C . ASP B 1 206 ? -4.918 6.477 18.203 1 91.31 206 ASP B C 1
ATOM 3715 O O . ASP B 1 206 ? -5.219 7.668 18.297 1 91.31 206 ASP B O 1
ATOM 3719 N N . ARG B 1 207 ? -4.367 5.969 17.141 1 92.19 207 ARG B N 1
ATOM 3720 C CA . ARG B 1 207 ? -4.027 6.809 15.992 1 92.19 207 ARG B CA 1
ATOM 3721 C C . ARG B 1 207 ? -5.277 7.211 15.219 1 92.19 207 ARG B C 1
ATOM 3723 O O . ARG B 1 207 ? -5.344 8.312 14.664 1 92.19 207 ARG B O 1
ATOM 3730 N N . LEU B 1 208 ? -6.203 6.301 15.164 1 94.31 208 LEU B N 1
ATOM 3731 C CA . LEU B 1 208 ? -7.488 6.637 14.57 1 94.31 208 LEU B CA 1
ATOM 3732 C C . LEU B 1 208 ? -8.156 7.781 15.328 1 94.31 208 LEU B C 1
ATOM 3734 O O . LEU B 1 208 ? -8.617 8.75 14.719 1 94.31 208 LEU B O 1
ATOM 3738 N N . PHE B 1 209 ? -8.117 7.73 16.641 1 89.75 209 PHE B N 1
ATOM 3739 C CA . PHE B 1 209 ? -8.734 8.758 17.469 1 89.75 209 PHE B CA 1
ATOM 3740 C C . PHE B 1 209 ? -8 10.086 17.312 1 89.75 209 PHE B C 1
ATOM 3742 O O . PHE B 1 209 ? -8.625 11.148 17.312 1 89.75 209 PHE B O 1
ATOM 3749 N N . GLU B 1 210 ? -6.742 9.953 17.219 1 84.62 210 GLU B N 1
ATOM 3750 C CA . GLU B 1 210 ? -5.953 11.156 16.984 1 84.62 210 GLU B CA 1
ATOM 3751 C C . GLU B 1 210 ? -6.387 11.852 15.695 1 84.62 210 GLU B C 1
ATOM 3753 O O . GLU B 1 210 ? -6.57 13.07 15.672 1 84.62 210 GLU B O 1
ATOM 3758 N N . GLU B 1 211 ? -6.582 11.102 14.695 1 87.94 211 GLU B N 1
ATOM 3759 C CA . GLU B 1 211 ? -7.004 11.656 13.414 1 87.94 211 GLU B CA 1
ATOM 3760 C C . GLU B 1 211 ? -8.398 12.266 13.508 1 87.94 211 GLU B C 1
ATOM 3762 O O . GLU B 1 211 ? -8.648 13.352 12.984 1 87.94 211 GLU B O 1
ATOM 3767 N N . LEU B 1 212 ? -9.266 11.57 14.148 1 87.44 212 LEU B N 1
ATOM 3768 C CA . LEU B 1 212 ? -10.633 12.055 14.297 1 87.44 212 LEU B CA 1
ATOM 3769 C C . LEU B 1 212 ? -10.664 13.344 15.109 1 87.44 212 LEU B C 1
ATOM 3771 O O . LEU B 1 212 ? -11.508 14.211 14.883 1 87.44 212 LEU B O 1
ATOM 3775 N N . ASN B 1 213 ? -9.758 13.406 15.984 1 79.62 213 ASN B N 1
ATOM 3776 C CA . ASN B 1 213 ? -9.664 14.609 16.797 1 79.62 213 ASN B CA 1
ATOM 3777 C C . ASN B 1 213 ? -9.172 15.797 15.992 1 79.62 213 ASN B C 1
ATOM 3779 O O . ASN B 1 213 ? -9.578 16.938 16.234 1 79.62 213 ASN B O 1
ATOM 3783 N N . HIS B 1 214 ? -8.375 15.508 15.062 1 73.62 214 HIS B N 1
ATOM 3784 C CA . HIS B 1 214 ? -7.73 16.562 14.281 1 73.62 214 HIS B CA 1
ATOM 3785 C C . HIS B 1 214 ? -8.594 16.984 13.102 1 73.62 214 HIS B C 1
ATOM 3787 O O . HIS B 1 214 ? -8.547 18.141 12.664 1 73.62 214 HIS B O 1
ATOM 3793 N N . GLY B 1 215 ? -9.391 16.062 12.672 1 74.19 215 GLY B N 1
ATOM 3794 C CA . GLY B 1 215 ? -10.156 16.328 11.469 1 74.19 215 GLY B CA 1
ATOM 3795 C C . GLY B 1 215 ? -11.617 16.641 11.742 1 74.19 215 GLY B C 1
ATOM 3796 O O . GLY B 1 215 ? -12.094 16.453 12.867 1 74.19 215 GLY B O 1
ATOM 3797 N N . ASP B 1 216 ? -12.164 17.219 10.727 1 77.81 216 ASP B N 1
ATOM 3798 C CA . ASP B 1 216 ? -13.594 17.516 10.781 1 77.81 216 ASP B CA 1
ATOM 3799 C C . ASP B 1 216 ? -14.398 16.5 9.969 1 77.81 216 ASP B C 1
ATOM 3801 O O . ASP B 1 216 ? -15.047 16.859 8.984 1 77.81 216 ASP B O 1
ATOM 3805 N N . TYR B 1 217 ? -14.391 15.336 10.477 1 87.62 217 TYR B N 1
ATOM 3806 C CA . TYR B 1 217 ? -15.055 14.266 9.75 1 87.62 217 TYR B CA 1
ATOM 3807 C C . TYR B 1 217 ? -16.516 14.156 10.148 1 87.62 217 TYR B C 1
ATOM 3809 O O . TYR B 1 217 ? -16.859 14.32 11.32 1 87.62 217 TYR B O 1
ATOM 3817 N N . GLU B 1 218 ? -17.297 13.875 9.219 1 90.19 218 GLU B N 1
ATOM 3818 C CA . GLU B 1 218 ? -18.703 13.586 9.492 1 90.19 218 GLU B CA 1
ATOM 3819 C C . GLU B 1 218 ? -18.938 12.086 9.648 1 90.19 218 GLU B C 1
ATOM 3821 O O . GLU B 1 218 ? -19.844 11.672 10.383 1 90.19 218 GLU B O 1
ATOM 3826 N N . GLU B 1 219 ? -18.188 11.352 8.922 1 94.94 219 GLU B N 1
ATOM 3827 C CA . GLU B 1 219 ? -18.344 9.898 8.93 1 94.94 219 GLU B CA 1
ATOM 3828 C C . GLU B 1 219 ? -16.984 9.203 8.961 1 94.94 219 GLU B C 1
ATOM 3830 O O . GLU B 1 219 ? -16.016 9.711 8.391 1 94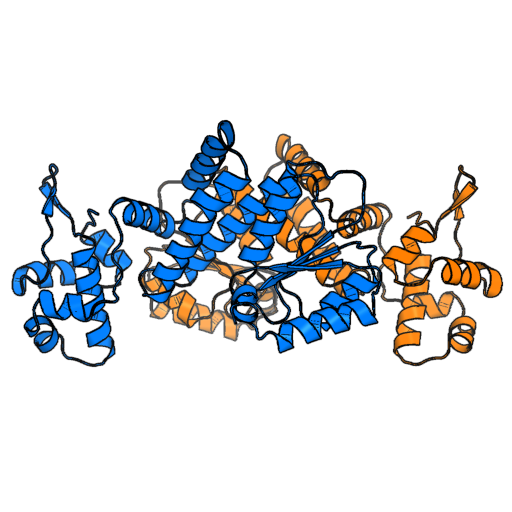.94 219 GLU B O 1
ATOM 3835 N N . VAL B 1 220 ? -16.984 8.086 9.664 1 96.12 220 VAL B N 1
ATOM 3836 C CA . VAL B 1 220 ? -15.852 7.172 9.57 1 96.12 220 VAL B CA 1
ATOM 3837 C C . VAL B 1 220 ? -16.328 5.805 9.086 1 96.12 220 VAL B C 1
ATOM 3839 O O . VAL B 1 220 ? -17.25 5.223 9.648 1 96.12 220 VAL B O 1
ATOM 3842 N N . HIS B 1 221 ? -15.766 5.406 7.969 1 96.5 221 HIS B N 1
ATOM 3843 C CA . HIS B 1 221 ? -16.062 4.109 7.375 1 96.5 221 HIS B CA 1
ATOM 3844 C C . HIS B 1 221 ? -14.977 3.092 7.707 1 96.5 221 HIS B C 1
ATOM 3846 O O . HIS B 1 221 ? -13.812 3.281 7.348 1 96.5 221 HIS B O 1
ATOM 3852 N N . VAL B 1 222 ? -15.414 1.992 8.352 1 96.19 222 VAL B N 1
ATOM 3853 C CA . VAL B 1 222 ? -14.477 1 8.867 1 96.19 222 VAL B CA 1
ATOM 3854 C C . VAL B 1 222 ? -14.758 -0.357 8.227 1 96.19 222 VAL B C 1
ATOM 3856 O O . VAL B 1 222 ? -15.898 -0.841 8.25 1 96.19 222 VAL B O 1
ATOM 3859 N N . SER B 1 223 ? -13.711 -0.926 7.629 1 95.19 223 SER B N 1
ATOM 3860 C CA . SER B 1 223 ? -13.836 -2.242 7.008 1 95.19 223 SER B CA 1
ATOM 3861 C C . SER B 1 223 ? -13.148 -3.316 7.844 1 95.19 223 SER B C 1
ATOM 3863 O O . SER B 1 223 ? -11.961 -3.205 8.148 1 95.19 223 SER B O 1
ATOM 3865 N N . ALA B 1 224 ? -13.875 -4.371 8.156 1 93.25 224 ALA B N 1
ATOM 3866 C CA . ALA B 1 224 ? -13.328 -5.508 8.891 1 93.25 224 ALA B CA 1
ATOM 3867 C C . ALA B 1 224 ? -13.242 -6.746 8 1 93.25 224 ALA B C 1
ATOM 3869 O O . ALA B 1 224 ? -14.234 -7.148 7.391 1 93.25 224 ALA B O 1
ATOM 3870 N N . THR B 1 225 ? -12.055 -7.309 7.895 1 86.94 225 THR B N 1
ATOM 3871 C CA . THR B 1 225 ? -11.852 -8.523 7.117 1 86.94 225 THR B CA 1
ATOM 3872 C C . THR B 1 225 ? -11.773 -9.742 8.031 1 86.94 225 THR B C 1
ATOM 3874 O O . THR B 1 225 ? -12.43 -10.758 7.777 1 86.94 225 THR B O 1
ATOM 3877 N N . ILE B 1 226 ? -10.961 -9.602 9.031 1 87.31 226 ILE B N 1
ATOM 3878 C CA . ILE B 1 226 ? -10.906 -10.656 10.031 1 87.31 226 ILE B CA 1
ATOM 3879 C C . ILE B 1 226 ? -12.188 -10.641 10.867 1 87.31 226 ILE B C 1
ATOM 3881 O O . ILE B 1 226 ? -12.664 -9.578 11.273 1 87.31 226 ILE B O 1
ATOM 3885 N N . PRO B 1 227 ? -12.688 -11.773 11.125 1 87.31 227 PRO B N 1
ATOM 3886 C CA . PRO B 1 227 ? -13.938 -11.836 11.898 1 87.31 227 PRO B CA 1
ATOM 3887 C C . PRO B 1 227 ? -13.836 -11.102 13.234 1 87.31 227 PRO B C 1
ATOM 3889 O O . PRO B 1 227 ? -12.867 -11.273 13.969 1 87.31 227 PRO B O 1
ATOM 3892 N N . LYS B 1 228 ? -14.828 -10.312 13.461 1 89.25 228 LYS B N 1
ATOM 3893 C CA . LYS B 1 228 ? -14.969 -9.57 14.711 1 89.25 228 LYS B CA 1
ATOM 3894 C C . LYS B 1 228 ? -16.234 -9.984 15.453 1 89.25 228 LYS B C 1
ATOM 3896 O O . LYS B 1 228 ? -17.266 -10.266 14.828 1 89.25 228 LYS B O 1
ATOM 3901 N N . SER B 1 229 ? -16.125 -10.016 16.75 1 88.88 229 SER B N 1
ATOM 3902 C CA . SER B 1 229 ? -17.328 -10.258 17.531 1 88.88 229 SER B CA 1
ATOM 3903 C C . SER B 1 229 ? -18.203 -9.016 17.594 1 88.88 229 SER B C 1
ATOM 3905 O O . SER B 1 229 ? -17.734 -7.898 17.359 1 88.88 229 SER B O 1
ATOM 3907 N N . ARG B 1 230 ? -19.438 -9.289 17.844 1 90.06 230 ARG B N 1
ATOM 3908 C CA . ARG B 1 230 ? -20.359 -8.172 18.016 1 90.06 230 ARG B CA 1
ATOM 3909 C C . ARG B 1 230 ? -19.891 -7.254 19.141 1 90.06 230 ARG B C 1
ATOM 3911 O O . ARG B 1 230 ? -20.031 -6.031 19.047 1 90.06 230 ARG B O 1
ATOM 3918 N N . GLU B 1 231 ? -19.375 -7.824 20.125 1 91.75 231 GLU B N 1
ATOM 3919 C CA . GLU B 1 231 ? -18.891 -7.055 21.281 1 91.75 231 GLU B CA 1
ATOM 3920 C C . GLU B 1 231 ? -17.75 -6.125 20.891 1 91.75 231 GLU B C 1
ATOM 3922 O O . GLU B 1 231 ? -17.719 -4.969 21.312 1 91.75 231 GLU B O 1
ATOM 3927 N N . GLU B 1 232 ? -16.859 -6.637 20.094 1 91.5 232 GLU B N 1
ATOM 3928 C CA . GLU B 1 232 ? -15.719 -5.84 19.641 1 91.5 232 GLU B CA 1
ATOM 3929 C C . GLU B 1 232 ? -16.188 -4.645 18.812 1 91.5 232 GLU B C 1
ATOM 3931 O O . GLU B 1 232 ? -15.688 -3.529 18.984 1 91.5 232 GLU B O 1
ATOM 3936 N N . ILE B 1 233 ? -17.094 -4.93 18.016 1 93 233 ILE B N 1
ATOM 3937 C CA . ILE B 1 233 ? -17.625 -3.887 17.141 1 93 233 ILE B CA 1
ATOM 3938 C C . ILE B 1 233 ? -18.359 -2.842 17.984 1 93 233 ILE B C 1
ATOM 3940 O O . ILE B 1 233 ? -18.141 -1.64 17.812 1 93 233 ILE B O 1
ATOM 3944 N N . ASP B 1 234 ? -19.172 -3.285 18.859 1 92.62 234 ASP B N 1
ATOM 3945 C CA . ASP B 1 234 ? -19.953 -2.383 19.703 1 92.62 234 ASP B CA 1
ATOM 3946 C C . ASP B 1 234 ? -19.031 -1.519 20.562 1 92.62 234 ASP B C 1
ATOM 3948 O O . ASP B 1 234 ? -19.297 -0.329 20.75 1 92.62 234 ASP B O 1
ATOM 3952 N N . LYS B 1 235 ? -18.062 -2.139 21.078 1 93.5 235 LYS B N 1
ATOM 3953 C CA . LYS B 1 235 ? -17.109 -1.399 21.906 1 93.5 235 LYS B CA 1
ATOM 3954 C C . LYS B 1 235 ? -16.422 -0.297 21.094 1 93.5 235 LYS B C 1
ATOM 3956 O O . LYS B 1 235 ? -16.25 0.82 21.578 1 93.5 235 LYS B O 1
ATOM 3961 N N . PHE B 1 236 ? -16.078 -0.656 19.938 1 94.56 236 PHE B N 1
ATOM 3962 C CA . PHE B 1 236 ? -15.438 0.312 19.062 1 94.56 236 PHE B CA 1
ATOM 3963 C C . PHE B 1 236 ? -16.375 1.469 18.75 1 94.56 236 PHE B C 1
ATOM 3965 O O . PHE B 1 236 ? -16 2.635 18.891 1 94.56 236 PHE B O 1
ATOM 3972 N N . VAL B 1 237 ? -17.531 1.171 18.344 1 94.62 237 VAL B N 1
ATOM 3973 C CA . VAL B 1 237 ? -18.516 2.178 17.969 1 94.62 237 VAL B CA 1
ATOM 3974 C C . VAL B 1 237 ? -18.844 3.064 19.17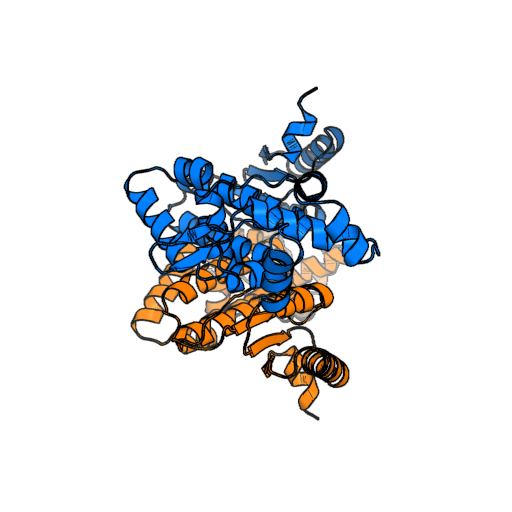2 1 94.62 237 VAL B C 1
ATOM 3976 O O . VAL B 1 237 ? -18.891 4.289 19.047 1 94.62 237 VAL B O 1
ATOM 3979 N N . SER B 1 238 ? -18.984 2.48 20.281 1 95.31 238 SER B N 1
ATOM 3980 C CA . SER B 1 238 ? -19.297 3.221 21.5 1 95.31 238 SER B CA 1
ATOM 3981 C C . SER B 1 238 ? -18.172 4.172 21.875 1 95.31 238 SER B C 1
ATOM 3983 O O . SER B 1 238 ? -18.406 5.305 22.297 1 95.31 238 SER B O 1
ATOM 3985 N N . ALA B 1 239 ? -17.031 3.658 21.719 1 94.69 239 ALA B N 1
ATOM 3986 C CA . ALA B 1 239 ? -15.867 4.48 22.047 1 94.69 239 ALA B CA 1
ATOM 3987 C C . ALA B 1 239 ? -15.789 5.703 21.141 1 94.69 239 ALA B C 1
ATOM 3989 O O . ALA B 1 239 ? -15.516 6.812 21.609 1 94.69 239 ALA B O 1
ATOM 3990 N N . VAL B 1 240 ? -16.031 5.504 19.891 1 94.62 240 VAL B N 1
ATOM 3991 C CA . VAL B 1 240 ? -16 6.613 18.938 1 94.62 240 VAL B CA 1
ATOM 3992 C C . VAL B 1 240 ? -17.125 7.605 19.25 1 94.62 240 VAL B C 1
ATOM 3994 O O . VAL B 1 240 ? -16.891 8.812 19.328 1 94.62 240 VAL B O 1
ATOM 3997 N N . HIS B 1 241 ? -18.234 7.125 19.547 1 94.5 241 HIS B N 1
ATOM 3998 C CA . HIS B 1 241 ? -19.391 7.98 19.812 1 94.5 241 HIS B CA 1
ATOM 3999 C C . HIS B 1 241 ? -19.219 8.773 21.094 1 94.5 241 HIS B C 1
ATOM 4001 O O . HIS B 1 241 ? -19.672 9.914 21.203 1 94.5 241 HIS B O 1
ATOM 4007 N N . LYS B 1 242 ? -18.688 8.133 22.031 1 94.69 242 LYS B N 1
ATOM 4008 C CA . LYS B 1 242 ? -18.469 8.805 23.297 1 94.69 242 LYS B CA 1
ATOM 4009 C C . LYS B 1 242 ? -17.547 10.016 23.125 1 94.69 242 LYS B C 1
ATOM 4011 O O . LYS B 1 242 ? -17.812 11.086 23.672 1 94.69 242 LYS B O 1
ATOM 4016 N N . LYS B 1 243 ? -16.609 9.836 22.391 1 90.88 243 LYS B N 1
ATOM 4017 C CA . LYS B 1 243 ? -15.617 10.898 22.234 1 90.88 243 LYS B CA 1
ATOM 4018 C C . LYS B 1 243 ? -16.016 11.859 21.109 1 90.88 243 LYS B C 1
ATOM 4020 O O . LYS B 1 243 ? -15.727 13.055 21.172 1 90.88 243 LYS B O 1
ATOM 4025 N N . PHE B 1 244 ? -16.656 11.281 20.109 1 90 244 PHE B N 1
ATOM 4026 C CA . PHE B 1 244 ? -17.047 12.055 18.938 1 90 244 PHE B CA 1
ATOM 4027 C C . PHE B 1 244 ? -18.516 11.805 18.578 1 90 244 PHE B C 1
ATOM 4029 O O . PHE B 1 244 ? -18.812 11.211 17.547 1 90 244 PHE B O 1
ATOM 4036 N N . PRO B 1 245 ? -19.406 12.438 19.266 1 92.56 245 PRO B N 1
ATOM 4037 C CA . PRO B 1 245 ? -20.828 12.125 19.125 1 92.56 245 PRO B CA 1
ATOM 4038 C C . PRO B 1 245 ? -21.391 12.547 17.75 1 92.56 245 PRO B C 1
ATOM 4040 O O . PRO B 1 245 ? -22.375 11.984 17.297 1 92.56 245 PRO B O 1
ATOM 4043 N N . HIS B 1 246 ? -20.797 13.422 17.141 1 91.19 246 HIS B N 1
ATOM 4044 C CA . HIS B 1 246 ? -21.312 13.945 15.875 1 91.19 246 HIS B CA 1
ATOM 4045 C C . HIS B 1 246 ? -20.891 13.07 14.703 1 91.19 246 HIS B C 1
ATOM 4047 O O . HIS B 1 246 ? -21.438 13.195 13.602 1 91.19 246 HIS B O 1
ATOM 4053 N N . ILE B 1 247 ? -19.922 12.219 14.906 1 93.25 247 ILE B N 1
ATOM 4054 C CA . ILE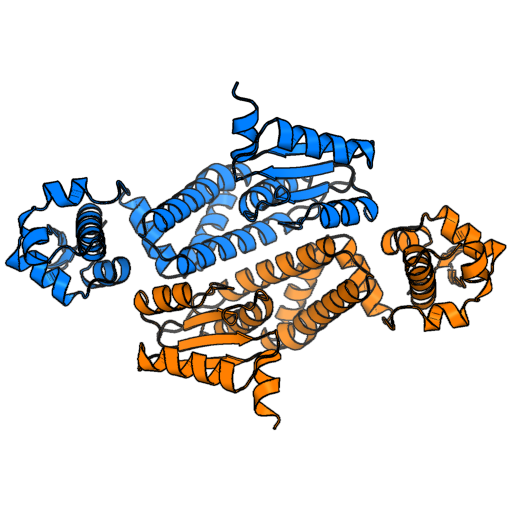 B 1 247 ? -19.375 11.422 13.82 1 93.25 247 ILE B CA 1
ATOM 4055 C C . ILE B 1 247 ? -20.172 10.133 13.664 1 93.25 247 ILE B C 1
ATOM 4057 O O . ILE B 1 247 ? -20.391 9.406 14.641 1 93.25 247 ILE B O 1
ATOM 4061 N N . LYS B 1 248 ? -20.641 9.844 12.484 1 95.19 248 LYS B N 1
ATOM 4062 C CA . LYS B 1 248 ? -21.328 8.594 12.172 1 95.19 248 LYS B CA 1
ATOM 4063 C C . LYS B 1 248 ? -20.328 7.488 11.836 1 95.19 248 LYS B C 1
ATOM 4065 O O . LYS B 1 248 ? -19.438 7.684 11.016 1 95.19 248 LYS B O 1
ATOM 4070 N N . VAL B 1 249 ? -20.531 6.344 12.477 1 96.31 249 VAL B N 1
ATOM 4071 C CA . VAL B 1 249 ? -19.641 5.215 12.242 1 96.31 249 VAL B CA 1
ATOM 4072 C C . VAL B 1 249 ? -20.328 4.18 11.359 1 96.31 249 VAL B C 1
ATOM 4074 O O . VAL B 1 249 ? -21.422 3.713 11.688 1 96.31 249 VAL B O 1
ATOM 4077 N N . LYS B 1 250 ? -19.734 3.879 10.25 1 95.12 250 LYS B N 1
ATOM 4078 C CA . LYS B 1 250 ? -20.203 2.826 9.352 1 95.12 250 LYS B CA 1
ATOM 4079 C C . LYS B 1 250 ? -19.219 1.67 9.289 1 95.12 250 LYS B C 1
ATOM 4081 O O . LYS B 1 250 ? -18.062 1.862 8.922 1 95.12 250 LYS B O 1
ATOM 4086 N N . ILE B 1 251 ? -19.656 0.521 9.664 1 94.31 251 ILE B N 1
ATOM 4087 C CA . ILE B 1 251 ? -18.766 -0.642 9.68 1 94.31 251 ILE B CA 1
ATOM 4088 C C . ILE B 1 251 ? -19.266 -1.681 8.68 1 94.31 251 ILE B C 1
ATOM 4090 O O . ILE B 1 251 ? -20.469 -1.966 8.617 1 94.31 251 ILE B O 1
ATOM 4094 N N . GLY B 1 252 ? -18.344 -2.205 7.863 1 91.38 252 GLY B N 1
ATOM 4095 C CA . GLY B 1 252 ? -18.656 -3.262 6.914 1 91.38 252 GLY B CA 1
ATOM 4096 C C . GLY B 1 252 ? -17.531 -4.25 6.723 1 91.38 252 GLY B C 1
ATOM 4097 O O . GLY B 1 252 ? -16.562 -4.258 7.488 1 91.38 252 GLY B O 1
ATOM 4098 N N . GLY B 1 253 ? -17.766 -5.199 5.746 1 87.5 253 GLY B N 1
ATOM 4099 C CA . GLY B 1 253 ? -16.781 -6.227 5.453 1 87.5 253 GLY B CA 1
ATOM 4100 C C . GLY B 1 253 ? -17.172 -7.602 5.953 1 87.5 253 GLY B C 1
ATOM 4101 O O . GLY B 1 253 ? -18.109 -7.73 6.754 1 87.5 253 GLY B O 1
ATOM 4102 N N . SER B 1 254 ? -16.469 -8.555 5.5 1 80 254 SER B N 1
ATOM 4103 C CA . SER B 1 254 ? -16.797 -9.938 5.828 1 80 254 SER B CA 1
ATOM 4104 C C . SER B 1 254 ? -16.672 -10.195 7.324 1 80 254 SER B C 1
ATOM 4106 O O . SER B 1 254 ? -17.438 -10.961 7.898 1 80 254 SER B O 1
ATOM 4108 N N . GLY B 1 255 ? -15.812 -9.5 7.984 1 80.69 255 GLY B N 1
ATOM 4109 C CA . GLY B 1 255 ? -15.586 -9.695 9.406 1 80.69 255 GLY B CA 1
ATOM 4110 C C . GLY B 1 255 ? -16.672 -9.07 10.273 1 80.69 255 GLY B C 1
ATOM 4111 O O . GLY B 1 255 ? -16.812 -9.43 11.445 1 80.69 255 GLY B O 1
ATOM 4112 N N . ALA B 1 256 ? -17.266 -8.133 9.734 1 81.69 256 ALA B N 1
ATOM 4113 C CA . ALA B 1 256 ? -18.328 -7.465 10.469 1 81.69 256 ALA B CA 1
ATOM 4114 C C . ALA B 1 256 ? -19.641 -8.234 10.328 1 81.69 256 ALA B C 1
ATOM 4116 O O . ALA B 1 256 ? -20.547 -8.086 11.164 1 81.69 256 ALA B O 1
ATOM 4117 N N . LYS B 1 257 ? -19.797 -8.969 9.242 1 71.31 257 LYS B N 1
ATOM 4118 C CA . LYS B 1 257 ? -21.016 -9.727 9 1 71.31 257 LYS B CA 1
ATOM 4119 C C . LYS B 1 257 ? -21.141 -10.898 9.969 1 71.31 257 LYS B C 1
ATOM 4121 O O . LYS B 1 257 ? -22.25 -11.281 10.359 1 71.31 257 LYS B O 1
ATOM 4126 N N . THR B 1 258 ? -20.109 -11.414 10.297 1 55.5 258 THR B N 1
ATOM 4127 C CA . THR B 1 258 ? -20.156 -12.562 11.195 1 55.5 258 THR B CA 1
ATOM 4128 C C . THR B 1 258 ? -20.688 -12.156 12.562 1 55.5 258 THR B C 1
ATOM 4130 O O . THR B 1 258 ? -21.156 -13.008 13.32 1 55.5 258 THR B O 1
ATOM 4133 N N . ALA B 1 259 ? -20.672 -11.031 12.883 1 56.09 259 ALA B N 1
ATOM 4134 C CA . ALA B 1 259 ? -21.172 -10.539 14.164 1 56.09 259 ALA B CA 1
ATOM 4135 C C . ALA B 1 259 ? -22.688 -10.438 14.156 1 56.09 259 ALA B C 1
ATOM 4137 O O . ALA B 1 259 ? -23.328 -10.492 15.219 1 56.09 259 ALA B O 1
ATOM 4138 N N . GLY B 1 260 ? -23.375 -10.117 13.07 1 46.09 260 GLY B N 1
ATOM 4139 C CA . GLY B 1 260 ? -24.812 -9.961 13.023 1 46.09 260 GLY B CA 1
ATOM 4140 C C . GLY B 1 260 ? -25.547 -11.258 12.695 1 46.09 260 GLY B C 1
ATOM 4141 O O . GLY B 1 260 ? -26.781 -11.297 12.68 1 46.09 260 GLY B O 1
ATOM 4142 N N . SER B 1 261 ? -25.062 -12.273 11.992 1 35.66 261 SER B N 1
ATOM 4143 C CA . SER B 1 261 ? -25.906 -13.398 11.602 1 35.66 261 SER B CA 1
ATOM 4144 C C . SER B 1 261 ? -26.422 -14.156 12.828 1 35.66 261 SER B C 1
ATOM 4146 O O . SER B 1 261 ? -27.094 -15.172 12.695 1 35.66 261 SER B O 1
ATOM 4148 N N . LYS B 1 262 ? -26.266 -13.812 13.984 1 26.06 262 LYS B N 1
ATOM 4149 C CA . LYS B 1 262 ? -27.219 -14.492 14.852 1 26.06 262 LYS B CA 1
ATOM 4150 C C . LYS B 1 262 ? -28.578 -13.789 14.844 1 26.06 262 LYS B C 1
ATOM 4152 O O . LYS B 1 262 ? -28.641 -12.562 14.938 1 26.06 262 LYS B O 1
#